Protein AF-0000000075467913 (afdb_homodimer)

Radius of gyration: 27.24 Å; Cα contacts (8 Å, |Δi|>4): 1313; chains: 2; bounding box: 60×84×61 Å

Structure (mmCIF, N/CA/C/O backbone):
data_AF-0000000075467913-model_v1
#
loop_
_entity.id
_entity.type
_entity.pdbx_description
1 polymer 'AB hydrolase-1 domain-containing protein'
#
loop_
_atom_site.group_PDB
_atom_site.id
_atom_site.type_symbol
_atom_site.label_atom_id
_atom_site.label_alt_id
_atom_site.label_comp_id
_atom_site.label_asym_id
_atom_site.label_entity_id
_atom_site.label_seq_id
_atom_site.pdbx_PDB_ins_code
_atom_site.Cartn_x
_atom_site.Cartn_y
_atom_site.Cartn_z
_atom_site.occupancy
_atom_site.B_iso_or_equiv
_atom_site.auth_seq_id
_atom_site.auth_comp_id
_atom_site.auth_asym_id
_atom_site.auth_atom_id
_atom_site.pdbx_PDB_model_num
ATOM 1 N N . MET A 1 1 ? -29.953 -14.445 -2.568 1 68.81 1 MET A N 1
ATOM 2 C CA . MET A 1 1 ? -29.938 -15.766 -3.191 1 68.81 1 MET A CA 1
ATOM 3 C C . MET A 1 1 ? -28.516 -16.172 -3.562 1 68.81 1 MET A C 1
ATOM 5 O O . MET A 1 1 ? -27.672 -15.312 -3.848 1 68.81 1 MET A O 1
ATOM 9 N N . ALA A 1 2 ? -28.359 -17.453 -3.529 1 87.12 2 ALA A N 1
ATOM 10 C CA . ALA A 1 2 ? -27.031 -17.938 -3.926 1 87.12 2 ALA A CA 1
ATOM 11 C C . ALA A 1 2 ? -26.797 -17.719 -5.418 1 87.12 2 ALA A C 1
ATOM 13 O O . ALA A 1 2 ? -27.688 -17.953 -6.238 1 87.12 2 ALA A O 1
ATOM 14 N N . PRO A 1 3 ? -25.578 -17.219 -5.766 1 93.25 3 PRO A N 1
ATOM 15 C CA . PRO A 1 3 ? -25.297 -17.016 -7.188 1 93.25 3 PRO A CA 1
ATOM 16 C C . PRO A 1 3 ? -25.312 -18.312 -7.98 1 93.25 3 PRO A C 1
ATOM 18 O O . PRO A 1 3 ? -25.016 -19.391 -7.434 1 93.25 3 PRO A O 1
ATOM 21 N N . PRO A 1 4 ? -25.703 -18.266 -9.234 1 95.75 4 PRO A N 1
ATOM 22 C CA . PRO A 1 4 ? -25.625 -19.484 -10.055 1 95.75 4 PRO A CA 1
ATOM 23 C C . PRO A 1 4 ? -24.188 -20 -10.227 1 95.75 4 PRO A C 1
ATOM 25 O O . PRO A 1 4 ? -23.25 -19.203 -10.25 1 95.75 4 PRO A O 1
ATOM 28 N N . VAL A 1 5 ? -24.078 -21.266 -10.344 1 97.69 5 VAL A N 1
ATOM 29 C CA . VAL A 1 5 ? -22.797 -21.922 -10.555 1 97.69 5 VAL A CA 1
ATOM 30 C C . VAL A 1 5 ? -22.859 -22.797 -11.805 1 97.69 5 VAL A C 1
ATOM 32 O O . VAL A 1 5 ? -23.797 -23.594 -11.969 1 97.69 5 VAL A O 1
ATOM 35 N N . THR A 1 6 ? -21.906 -22.594 -12.664 1 97.81 6 THR A N 1
ATOM 36 C CA . THR A 1 6 ? -21.766 -23.406 -13.875 1 97.81 6 THR A CA 1
ATOM 37 C C . THR A 1 6 ? -20.406 -24.094 -13.914 1 97.81 6 THR A C 1
ATOM 39 O O . THR A 1 6 ? -19.375 -23.469 -13.656 1 97.81 6 THR A O 1
ATOM 42 N N . GLU A 1 7 ? -20.438 -25.359 -14.172 1 98.38 7 GLU A N 1
ATOM 43 C CA . GLU A 1 7 ? -19.203 -26.125 -14.398 1 98.38 7 GLU A CA 1
ATOM 44 C C . GLU A 1 7 ? -19.172 -26.703 -15.812 1 98.38 7 GLU A C 1
ATOM 46 O O . GLU A 1 7 ? -20.219 -27 -16.391 1 98.38 7 GLU A O 1
ATOM 51 N N . GLY A 1 8 ? -17.938 -26.75 -16.344 1 98.62 8 GLY A N 1
ATOM 52 C CA . GLY A 1 8 ? -17.812 -27.281 -17.688 1 98.62 8 GLY A CA 1
ATOM 53 C C . GLY A 1 8 ? -16.375 -27.594 -18.062 1 98.62 8 GLY A C 1
ATOM 54 O O . GLY A 1 8 ? -15.484 -27.578 -17.219 1 98.62 8 GLY A O 1
ATOM 55 N N . GLU A 1 9 ? -16.281 -28.031 -19.25 1 98.81 9 GLU A N 1
ATOM 56 C CA . GLU A 1 9 ? -14.984 -28.375 -19.844 1 98.81 9 GLU A CA 1
ATOM 57 C C . GLU A 1 9 ? -14.773 -27.672 -21.172 1 98.81 9 GLU A C 1
ATOM 59 O O . GLU A 1 9 ? -15.695 -27.594 -22 1 98.81 9 GLU A O 1
ATOM 64 N N . ALA A 1 10 ? -13.68 -27.094 -21.344 1 98.81 10 ALA A N 1
ATOM 65 C CA . ALA A 1 10 ? -13.273 -26.484 -22.609 1 98.81 10 ALA A CA 1
ATOM 66 C C . ALA A 1 10 ? -12.25 -27.359 -23.328 1 98.81 10 ALA A C 1
ATOM 68 O O . ALA A 1 10 ? -11.141 -27.578 -22.828 1 98.81 10 ALA A O 1
ATOM 69 N N . PRO A 1 11 ? -12.586 -27.844 -24.531 1 98.69 11 PRO A N 1
ATOM 70 C CA . PRO A 1 11 ? -11.562 -28.578 -25.297 1 98.69 11 PRO A CA 1
ATOM 71 C C . PRO A 1 11 ? -10.328 -27.719 -25.578 1 98.69 11 PRO A C 1
ATOM 73 O O . PRO A 1 11 ? -10.453 -26.531 -25.906 1 98.69 11 PRO A O 1
ATOM 76 N N . PHE A 1 12 ? -9.211 -28.297 -25.375 1 98.38 12 PHE A N 1
ATOM 77 C CA . PHE A 1 12 ? -7.941 -27.609 -25.578 1 98.38 12 PHE A CA 1
ATOM 78 C C . PHE A 1 12 ? -6.973 -28.484 -26.375 1 98.38 12 PHE A C 1
ATOM 80 O O . PHE A 1 12 ? -6.621 -29.578 -25.938 1 98.38 12 PHE A O 1
ATOM 87 N N . ARG A 1 13 ? -6.621 -28.016 -27.547 1 96.5 13 ARG A N 1
ATOM 88 C CA . ARG A 1 13 ? -5.621 -28.719 -28.344 1 96.5 13 ARG A CA 1
ATOM 89 C C . ARG A 1 13 ? -4.215 -28.453 -27.812 1 96.5 13 ARG A C 1
ATOM 91 O O . ARG A 1 13 ? -3.66 -27.375 -28.031 1 96.5 13 ARG A O 1
ATOM 98 N N . VAL A 1 14 ? -3.662 -29.453 -27.203 1 94.88 14 VAL A N 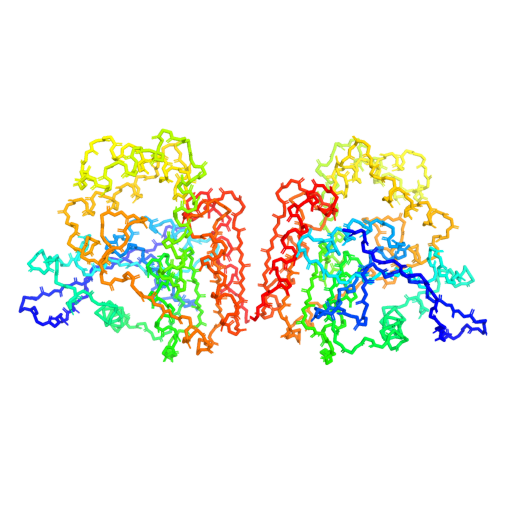1
ATOM 99 C CA . VAL A 1 14 ? -2.334 -29.344 -26.609 1 94.88 14 VAL A CA 1
ATOM 100 C C . VAL A 1 14 ? -1.278 -29.812 -27.594 1 94.88 14 VAL A C 1
ATOM 102 O O . VAL A 1 14 ? -1.352 -30.938 -28.109 1 94.88 14 VAL A O 1
ATOM 105 N N . PRO A 1 15 ? -0.345 -28.953 -27.844 1 91 15 PRO A N 1
ATOM 106 C CA . PRO A 1 15 ? 0.695 -29.359 -28.781 1 91 15 PRO A CA 1
ATOM 107 C C . PRO A 1 15 ? 1.395 -30.656 -28.359 1 91 15 PRO A C 1
ATOM 109 O O . PRO A 1 15 ? 1.667 -30.844 -27.172 1 91 15 PRO A O 1
ATOM 112 N N . SER A 1 16 ? 1.69 -31.531 -29.297 1 91.56 16 SER A N 1
ATOM 113 C CA . SER A 1 16 ? 2.469 -32.75 -29.125 1 91.56 16 SER A CA 1
ATOM 114 C C . SER A 1 16 ? 1.729 -33.781 -28.266 1 91.56 16 SER A C 1
ATOM 116 O O . SER A 1 16 ? 2.346 -34.656 -27.688 1 91.56 16 SER A O 1
ATOM 118 N N . VAL A 1 17 ? 0.516 -33.531 -27.953 1 94.81 17 VAL A N 1
ATOM 119 C CA . VAL A 1 17 ? -0.333 -34.5 -27.281 1 94.81 17 VAL A CA 1
ATOM 120 C C . VAL A 1 17 ? -1.448 -34.969 -28.203 1 94.81 17 VAL A C 1
ATOM 122 O O . VAL A 1 17 ? -2.225 -34.156 -28.703 1 94.81 17 VAL A O 1
ATOM 125 N N . ASP A 1 18 ? -1.619 -36.188 -28.469 1 92.81 18 ASP A N 1
ATOM 126 C CA . ASP A 1 18 ? -2.537 -36.719 -29.469 1 92.81 18 ASP A CA 1
ATOM 127 C C . ASP A 1 18 ? -3.922 -36.969 -28.875 1 92.81 18 ASP A C 1
ATOM 129 O O . ASP A 1 18 ? -4.93 -36.906 -29.578 1 92.81 18 ASP A O 1
ATOM 133 N N . LYS A 1 19 ? -4.012 -37.094 -27.625 1 95.31 19 LYS A N 1
ATOM 134 C CA . LYS A 1 19 ? -5.305 -37.375 -27.016 1 95.31 19 LYS A CA 1
ATOM 135 C C . LYS A 1 19 ? -6.078 -36.094 -26.75 1 95.31 19 LYS A C 1
ATOM 137 O O . LYS A 1 19 ? -5.477 -35.031 -26.609 1 95.31 19 LYS A O 1
ATOM 142 N N . PRO A 1 20 ? -7.324 -36.219 -26.828 1 96.81 20 PRO A N 1
ATOM 143 C CA . PRO A 1 20 ? -8.117 -35.031 -26.469 1 96.81 20 PRO A CA 1
ATOM 144 C C . PRO A 1 20 ? -7.84 -34.531 -25.047 1 96.81 20 PRO A C 1
ATOM 146 O O . PRO A 1 20 ? -7.68 -35.344 -24.125 1 96.81 20 PRO A O 1
ATOM 149 N N . CYS A 1 21 ? -7.691 -33.281 -24.906 1 98.44 21 CYS A N 1
ATOM 150 C CA . CYS A 1 21 ? -7.496 -32.656 -23.609 1 98.44 21 CYS A CA 1
ATOM 151 C C . CYS A 1 21 ? -8.586 -31.625 -23.328 1 98.44 21 CYS A C 1
ATOM 153 O O . CYS A 1 21 ? -9.141 -31.031 -24.266 1 98.44 21 CYS A O 1
ATOM 155 N N . VAL A 1 22 ? -8.883 -31.422 -22.078 1 98.69 22 VAL A N 1
ATOM 156 C CA . VAL A 1 22 ? -9.883 -30.438 -21.703 1 98.69 22 VAL A CA 1
ATOM 157 C C . VAL A 1 22 ? -9.367 -29.594 -20.531 1 98.69 22 VAL A C 1
ATOM 159 O O . VAL A 1 22 ? -8.57 -30.078 -19.719 1 98.69 22 VAL A O 1
ATOM 162 N N . THR A 1 23 ? -9.797 -28.391 -20.453 1 98.75 23 THR A N 1
ATOM 163 C CA . THR A 1 23 ? -9.672 -27.516 -19.281 1 98.75 23 THR A CA 1
ATOM 164 C C . THR A 1 23 ? -11 -27.422 -18.531 1 98.75 23 THR A C 1
ATOM 166 O O . THR A 1 23 ? -11.992 -26.922 -19.078 1 98.75 23 THR A O 1
ATOM 169 N N . TRP A 1 24 ? -10.992 -27.938 -17.359 1 98.81 24 TRP A N 1
ATOM 170 C CA . TRP A 1 24 ? -12.18 -27.844 -16.516 1 98.81 24 TRP A CA 1
ATOM 171 C C . TRP A 1 24 ? -12.328 -26.438 -15.945 1 98.81 24 TRP A C 1
ATOM 173 O O . TRP A 1 24 ? -11.336 -25.797 -15.562 1 98.81 24 TRP A O 1
ATOM 183 N N . TYR A 1 25 ? -13.57 -25.906 -15.914 1 98.81 25 TYR A N 1
ATOM 184 C CA . TYR A 1 25 ? -13.773 -24.562 -15.375 1 98.81 25 TYR A CA 1
ATOM 185 C C . TYR A 1 25 ? -15.031 -24.5 -14.516 1 98.81 25 TYR A C 1
ATOM 187 O O . TYR A 1 25 ? -15.859 -25.406 -14.555 1 98.81 25 TYR A O 1
ATOM 195 N N . LYS A 1 26 ? -15.094 -23.531 -13.648 1 98.81 26 LYS A N 1
ATOM 196 C CA . LYS A 1 26 ? -16.219 -23.219 -12.781 1 98.81 26 LYS A CA 1
ATOM 197 C C . LYS A 1 26 ? -16.531 -21.719 -12.812 1 98.81 26 LYS A C 1
ATOM 199 O O . LYS A 1 26 ? -15.617 -20.891 -12.672 1 98.81 26 LYS A O 1
ATOM 204 N N . ILE A 1 27 ? -17.797 -21.406 -13.07 1 98.69 27 ILE A N 1
ATOM 205 C CA . ILE A 1 27 ? -18.25 -20.016 -13.07 1 98.69 27 ILE A CA 1
ATOM 206 C C . ILE A 1 27 ? -19.219 -19.797 -11.906 1 98.69 27 ILE A C 1
ATOM 208 O O . ILE A 1 27 ? -20.188 -20.547 -11.75 1 98.69 27 ILE A O 1
ATOM 212 N N . VAL A 1 28 ? -18.906 -18.938 -11.07 1 98.56 28 VAL A N 1
ATOM 213 C CA . VAL A 1 28 ? -19.844 -18.484 -10.039 1 98.56 28 VAL A CA 1
ATOM 214 C C . VAL A 1 28 ? -20.406 -17.109 -10.422 1 98.56 28 VAL A C 1
ATOM 216 O O . VAL A 1 28 ? -19.656 -16.141 -10.508 1 98.56 28 VAL A O 1
ATOM 219 N N . GLY A 1 29 ? -21.594 -16.984 -10.602 1 97.44 29 GLY A N 1
ATOM 220 C CA . GLY A 1 29 ? -22.25 -15.867 -11.25 1 97.44 29 GLY A CA 1
ATOM 221 C C . GLY A 1 29 ? -22.766 -16.203 -12.641 1 97.44 29 GLY A C 1
ATOM 222 O O . GLY A 1 29 ? -22.891 -17.375 -12.992 1 97.44 29 GLY A O 1
ATOM 223 N N . ASP A 1 30 ? -23.109 -15.148 -13.406 1 95 30 ASP A N 1
ATOM 224 C CA . ASP A 1 30 ? -23.688 -15.352 -14.727 1 95 30 ASP A CA 1
ATOM 225 C C . ASP A 1 30 ? -23.031 -14.453 -15.766 1 95 30 ASP A C 1
ATOM 227 O O . ASP A 1 30 ? -23.203 -13.234 -15.75 1 95 30 ASP A O 1
ATOM 231 N N . LEU A 1 31 ? -22.359 -15.109 -16.641 1 96.19 31 LEU A N 1
ATOM 232 C CA . LEU A 1 31 ? -21.625 -14.383 -17.672 1 96.19 31 LEU A CA 1
ATOM 233 C C . LEU A 1 31 ? -22.578 -13.656 -18.609 1 96.19 31 LEU A C 1
ATOM 235 O O . LEU A 1 31 ? -22.203 -12.672 -19.25 1 96.19 31 LEU A O 1
ATOM 239 N N . LYS A 1 32 ? -23.797 -14.062 -18.719 1 93.12 32 LYS A N 1
ATOM 240 C CA . LYS A 1 32 ? -24.734 -13.547 -19.703 1 93.12 32 LYS A CA 1
ATOM 241 C C . LYS A 1 32 ? -25.531 -12.367 -19.156 1 93.12 32 LYS A C 1
ATOM 243 O O . LYS A 1 32 ? -25.781 -11.398 -19.875 1 93.12 32 LYS A O 1
ATOM 248 N N . THR A 1 33 ? -25.812 -12.414 -17.969 1 91.38 33 THR A N 1
ATOM 249 C CA . THR A 1 33 ? -26.734 -11.43 -17.438 1 91.38 33 THR A CA 1
ATOM 250 C C . THR A 1 33 ? -26 -10.367 -16.609 1 91.38 33 THR A C 1
ATOM 252 O O . THR A 1 33 ? -26.547 -9.305 -16.328 1 91.38 33 THR A O 1
ATOM 255 N N . SER A 1 34 ? -24.812 -10.703 -16.266 1 91.31 34 SER A N 1
ATOM 256 C CA . SER A 1 34 ? -24.062 -9.75 -15.445 1 91.31 34 SER A CA 1
ATOM 257 C C . SER A 1 34 ? -23.75 -8.484 -16.234 1 91.31 34 SER A C 1
ATOM 259 O O . SER A 1 34 ? -23.422 -8.547 -17.422 1 91.31 34 SER A O 1
ATOM 261 N N . LYS A 1 35 ? -23.844 -7.305 -15.586 1 89.69 35 LYS A N 1
ATOM 262 C CA . LYS A 1 35 ? -23.469 -6.02 -16.172 1 89.69 35 LYS A CA 1
ATOM 263 C C . LYS A 1 35 ? -22 -5.711 -15.922 1 89.69 35 LYS A C 1
ATOM 265 O O . LYS A 1 35 ? -21.438 -4.824 -16.562 1 89.69 35 LYS A O 1
ATOM 270 N N . LYS A 1 36 ? -21.422 -6.434 -15.086 1 94.94 36 LYS A N 1
ATOM 271 C CA . LYS A 1 36 ? -20.016 -6.234 -14.742 1 94.94 36 LYS A CA 1
ATOM 272 C C . LYS A 1 36 ? -19.109 -7.211 -15.508 1 94.94 36 LYS A C 1
ATOM 274 O O . LYS A 1 36 ? -19.547 -8.305 -15.867 1 94.94 36 LYS A O 1
ATOM 279 N N . LEU A 1 37 ? -17.938 -6.789 -15.789 1 97.12 37 LEU A N 1
ATOM 280 C CA . LEU A 1 37 ? -16.969 -7.68 -16.438 1 97.12 37 LEU A CA 1
ATOM 281 C C . LEU A 1 37 ? -16.641 -8.859 -15.531 1 97.12 37 LEU A C 1
ATOM 283 O O . LEU A 1 37 ? -16.547 -8.711 -14.312 1 97.12 37 LEU A O 1
ATOM 287 N N . PRO A 1 38 ? -16.453 -10.039 -16.094 1 98.44 38 PRO A N 1
ATOM 288 C CA . PRO A 1 38 ? -16.016 -11.18 -15.281 1 98.44 38 PRO A CA 1
ATOM 289 C C . PRO A 1 38 ? -14.586 -11.039 -14.781 1 98.44 38 PRO A C 1
ATOM 291 O O . PRO A 1 38 ? -13.758 -10.406 -15.438 1 98.44 38 PRO A O 1
ATOM 294 N N . LEU A 1 39 ? -14.383 -11.547 -13.625 1 98.81 39 LEU A N 1
ATOM 295 C CA . LEU A 1 39 ? -13.039 -11.711 -13.07 1 98.81 39 LEU A CA 1
ATOM 296 C C . LEU A 1 39 ? -12.531 -13.133 -13.281 1 98.81 39 LEU A C 1
ATOM 298 O O . LEU A 1 39 ? -13.133 -14.094 -12.805 1 98.81 39 LEU A O 1
ATOM 302 N N . VAL A 1 40 ? -11.484 -13.273 -14.031 1 98.88 40 VAL A N 1
ATOM 303 C CA . VAL A 1 40 ? -10.867 -14.586 -14.188 1 98.88 40 VAL A CA 1
ATOM 304 C C . VAL A 1 40 ? -9.758 -14.766 -13.156 1 98.88 40 VAL A C 1
ATOM 306 O O . VAL A 1 40 ? -8.781 -14.008 -13.141 1 98.88 40 VAL A O 1
ATOM 309 N N . ALA A 1 41 ? -9.914 -15.766 -12.305 1 98.88 41 ALA A N 1
ATOM 310 C CA . ALA A 1 41 ? -8.961 -16.016 -11.227 1 98.88 41 ALA A CA 1
ATOM 311 C C . ALA A 1 41 ? -8.008 -17.156 -11.594 1 98.88 41 ALA A C 1
ATOM 313 O O . ALA A 1 41 ? -8.438 -18.281 -11.844 1 98.88 41 ALA A O 1
ATOM 314 N N . VAL A 1 42 ? -6.77 -16.828 -11.594 1 98.75 42 VAL A N 1
ATOM 315 C CA . VAL A 1 42 ? -5.754 -17.781 -12.016 1 98.75 42 VAL A CA 1
ATOM 316 C C . VAL A 1 42 ? -4.898 -18.203 -10.82 1 98.75 42 VAL A C 1
ATOM 318 O O . VAL A 1 42 ? -4.348 -17.344 -10.117 1 98.75 42 VAL A O 1
ATOM 321 N N . GLN A 1 43 ? -4.707 -19.422 -10.609 1 97.56 43 GLN A N 1
ATOM 322 C CA . GLN A 1 43 ? -4.117 -20 -9.414 1 97.56 43 GLN A CA 1
ATOM 323 C C . GLN A 1 43 ? -2.594 -20.031 -9.508 1 97.56 43 GLN A C 1
ATOM 325 O O . GLN A 1 43 ? -2.029 -19.812 -10.586 1 97.56 43 GLN A O 1
ATOM 330 N N . GLY A 1 44 ? -2.088 -20.312 -8.328 1 96.06 44 GLY A N 1
ATOM 331 C CA . GLY A 1 44 ? -0.642 -20.422 -8.211 1 96.06 44 GLY A CA 1
ATOM 332 C C . GLY A 1 44 ? -0.123 -21.812 -8.492 1 96.06 44 GLY A C 1
ATOM 333 O O . GLY A 1 44 ? -0.724 -22.562 -9.273 1 96.06 44 GLY A O 1
ATOM 334 N N . GLY A 1 45 ? 1.037 -22.047 -8.062 1 91.38 45 GLY A N 1
ATOM 335 C CA . GLY A 1 45 ? 1.795 -23.266 -8.312 1 91.38 45 GLY A CA 1
ATOM 336 C C . GLY A 1 45 ? 3.135 -23.016 -8.977 1 91.38 45 GLY A C 1
ATOM 337 O O . GLY A 1 45 ? 4.031 -22.422 -8.367 1 91.38 45 GLY A O 1
ATOM 338 N N . PRO A 1 46 ? 3.188 -23.203 -10.141 1 93.44 46 PRO A N 1
ATOM 339 C CA . PRO A 1 46 ? 2.213 -23.75 -11.086 1 93.44 46 PRO A CA 1
ATOM 340 C C . PRO A 1 46 ? 1.728 -25.141 -10.68 1 93.44 46 PRO A C 1
ATOM 342 O O . PRO A 1 46 ? 2.303 -25.766 -9.789 1 93.44 46 PRO A O 1
ATOM 345 N N . GLY A 1 47 ? 0.623 -25.516 -11.195 1 93.19 47 GLY A N 1
ATOM 346 C CA . GLY A 1 47 ? 0.135 -26.875 -11.016 1 93.19 47 GLY A CA 1
ATOM 347 C C . GLY A 1 47 ? -0.851 -27.016 -9.867 1 93.19 47 GLY A C 1
ATOM 348 O O . GLY A 1 47 ? -1.021 -28.094 -9.312 1 93.19 47 GLY A O 1
ATOM 349 N N . PHE A 1 48 ? -1.331 -25.891 -9.414 1 95.88 48 PHE A N 1
ATOM 350 C CA . PHE A 1 48 ? -2.373 -25.938 -8.398 1 95.88 48 PHE A CA 1
ATOM 351 C C . PHE A 1 48 ? -3.756 -25.891 -9.039 1 95.88 48 PHE A C 1
ATOM 353 O O . PHE A 1 48 ? -3.971 -25.172 -10.016 1 95.88 48 PHE A O 1
ATOM 360 N N . ALA A 1 49 ? -4.633 -26.641 -8.484 1 97.19 49 ALA A N 1
ATOM 361 C CA . ALA A 1 49 ? -6.051 -26.5 -8.812 1 97.19 49 ALA A CA 1
ATOM 362 C C . ALA A 1 49 ? -6.629 -25.219 -8.203 1 97.19 49 ALA A C 1
ATOM 364 O O . ALA A 1 49 ? -6.023 -24.625 -7.312 1 97.19 49 ALA A O 1
ATOM 365 N N . HIS A 1 50 ? -7.805 -24.859 -8.656 1 97.44 50 HIS A N 1
ATOM 366 C CA . HIS A 1 50 ? -8.367 -23.562 -8.281 1 97.44 50 HIS A CA 1
ATOM 367 C C . HIS A 1 50 ? -8.977 -23.609 -6.883 1 97.44 50 HIS A C 1
ATOM 369 O O . HIS A 1 50 ? -9.328 -22.578 -6.32 1 97.44 50 HIS A O 1
ATOM 375 N N . ASP A 1 51 ? -9.047 -24.719 -6.266 1 97.75 51 ASP A N 1
ATOM 376 C CA . ASP A 1 51 ? -9.852 -24.922 -5.062 1 97.75 51 ASP A CA 1
ATOM 377 C C . ASP A 1 51 ? -9.508 -23.891 -3.992 1 97.75 51 ASP A C 1
ATOM 379 O O . ASP A 1 51 ? -10.391 -23.406 -3.281 1 97.75 51 ASP A O 1
ATOM 383 N N . TYR A 1 52 ? -8.242 -23.562 -3.883 1 97.94 52 TYR A N 1
ATOM 384 C CA . TYR A 1 52 ? -7.836 -22.672 -2.811 1 97.94 52 TYR A CA 1
ATOM 385 C C . TYR A 1 52 ? -8.242 -21.234 -3.121 1 97.94 52 TYR A C 1
ATOM 387 O O . TYR A 1 52 ? -8.188 -20.359 -2.25 1 97.94 52 TYR A O 1
ATOM 395 N N . LEU A 1 53 ? -8.711 -20.953 -4.34 1 98.56 53 LEU A N 1
ATOM 396 C CA . LEU A 1 53 ? -9.172 -19.625 -4.719 1 98.56 53 LEU A CA 1
ATOM 397 C C . LEU A 1 53 ? -10.688 -19.531 -4.59 1 98.56 53 LEU A C 1
ATOM 399 O O . LEU A 1 53 ? -11.266 -18.469 -4.859 1 98.56 53 LEU A O 1
ATOM 403 N N . ILE A 1 54 ? -11.336 -20.547 -4.145 1 98.25 54 ILE A N 1
ATOM 404 C CA . ILE A 1 54 ? -12.789 -20.609 -4.184 1 98.25 54 ILE A CA 1
ATOM 405 C C . ILE A 1 54 ? -13.383 -19.547 -3.266 1 98.25 54 ILE A C 1
ATOM 407 O O . ILE A 1 54 ? -14.562 -19.219 -3.371 1 98.25 54 ILE A O 1
ATOM 411 N N . SER A 1 55 ? -12.594 -18.984 -2.299 1 98 55 SER A N 1
ATOM 412 C CA . SER A 1 55 ? -13.062 -17.891 -1.46 1 98 55 SER A CA 1
ATOM 413 C C . SER A 1 55 ? -13.516 -16.703 -2.305 1 98 55 SER A C 1
ATOM 415 O O . SER A 1 55 ? -14.359 -15.914 -1.875 1 98 55 SER A O 1
ATOM 417 N N . PHE A 1 56 ? -13.039 -16.562 -3.514 1 98.56 56 PHE A N 1
ATOM 418 C CA . PHE A 1 56 ? -13.391 -15.453 -4.402 1 98.56 56 PHE A CA 1
ATOM 419 C C . PHE A 1 56 ? -14.852 -15.555 -4.828 1 98.56 56 PHE A C 1
ATOM 421 O O . PHE A 1 56 ? -15.406 -14.594 -5.367 1 98.56 56 PHE A O 1
ATOM 428 N N . ALA A 1 57 ? -15.492 -16.672 -4.613 1 98 57 ALA A N 1
ATOM 429 C CA . ALA A 1 57 ? -16.938 -16.781 -4.848 1 98 57 ALA A CA 1
ATOM 430 C C . ALA A 1 57 ? -17.703 -15.758 -4.031 1 98 57 ALA A C 1
ATOM 432 O O . ALA A 1 57 ? -18.828 -15.391 -4.387 1 98 57 ALA A O 1
ATOM 433 N N . ASP A 1 58 ? -17.078 -15.312 -2.904 1 97.88 58 ASP A N 1
ATOM 434 C CA . ASP A 1 58 ? -17.672 -14.25 -2.107 1 97.88 58 ASP A CA 1
ATOM 435 C C . ASP A 1 58 ? -17.969 -13.023 -2.963 1 97.88 58 ASP A C 1
ATOM 437 O O . ASP A 1 58 ? -18.906 -12.273 -2.678 1 97.88 58 ASP A O 1
ATOM 441 N N . LEU A 1 59 ? -17.25 -12.797 -4.016 1 98 59 LEU A N 1
ATOM 442 C CA . LEU A 1 59 ? -17.391 -11.609 -4.859 1 98 59 LEU A CA 1
ATOM 443 C C . LEU A 1 59 ? -18.656 -11.695 -5.699 1 98 59 LEU A C 1
ATOM 445 O O . LEU A 1 59 ? -19.109 -10.688 -6.254 1 98 59 LEU A O 1
ATOM 449 N N . ALA A 1 60 ? -19.219 -12.883 -5.789 1 97.25 60 ALA A N 1
ATOM 450 C CA . ALA A 1 60 ? -20.406 -13.07 -6.617 1 97.25 60 ALA A CA 1
ATOM 451 C C . ALA A 1 60 ? -21.672 -12.773 -5.832 1 97.25 60 ALA A C 1
ATOM 453 O O . ALA A 1 60 ? -22.766 -12.719 -6.402 1 97.25 60 ALA A O 1
ATOM 454 N N . ILE A 1 61 ? -21.516 -12.594 -4.602 1 94.94 61 ILE A N 1
ATOM 455 C CA . ILE A 1 61 ? -22.656 -12.367 -3.721 1 94.94 61 ILE A CA 1
ATOM 456 C C . ILE A 1 61 ? -22.891 -10.867 -3.549 1 94.94 61 ILE A C 1
ATOM 458 O O . ILE A 1 61 ? -21.969 -10.07 -3.701 1 94.94 61 ILE A O 1
ATOM 462 N N . ASP A 1 62 ? -24.094 -10.492 -3.205 1 91.81 62 ASP A N 1
ATOM 463 C CA . ASP A 1 62 ? -24.422 -9.117 -2.854 1 91.81 62 ASP A CA 1
ATOM 464 C C . ASP A 1 62 ? -23.5 -8.602 -1.752 1 91.81 62 ASP A C 1
ATOM 466 O O . ASP A 1 62 ? -23.188 -9.328 -0.804 1 91.81 62 ASP A O 1
ATOM 470 N N . PRO A 1 63 ? -22.984 -7.551 -1.847 1 93.69 63 PRO A N 1
ATOM 471 C CA . PRO A 1 63 ? -23.312 -6.449 -2.752 1 93.69 63 PRO A CA 1
ATOM 472 C C . PRO A 1 63 ? -22.391 -6.387 -3.969 1 93.69 63 PRO A C 1
ATOM 474 O O . PRO A 1 63 ? -22.562 -5.516 -4.828 1 93.69 63 PRO A O 1
ATOM 477 N N . TYR A 1 64 ? -21.438 -7.289 -4.109 1 94.5 64 TYR A N 1
ATOM 478 C CA . TYR A 1 64 ? -20.438 -7.145 -5.156 1 94.5 64 TYR A CA 1
ATOM 479 C C . TYR A 1 64 ? -21 -7.566 -6.512 1 94.5 64 TYR A C 1
ATOM 481 O O . TYR A 1 64 ? -20.859 -6.848 -7.504 1 94.5 64 TYR A O 1
ATOM 489 N N . ASP A 1 65 ? -21.594 -8.758 -6.57 1 95.06 65 ASP A N 1
ATOM 490 C CA . ASP A 1 65 ? -22.328 -9.25 -7.734 1 95.06 65 ASP A CA 1
ATOM 491 C C . ASP A 1 65 ? -21.406 -9.383 -8.945 1 95.06 65 ASP A C 1
ATOM 493 O O . ASP A 1 65 ? -21.766 -8.984 -10.055 1 95.06 65 ASP A O 1
ATOM 497 N N . LEU A 1 66 ? -20.281 -9.844 -8.742 1 97.25 66 LEU A N 1
ATOM 498 C CA . LEU A 1 66 ? -19.344 -10.133 -9.82 1 97.25 66 LEU A CA 1
ATOM 499 C C . LEU A 1 66 ? -19.5 -11.562 -10.32 1 97.25 66 LEU A C 1
ATOM 501 O O . LEU A 1 66 ? -20.078 -12.406 -9.625 1 97.25 66 LEU A O 1
ATOM 505 N N . THR A 1 67 ? -19.141 -11.766 -11.508 1 98.38 67 THR A N 1
ATOM 506 C CA . THR A 1 67 ? -18.953 -13.117 -12.016 1 98.38 67 THR A CA 1
ATOM 507 C C . THR A 1 67 ? -17.484 -13.531 -11.945 1 98.38 67 THR A C 1
ATOM 509 O O . THR A 1 67 ? -16.609 -12.82 -12.445 1 98.38 67 THR A O 1
ATOM 512 N N . VAL A 1 68 ? -17.234 -14.648 -11.289 1 98.81 68 VAL A N 1
ATOM 513 C CA . VAL A 1 68 ? -15.867 -15.125 -11.141 1 98.81 68 VAL A CA 1
ATOM 514 C C . VAL A 1 68 ? -15.695 -16.422 -11.922 1 98.81 68 VAL A C 1
ATOM 516 O O . VAL A 1 68 ? -16.484 -17.359 -11.781 1 98.81 68 VAL A O 1
ATOM 519 N N . VAL A 1 69 ? -14.68 -16.438 -12.75 1 98.94 69 VAL A N 1
ATOM 520 C CA . VAL A 1 69 ? -14.336 -17.625 -13.523 1 98.94 69 VAL A CA 1
ATOM 521 C C . VAL A 1 69 ? -13.094 -18.297 -12.938 1 98.94 69 VAL A C 1
ATOM 523 O O . VAL A 1 69 ? -12.039 -17.656 -12.805 1 98.94 69 VAL A O 1
ATOM 526 N N . PHE A 1 70 ? -13.281 -19.531 -12.555 1 98.81 70 PHE A N 1
ATOM 527 C CA . PHE A 1 70 ? -12.188 -20.375 -12.109 1 98.81 70 PHE A CA 1
ATOM 528 C C . PHE A 1 70 ? -11.891 -21.469 -13.141 1 98.81 70 PHE A C 1
ATOM 530 O O . PHE A 1 70 ? -12.734 -21.781 -13.984 1 98.81 70 PHE A O 1
ATOM 537 N N . TYR A 1 71 ? -10.672 -22.031 -13.039 1 98.81 71 TYR A N 1
ATOM 538 C CA . TYR A 1 71 ? -10.383 -23.203 -13.844 1 98.81 71 TYR A CA 1
ATOM 539 C C . TYR A 1 71 ? -9.195 -23.969 -13.273 1 98.81 71 TYR A C 1
ATOM 541 O O . TYR A 1 71 ? -8.469 -23.469 -12.414 1 98.81 71 TYR A O 1
ATOM 549 N N . ASP A 1 72 ? -9.109 -25.219 -13.609 1 98.44 72 ASP A N 1
ATOM 550 C CA . ASP A 1 72 ? -7.922 -26.047 -13.359 1 98.44 72 ASP A CA 1
ATOM 551 C C . ASP A 1 72 ? -7.035 -26.125 -14.602 1 98.44 72 ASP A C 1
ATOM 553 O O . ASP A 1 72 ? -7.477 -26.562 -15.656 1 98.44 72 ASP A O 1
ATOM 557 N N . PRO A 1 73 ? -5.848 -25.688 -14.453 1 97.81 73 PRO A N 1
ATOM 558 C CA . PRO A 1 73 ? -4.98 -25.75 -15.633 1 97.81 73 PRO A CA 1
ATOM 559 C C . PRO A 1 73 ? -4.723 -27.188 -16.094 1 97.81 73 PRO A C 1
ATOM 561 O O . PRO A 1 73 ? -4.809 -28.125 -15.289 1 97.81 73 PRO A O 1
ATOM 564 N N . ILE A 1 74 ? -4.391 -27.312 -17.344 1 97.75 74 ILE A N 1
ATOM 565 C CA . ILE A 1 74 ? -4.008 -28.609 -17.891 1 97.75 74 ILE A CA 1
ATOM 566 C C . ILE A 1 74 ? -2.938 -29.25 -17 1 97.75 74 ILE A C 1
ATOM 568 O O . ILE A 1 74 ? -2.051 -28.562 -16.5 1 97.75 74 ILE A O 1
ATOM 572 N N . GLY A 1 75 ? -3.088 -30.578 -16.766 1 96.69 75 GLY A N 1
ATOM 573 C CA . GLY A 1 75 ? -2.152 -31.312 -15.922 1 96.69 75 GLY A CA 1
ATOM 574 C C . GLY A 1 75 ? -2.525 -31.281 -14.453 1 96.69 75 GLY A C 1
ATOM 575 O O . GLY A 1 75 ? -1.856 -31.906 -13.633 1 96.69 75 GLY A O 1
ATOM 576 N N . THR A 1 76 ? -3.668 -30.641 -14.125 1 96.31 76 THR A N 1
ATOM 577 C CA . THR A 1 76 ? -3.979 -30.406 -12.719 1 96.31 76 THR A CA 1
ATOM 578 C C . THR A 1 76 ? -5.473 -30.578 -12.461 1 96.31 76 THR A C 1
ATOM 580 O O . THR A 1 76 ? -6.301 -30.297 -13.32 1 96.31 76 THR A O 1
ATOM 583 N N . GLY A 1 77 ? -5.73 -31.031 -11.219 1 96.75 77 GLY A N 1
ATOM 584 C CA . GLY A 1 77 ? -7.102 -31.031 -10.734 1 96.75 77 GLY A CA 1
ATOM 585 C C . GLY A 1 77 ? -8.047 -31.812 -11.625 1 96.75 77 GLY A C 1
ATOM 586 O O . GLY A 1 77 ? -7.797 -32.969 -11.945 1 96.75 77 GLY A O 1
ATOM 587 N N . ARG A 1 78 ? -9.109 -31.109 -12.125 1 97.75 78 ARG A N 1
ATOM 588 C CA . ARG A 1 78 ? -10.188 -31.766 -12.867 1 97.75 78 ARG A CA 1
ATOM 589 C C . ARG A 1 78 ? -9.938 -31.703 -14.367 1 97.75 78 ARG A C 1
ATOM 591 O O . ARG A 1 78 ? -10.727 -32.25 -15.156 1 97.75 78 ARG A O 1
ATOM 598 N N . SER A 1 79 ? -8.898 -31.094 -14.734 1 98.31 79 SER A N 1
ATOM 599 C CA . SER A 1 79 ? -8.508 -31.016 -16.141 1 98.31 79 SER A CA 1
ATOM 600 C C . SER A 1 79 ? -7.68 -32.25 -16.547 1 98.31 79 SER A C 1
ATOM 602 O O . SER A 1 79 ? -7.332 -33.062 -15.695 1 98.31 79 SER A O 1
ATOM 604 N N . THR A 1 80 ? -7.387 -32.344 -17.859 1 98.31 80 THR A N 1
ATOM 605 C CA . THR A 1 80 ? -6.648 -33.5 -18.359 1 98.31 80 THR A CA 1
ATOM 606 C C . THR A 1 80 ? -5.246 -33.562 -17.75 1 98.31 80 THR A C 1
ATOM 608 O O . THR A 1 80 ? -4.531 -32.562 -17.75 1 98.31 80 THR A O 1
ATOM 611 N N . HIS A 1 81 ? -4.906 -34.719 -17.188 1 97.69 81 HIS A N 1
ATOM 612 C CA . HIS A 1 81 ? -3.559 -34.938 -16.688 1 97.69 81 HIS A CA 1
ATOM 613 C C . HIS A 1 81 ? -2.643 -35.5 -17.781 1 97.69 81 HIS A C 1
ATOM 615 O O . HIS A 1 81 ? -3.104 -36.156 -18.703 1 97.69 81 HIS A O 1
ATOM 621 N N . LEU A 1 82 ? -1.42 -35.156 -17.688 1 97.5 82 LEU A N 1
ATOM 622 C CA . LEU A 1 82 ? -0.422 -35.562 -18.672 1 97.5 82 LEU A CA 1
ATOM 623 C C . LEU A 1 82 ? 0.838 -36.094 -17.984 1 97.5 82 LEU A C 1
ATOM 625 O O . LEU A 1 82 ? 1.936 -35.594 -18.219 1 97.5 82 LEU A O 1
ATOM 629 N N . PRO A 1 83 ? 0.687 -37.125 -17.172 1 96.25 83 PRO A N 1
ATOM 630 C CA . PRO A 1 83 ? 1.859 -37.656 -16.453 1 96.25 83 PRO A CA 1
ATOM 631 C C . PRO A 1 83 ? 2.975 -38.094 -17.406 1 96.25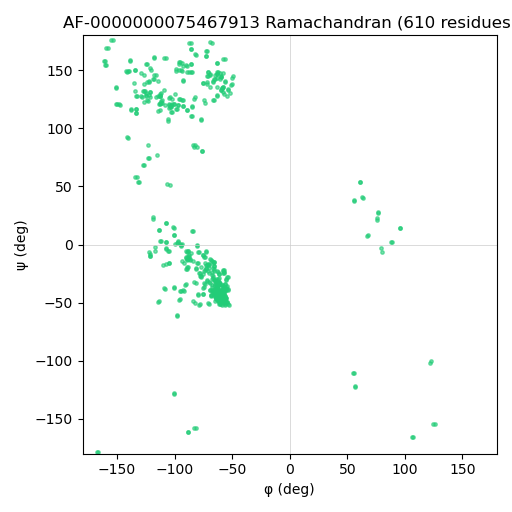 83 PRO A C 1
ATOM 633 O O . PRO A 1 83 ? 4.148 -38.094 -17.016 1 96.25 83 PRO A O 1
ATOM 636 N N . GLU A 1 84 ? 2.623 -38.375 -18.641 1 96 84 GLU A N 1
ATOM 637 C CA . GLU A 1 84 ? 3.602 -38.781 -19.641 1 96 84 GLU A CA 1
ATOM 638 C C . GLU A 1 84 ? 4.543 -37.625 -19.984 1 96 84 GLU A C 1
ATOM 640 O O . GLU A 1 84 ? 5.586 -37.844 -20.609 1 96 84 GLU A O 1
ATOM 645 N N . LYS A 1 85 ? 4.199 -36.469 -19.609 1 96.75 85 LYS A N 1
ATOM 646 C CA . LYS A 1 85 ? 5.035 -35.281 -19.875 1 96.75 85 LYS A CA 1
ATOM 647 C C . LYS A 1 85 ? 5.836 -34.875 -18.641 1 96.75 85 LYS A C 1
ATOM 649 O O . LYS A 1 85 ? 6.395 -33.781 -18.594 1 96.75 85 LYS A O 1
ATOM 654 N N . ASN A 1 86 ? 5.918 -35.75 -17.641 1 95.44 86 ASN A N 1
ATOM 655 C CA . ASN A 1 86 ? 6.711 -35.5 -16.453 1 95.44 86 ASN A CA 1
ATOM 656 C C . ASN A 1 86 ? 8.172 -35.219 -16.797 1 95.44 86 ASN A C 1
ATOM 658 O O . ASN A 1 86 ? 8.781 -35.969 -17.562 1 95.44 86 ASN A O 1
ATOM 662 N N . GLY A 1 87 ? 8.68 -34.094 -16.219 1 95.12 87 GLY A N 1
ATOM 663 C CA . GLY A 1 87 ? 10.078 -33.75 -16.406 1 95.12 87 GLY A CA 1
ATOM 664 C C . GLY A 1 87 ? 10.344 -33.094 -17.75 1 95.12 87 GLY A C 1
ATOM 665 O O . GLY A 1 87 ? 11.469 -32.656 -18.016 1 95.12 87 GLY A O 1
ATOM 666 N N . ASP A 1 88 ? 9.375 -32.938 -18.656 1 96.44 88 ASP A N 1
ATOM 667 C CA . ASP A 1 88 ? 9.523 -32.344 -19.969 1 96.44 88 ASP A CA 1
ATOM 668 C C . ASP A 1 88 ? 9.438 -30.812 -19.891 1 96.44 88 ASP A C 1
ATOM 670 O O . ASP A 1 88 ? 8.398 -30.234 -20.172 1 96.44 88 ASP A O 1
ATOM 674 N N . GLU A 1 89 ? 10.461 -30.172 -19.594 1 95.5 89 GLU A N 1
ATOM 675 C CA . GLU A 1 89 ? 10.508 -28.734 -19.375 1 95.5 89 GLU A CA 1
ATOM 676 C C . GLU A 1 89 ? 10.18 -27.969 -20.656 1 95.5 89 GLU A C 1
ATOM 678 O O . GLU A 1 89 ? 9.648 -26.844 -20.594 1 95.5 89 GLU A O 1
ATOM 683 N N . ALA A 1 90 ? 10.516 -28.547 -21.781 1 95.12 90 ALA A N 1
ATOM 684 C CA . ALA A 1 90 ? 10.242 -27.891 -23.047 1 95.12 90 ALA A CA 1
ATOM 685 C C . ALA A 1 90 ? 8.742 -27.875 -23.344 1 95.12 90 ALA A C 1
ATOM 687 O O . ALA A 1 90 ? 8.266 -27.031 -24.109 1 95.12 90 ALA A O 1
ATOM 688 N N . PHE A 1 91 ? 8.031 -28.797 -22.766 1 95.81 91 PHE A N 1
ATOM 689 C CA . PHE A 1 91 ? 6.586 -28.922 -22.938 1 95.81 91 PHE A CA 1
ATOM 690 C C . PHE A 1 91 ? 5.848 -27.969 -22 1 95.81 91 PHE A C 1
ATOM 692 O O . PHE A 1 91 ? 4.945 -27.25 -22.422 1 95.81 91 PHE A O 1
ATOM 699 N N . TRP A 1 92 ? 6.246 -28.047 -20.75 1 96.56 92 TRP A N 1
ATOM 700 C CA . TRP A 1 92 ? 5.59 -27.25 -19.719 1 96.56 92 TRP A CA 1
ATOM 701 C C . TRP A 1 92 ? 6.156 -25.828 -19.688 1 96.56 92 TRP A C 1
ATOM 703 O O . TRP A 1 92 ? 7 -25.516 -18.844 1 96.56 92 TRP A O 1
ATOM 713 N N . THR A 1 93 ? 5.594 -24.969 -20.547 1 94.12 93 THR A N 1
ATOM 714 C CA . THR A 1 93 ? 6.074 -23.609 -20.688 1 94.12 93 THR A CA 1
ATOM 715 C C . THR A 1 93 ? 4.988 -22.609 -20.297 1 94.12 93 THR A C 1
ATOM 717 O O . THR A 1 93 ? 3.812 -22.953 -20.219 1 94.12 93 THR A O 1
ATOM 720 N N . GLU A 1 94 ? 5.445 -21.422 -20.031 1 95.31 94 GLU A N 1
ATOM 721 C CA . GLU A 1 94 ? 4.512 -20.328 -19.812 1 95.31 94 GLU A CA 1
ATOM 722 C C . GLU A 1 94 ? 3.551 -20.156 -20.984 1 95.31 94 GLU A C 1
ATOM 724 O O . GLU A 1 94 ? 2.367 -19.875 -20.781 1 95.31 94 GLU A O 1
ATOM 729 N N . GLN A 1 95 ? 4.047 -20.344 -22.219 1 96.06 95 GLN A N 1
ATOM 730 C CA . GLN A 1 95 ? 3.248 -20.172 -23.422 1 96.06 95 GLN A CA 1
ATOM 731 C C . GLN A 1 95 ? 2.094 -21.172 -23.469 1 96.06 95 GLN A C 1
ATOM 733 O O . GLN A 1 95 ? 0.994 -20.844 -23.906 1 96.06 95 GLN A O 1
ATOM 738 N N . LEU A 1 96 ? 2.373 -22.391 -23.047 1 97.44 96 LEU A N 1
ATOM 739 C CA . LEU A 1 96 ? 1.321 -23.391 -23 1 97.44 96 LEU A CA 1
ATOM 740 C C . LEU A 1 96 ? 0.141 -22.922 -22.156 1 97.44 96 LEU A C 1
ATOM 742 O O . LEU A 1 96 ? -1.012 -23.016 -22.594 1 97.44 96 LEU A O 1
ATOM 746 N N . PHE A 1 97 ? 0.411 -22.375 -21.062 1 98.12 97 PHE A N 1
ATOM 747 C CA . PHE A 1 97 ? -0.639 -21.953 -20.141 1 98.12 97 PHE A CA 1
ATOM 748 C C . PHE A 1 97 ? -1.314 -20.688 -20.641 1 98.12 97 PHE A C 1
ATOM 750 O O . PHE A 1 97 ? -2.512 -20.484 -20.422 1 98.12 97 PHE A O 1
ATOM 757 N N . GLU A 1 98 ? -0.537 -19.781 -21.234 1 97.94 98 GLU A N 1
ATOM 758 C CA . GLU A 1 98 ? -1.144 -18.609 -21.875 1 97.94 98 GLU A CA 1
ATOM 759 C C . GLU A 1 98 ? -2.133 -19.031 -22.953 1 97.94 98 GLU A C 1
ATOM 761 O O . GLU A 1 98 ? -3.227 -18.469 -23.062 1 97.94 98 GLU A O 1
ATOM 766 N N . ASP A 1 99 ? -1.715 -20 -23.797 1 98.25 99 ASP A N 1
ATOM 767 C CA . ASP A 1 99 ? -2.594 -20.516 -24.844 1 98.25 99 ASP A CA 1
ATOM 768 C C . ASP A 1 99 ? -3.863 -21.109 -24.25 1 98.25 99 ASP A C 1
ATOM 770 O O . ASP A 1 99 ? -4.957 -20.938 -24.797 1 98.25 99 ASP A O 1
ATOM 774 N N . GLU A 1 100 ? -3.695 -21.844 -23.188 1 98.62 100 GLU A N 1
ATOM 775 C CA . GLU A 1 100 ? -4.844 -22.438 -22.516 1 98.62 100 GLU A CA 1
ATOM 776 C C . GLU A 1 100 ? -5.801 -21.359 -22 1 98.62 100 GLU A C 1
ATOM 778 O O . GLU A 1 100 ? -7.02 -21.5 -22.141 1 98.62 100 GLU A O 1
ATOM 783 N N . PHE A 1 101 ? -5.242 -20.328 -21.359 1 98.62 101 PHE A N 1
ATOM 784 C CA . PHE A 1 101 ? -6.031 -19.219 -20.859 1 98.62 101 PHE A CA 1
ATOM 785 C C . PHE A 1 101 ? -6.844 -18.578 -21.969 1 98.62 101 PHE A C 1
ATOM 787 O O . PHE A 1 101 ? -8.055 -18.375 -21.828 1 98.62 101 PHE A O 1
ATOM 794 N N . ASN A 1 102 ? -6.172 -18.266 -23.062 1 98.38 102 ASN A N 1
ATOM 795 C CA . ASN A 1 102 ? -6.84 -17.656 -24.203 1 98.38 102 ASN A CA 1
ATOM 796 C C . ASN A 1 102 ? -7.918 -18.578 -24.781 1 98.38 102 ASN A C 1
ATOM 798 O O . ASN A 1 102 ? -8.992 -18.109 -25.172 1 98.38 102 ASN A O 1
ATOM 802 N N . ASN A 1 103 ? -7.582 -19.828 -24.844 1 98.69 103 ASN A N 1
ATOM 803 C CA . ASN A 1 103 ? -8.555 -20.797 -25.328 1 98.69 103 ASN A CA 1
ATOM 804 C C . ASN A 1 103 ? -9.805 -20.828 -24.453 1 98.69 103 ASN A C 1
ATOM 806 O O . ASN A 1 103 ? -10.922 -20.938 -24.969 1 98.69 103 ASN A O 1
ATOM 810 N N . LEU A 1 104 ? -9.586 -20.797 -23.156 1 98.81 104 LEU A N 1
ATOM 811 C CA . LEU A 1 104 ? -10.711 -20.797 -22.219 1 98.81 104 LEU A CA 1
ATOM 812 C C . LEU A 1 104 ? -11.602 -19.562 -22.438 1 98.81 104 LEU A C 1
ATOM 814 O O . LEU A 1 104 ? -12.828 -19.672 -22.469 1 98.81 104 LEU A O 1
ATOM 818 N N . LEU A 1 105 ? -10.984 -18.359 -22.531 1 98.75 105 LEU A N 1
ATOM 819 C CA . LEU A 1 105 ? -11.742 -17.141 -22.781 1 98.75 105 LEU A CA 1
ATOM 820 C C . LEU A 1 105 ? -12.57 -17.266 -24.047 1 98.75 105 LEU A C 1
ATOM 822 O O . LEU A 1 105 ? -13.758 -16.906 -24.062 1 98.75 105 LEU A O 1
ATOM 826 N N . LYS A 1 106 ? -11.93 -17.781 -25.109 1 98.38 106 LYS A N 1
ATOM 827 C CA . LYS A 1 106 ? -12.625 -17.969 -26.375 1 98.38 106 LYS A CA 1
ATOM 828 C C . LYS A 1 106 ? -13.797 -18.922 -26.219 1 98.38 106 LYS A C 1
ATOM 830 O O . LYS A 1 106 ? -14.898 -18.656 -26.719 1 98.38 106 LYS A O 1
ATOM 835 N N . HIS A 1 107 ? -13.578 -20 -25.578 1 98.69 107 HIS A N 1
ATOM 836 C CA . HIS A 1 107 ? -14.609 -21.016 -25.375 1 98.69 107 HIS A CA 1
ATOM 837 C C . HIS A 1 107 ? -15.812 -20.438 -24.641 1 98.69 107 HIS A C 1
ATOM 839 O O . HIS A 1 107 ? -16.953 -20.766 -24.938 1 98.69 107 HIS A O 1
ATOM 845 N N . LEU A 1 108 ? -15.508 -19.578 -23.672 1 98.62 108 LEU A N 1
ATOM 846 C CA . LEU A 1 108 ? -16.562 -19.031 -22.812 1 98.62 108 LEU A CA 1
ATOM 847 C C . LEU A 1 108 ? -17.172 -17.781 -23.422 1 98.62 108 LEU A C 1
ATOM 849 O O . LEU A 1 108 ? -18.109 -17.203 -22.875 1 98.62 108 LEU A O 1
ATOM 853 N N . GLY A 1 109 ? -16.547 -17.25 -24.484 1 98 109 GLY A N 1
ATOM 854 C CA . GLY A 1 109 ? -17.031 -16.047 -25.125 1 98 109 GLY A CA 1
ATOM 855 C C . GLY A 1 109 ? -16.719 -14.781 -24.359 1 98 109 GLY A C 1
ATOM 856 O O . GLY A 1 109 ? -17.5 -13.828 -24.375 1 98 109 GLY A O 1
ATOM 857 N N . ILE A 1 110 ? -15.719 -14.812 -23.625 1 98.25 110 ILE A N 1
ATOM 858 C CA . ILE A 1 110 ? -15.32 -13.641 -22.844 1 98.25 110 ILE A CA 1
ATOM 859 C C . ILE A 1 110 ? -14.383 -12.766 -23.672 1 98.25 110 ILE A C 1
ATOM 861 O O . ILE A 1 110 ? -13.258 -13.156 -23.984 1 98.25 110 ILE A O 1
ATOM 865 N N . GLU A 1 111 ? -14.812 -11.547 -23.984 1 97.31 111 GLU A N 1
ATOM 866 C CA . GLU A 1 111 ? -14.031 -10.625 -24.797 1 97.31 111 GLU A CA 1
ATOM 867 C C . GLU A 1 111 ? -13.32 -9.586 -23.922 1 97.31 111 GLU A C 1
ATOM 869 O O . GLU A 1 111 ? -12.258 -9.086 -24.297 1 97.31 111 GLU A O 1
ATOM 874 N N . ARG A 1 112 ? -14.008 -9.172 -22.891 1 97.94 112 ARG A N 1
ATOM 875 C CA . ARG A 1 112 ? -13.445 -8.242 -21.922 1 97.94 112 ARG A CA 1
ATOM 876 C C . ARG A 1 112 ? -13.477 -8.836 -20.516 1 97.94 112 ARG A C 1
ATOM 878 O O . ARG A 1 112 ? -14.438 -9.508 -20.141 1 97.94 112 ARG A O 1
ATOM 885 N N . TYR A 1 113 ? -12.43 -8.617 -19.766 1 98.69 113 TYR A N 1
ATOM 886 C CA . TYR A 1 113 ? -12.328 -9.281 -18.469 1 98.69 113 TYR A CA 1
ATOM 887 C C . TYR A 1 113 ? -11.352 -8.562 -17.547 1 98.69 113 TYR A C 1
ATOM 889 O O . TYR A 1 113 ? -10.531 -7.766 -18.016 1 98.69 113 TYR A O 1
ATOM 897 N N . ASP A 1 114 ? -11.539 -8.711 -16.281 1 98.75 114 ASP A N 1
ATOM 898 C CA . ASP A 1 114 ? -10.523 -8.438 -15.266 1 98.75 114 ASP A CA 1
ATOM 899 C C . ASP A 1 114 ? -9.75 -9.711 -14.914 1 98.75 114 ASP A C 1
ATOM 901 O O . ASP A 1 114 ? -10.273 -10.82 -15.039 1 98.75 114 ASP A O 1
ATOM 905 N N . PHE A 1 115 ? -8.547 -9.547 -14.555 1 98.88 115 PHE A N 1
ATOM 906 C CA . PHE A 1 115 ? -7.66 -10.68 -14.305 1 98.88 115 PHE A CA 1
ATOM 907 C C . PHE A 1 115 ? -7.117 -10.648 -12.883 1 98.88 115 PHE A C 1
ATOM 909 O O . PHE A 1 115 ? -6.625 -9.617 -12.422 1 98.88 115 PHE A O 1
ATOM 916 N N . PHE A 1 116 ? -7.27 -11.719 -12.18 1 98.88 116 PHE A N 1
ATOM 917 C CA . PHE A 1 116 ? -6.594 -11.953 -10.906 1 98.88 116 PHE A CA 1
ATOM 918 C C . PHE A 1 116 ? -5.621 -13.125 -11.016 1 98.88 116 PHE A C 1
ATOM 920 O O . PHE A 1 116 ? -6.008 -14.227 -11.414 1 98.88 116 PHE A O 1
ATOM 927 N N . GLY A 1 117 ? -4.41 -12.922 -10.633 1 98.88 117 GLY A N 1
ATOM 928 C CA . GLY A 1 117 ? -3.416 -13.984 -10.594 1 98.88 117 GLY A CA 1
ATOM 929 C C . GLY A 1 117 ? -2.697 -14.078 -9.258 1 98.88 117 GLY A C 1
ATOM 930 O O . GLY A 1 117 ? -2.113 -13.094 -8.797 1 98.88 117 GLY A O 1
ATOM 931 N N . HIS A 1 118 ? -2.672 -15.242 -8.672 1 98.75 118 HIS A N 1
ATOM 932 C CA . HIS A 1 118 ? -1.98 -15.484 -7.41 1 98.75 118 HIS A CA 1
ATOM 933 C C . HIS A 1 118 ? -0.678 -16.25 -7.633 1 98.75 118 HIS A C 1
ATOM 935 O O . HIS A 1 118 ? -0.676 -17.312 -8.258 1 98.75 118 HIS A O 1
ATOM 941 N N . SER A 1 119 ? 0.45 -15.703 -7.117 1 97.81 119 SER A N 1
ATOM 942 C CA . SER A 1 119 ? 1.738 -16.391 -7.191 1 97.81 119 SER A CA 1
ATOM 943 C C . SER A 1 119 ? 2.096 -16.734 -8.633 1 97.81 119 SER A C 1
ATOM 945 O O . SER A 1 119 ? 2.168 -15.859 -9.492 1 97.81 119 SER A O 1
ATOM 947 N N . TRP A 1 120 ? 2.104 -17.984 -9.078 1 97.44 120 TRP A N 1
ATOM 948 C CA . TRP A 1 120 ? 2.326 -18.375 -10.469 1 97.44 120 TRP A CA 1
ATOM 949 C C . TRP A 1 12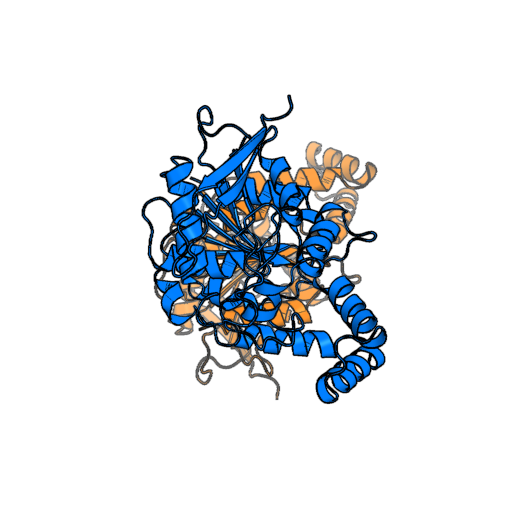0 ? 1.304 -17.719 -11.391 1 97.44 120 TRP A C 1
ATOM 951 O O . TRP A 1 120 ? 1.646 -17.281 -12.484 1 97.44 120 TRP A O 1
ATOM 961 N N . GLY A 1 121 ? 0.069 -17.703 -10.953 1 98.56 121 GLY A N 1
ATOM 962 C CA . GLY A 1 121 ? -0.956 -17.031 -11.734 1 98.56 121 GLY A CA 1
ATOM 963 C C . GLY A 1 121 ? -0.648 -15.57 -12 1 98.56 121 GLY A C 1
ATOM 964 O O . GLY A 1 121 ? -1.022 -15.031 -13.047 1 98.56 121 GLY A O 1
ATOM 965 N N . GLY A 1 122 ? -0.044 -14.938 -11.039 1 98.81 122 GLY A N 1
ATOM 966 C CA . GLY A 1 122 ? 0.411 -13.57 -11.25 1 98.81 122 GLY A CA 1
ATOM 967 C C . GLY A 1 122 ? 1.533 -13.461 -12.266 1 98.81 122 GLY A C 1
ATOM 968 O O . GLY A 1 122 ? 1.586 -12.508 -13.039 1 98.81 122 GLY A O 1
ATOM 969 N N . MET A 1 123 ? 2.508 -14.414 -12.242 1 98.62 123 MET A N 1
ATOM 970 C CA . MET A 1 123 ? 3.549 -14.469 -13.266 1 98.62 123 MET A CA 1
ATOM 971 C C . MET A 1 123 ? 2.939 -14.562 -14.656 1 98.62 123 MET A C 1
ATOM 973 O O . MET A 1 123 ? 3.285 -13.773 -15.547 1 98.62 123 MET A O 1
ATOM 977 N N . LEU A 1 124 ? 1.999 -15.438 -14.789 1 98.5 124 LEU A N 1
ATOM 978 C CA . LEU A 1 124 ? 1.304 -15.594 -16.062 1 98.5 124 LEU A CA 1
ATOM 979 C C . LEU A 1 124 ? 0.551 -14.328 -16.438 1 98.5 124 LEU A C 1
ATOM 981 O O . LEU A 1 124 ? 0.595 -13.891 -17.594 1 98.5 124 LEU A O 1
ATOM 985 N N . GLY A 1 125 ? -0.134 -13.758 -15.461 1 98.81 125 GLY A N 1
ATOM 986 C CA . GLY A 1 125 ? -0.862 -12.516 -15.68 1 98.81 125 GLY A CA 1
ATOM 987 C C . GLY A 1 125 ? 0.024 -11.383 -16.156 1 98.81 125 GLY A C 1
ATOM 988 O O . GLY A 1 125 ? -0.354 -10.625 -17.047 1 98.81 125 GLY A O 1
ATOM 989 N N . SER A 1 126 ? 1.188 -11.258 -15.539 1 98.81 126 SER A N 1
ATOM 990 C CA . SER A 1 126 ? 2.135 -10.227 -15.953 1 98.81 126 SER A CA 1
ATOM 991 C C . SER A 1 126 ? 2.576 -10.43 -17.406 1 98.81 126 SER A C 1
ATOM 993 O O . SER A 1 126 ? 2.674 -9.469 -18.172 1 98.81 126 SER A O 1
ATOM 995 N N . ARG A 1 127 ? 2.818 -11.664 -17.75 1 98.56 127 ARG A N 1
ATOM 996 C CA . ARG A 1 127 ? 3.211 -11.961 -19.125 1 98.56 127 ARG A CA 1
ATOM 997 C C . ARG A 1 127 ? 2.086 -11.633 -20.094 1 98.56 127 ARG A C 1
ATOM 999 O O . ARG A 1 127 ? 2.309 -10.953 -21.094 1 98.56 127 ARG A O 1
ATOM 1006 N N . ILE A 1 128 ? 0.927 -12.086 -19.781 1 98.62 128 ILE A N 1
ATOM 1007 C CA . ILE A 1 128 ? -0.226 -11.836 -20.641 1 98.62 128 ILE A CA 1
ATOM 1008 C C . ILE A 1 128 ? -0.442 -10.328 -20.797 1 98.62 128 ILE A C 1
ATOM 1010 O O . ILE A 1 128 ? -0.584 -9.828 -21.906 1 98.62 128 ILE A O 1
ATOM 1014 N N . ALA A 1 129 ? -0.407 -9.602 -19.703 1 98.81 129 ALA A N 1
ATOM 1015 C CA . ALA A 1 129 ? -0.668 -8.164 -19.703 1 98.81 129 ALA A CA 1
ATOM 1016 C C . ALA A 1 129 ? 0.405 -7.418 -20.5 1 98.81 129 ALA A C 1
ATOM 1018 O O . ALA A 1 129 ? 0.12 -6.402 -21.141 1 98.81 129 ALA A O 1
ATOM 1019 N N . SER A 1 130 ? 1.646 -7.902 -20.453 1 98.62 130 SER A N 1
ATOM 1020 C CA . SER A 1 130 ? 2.742 -7.23 -21.141 1 98.62 130 SER A CA 1
ATOM 1021 C C . SER A 1 130 ? 2.561 -7.293 -22.656 1 98.62 130 SER A C 1
ATOM 1023 O O . SER A 1 130 ? 3.166 -6.512 -23.391 1 98.62 130 SER A O 1
ATOM 1025 N N . LYS A 1 131 ? 1.748 -8.242 -23.078 1 98.25 131 LYS A N 1
ATOM 1026 C CA . LYS A 1 131 ? 1.456 -8.375 -24.5 1 98.25 131 LYS A CA 1
ATOM 1027 C C . LYS A 1 131 ? 0.26 -7.516 -24.891 1 98.25 131 LYS A C 1
ATOM 1029 O O . LYS A 1 131 ? -0.13 -7.496 -26.062 1 98.25 131 LYS A O 1
ATOM 1034 N N . ARG A 1 132 ? -0.409 -6.887 -24.016 1 97.31 132 ARG A N 1
ATOM 1035 C CA . ARG A 1 132 ? -1.469 -5.898 -24.172 1 97.31 132 ARG A CA 1
ATOM 1036 C C . ARG A 1 132 ? -2.67 -6.496 -24.906 1 97.31 132 ARG A C 1
ATOM 1038 O O . ARG A 1 132 ? -3.145 -5.941 -25.891 1 97.31 132 ARG A O 1
ATOM 1045 N N . PRO A 1 133 ? -3.113 -7.613 -24.344 1 97.5 133 PRO A N 1
ATOM 1046 C CA . PRO A 1 133 ? -4.332 -8.141 -24.969 1 97.5 133 PRO A CA 1
ATOM 1047 C C . PRO A 1 133 ? -5.5 -7.152 -24.906 1 97.5 133 PRO A C 1
ATOM 1049 O O . PRO A 1 133 ? -5.656 -6.438 -23.906 1 97.5 133 PRO A O 1
ATOM 1052 N N . MET A 1 134 ? -6.305 -7.074 -25.859 1 94.06 134 MET A N 1
ATOM 1053 C CA . MET A 1 134 ? -7.363 -6.078 -26 1 94.06 134 MET A CA 1
ATOM 1054 C C . MET A 1 134 ? -8.438 -6.273 -24.938 1 94.06 134 MET A C 1
ATOM 1056 O O . MET A 1 134 ? -9.047 -5.305 -24.469 1 94.06 134 MET A O 1
ATOM 1060 N N . GLY A 1 135 ? -8.664 -7.387 -24.484 1 97.19 135 GLY A N 1
ATOM 1061 C CA . GLY A 1 135 ? -9.797 -7.66 -23.625 1 97.19 135 GLY A CA 1
ATOM 1062 C C . GLY A 1 135 ? -9.5 -7.453 -22.141 1 97.19 135 GLY A C 1
ATOM 1063 O O . GLY A 1 135 ? -10.414 -7.391 -21.328 1 97.19 135 GLY A O 1
ATOM 1064 N N . LEU A 1 136 ? -8.25 -7.188 -21.781 1 98.5 136 LEU A N 1
ATOM 1065 C CA . LEU A 1 136 ? -7.879 -7.059 -20.375 1 98.5 136 LEU A CA 1
ATOM 1066 C C . LEU A 1 136 ? -8.148 -5.645 -19.875 1 98.5 136 LEU A C 1
ATOM 1068 O O . LEU A 1 136 ? -7.582 -4.676 -20.375 1 98.5 136 LEU A O 1
ATOM 1072 N N . ARG A 1 137 ? -9.016 -5.492 -18.875 1 98.19 137 ARG A N 1
ATOM 1073 C CA . ARG A 1 137 ? -9.367 -4.172 -18.375 1 98.19 137 ARG A CA 1
ATOM 1074 C C . ARG A 1 137 ? -8.523 -3.816 -17.141 1 98.19 137 ARG A C 1
ATOM 1076 O O . ARG A 1 137 ? -8.008 -2.701 -17.047 1 98.19 137 ARG A O 1
ATOM 1083 N N . ARG A 1 138 ? -8.422 -4.727 -16.172 1 98.25 138 ARG A N 1
ATOM 1084 C CA . ARG A 1 138 ? -7.652 -4.523 -14.953 1 98.25 138 ARG A CA 1
ATOM 1085 C C . ARG A 1 138 ? -6.891 -5.785 -14.562 1 98.25 138 ARG A C 1
ATOM 1087 O O . ARG A 1 138 ? -7.328 -6.898 -14.875 1 98.25 138 ARG A O 1
ATOM 1094 N N . LEU A 1 139 ? -5.781 -5.559 -13.953 1 98.75 139 LEU A N 1
ATOM 1095 C CA . LEU A 1 139 ? -4.863 -6.629 -13.586 1 98.75 139 LEU A CA 1
ATOM 1096 C C . LEU A 1 139 ? -4.582 -6.613 -12.086 1 98.75 139 LEU A C 1
ATOM 1098 O O . LEU A 1 139 ? -4.23 -5.574 -11.523 1 98.75 139 LEU A O 1
ATOM 1102 N N . ILE A 1 140 ? -4.832 -7.695 -11.422 1 98.88 140 ILE A N 1
ATOM 1103 C CA . ILE A 1 140 ? -4.453 -7.859 -10.016 1 98.88 140 ILE A CA 1
ATOM 1104 C C . ILE A 1 140 ? -3.367 -8.93 -9.906 1 98.88 140 ILE A C 1
ATOM 1106 O O . ILE A 1 140 ? -3.588 -10.086 -10.258 1 98.88 140 ILE A O 1
ATOM 1110 N N . LEU A 1 141 ? -2.24 -8.555 -9.484 1 98.88 141 LEU A N 1
ATOM 1111 C CA . LEU A 1 141 ? -1.102 -9.43 -9.242 1 98.88 141 LEU A CA 1
ATOM 1112 C C . LEU A 1 141 ? -0.886 -9.633 -7.742 1 98.88 141 LEU A C 1
ATOM 1114 O O . LEU A 1 141 ? -0.376 -8.75 -7.059 1 98.88 141 LEU A O 1
ATOM 1118 N N . ALA A 1 142 ? -1.23 -10.797 -7.305 1 98.81 142 ALA A N 1
ATOM 1119 C CA . ALA A 1 142 ? -1.237 -11.055 -5.867 1 98.81 142 ALA A CA 1
ATOM 1120 C C . ALA A 1 142 ? -0.121 -12.023 -5.477 1 98.81 142 ALA A C 1
ATOM 1122 O O . ALA A 1 142 ? -0.054 -13.141 -5.988 1 98.81 142 ALA A O 1
ATOM 1123 N N . ASP A 1 143 ? 0.786 -11.555 -4.539 1 98.69 143 ASP A N 1
ATOM 1124 C CA . ASP A 1 143 ? 1.81 -12.414 -3.949 1 98.69 143 ASP A CA 1
ATOM 1125 C C . ASP A 1 143 ? 2.672 -13.062 -5.027 1 98.69 143 ASP A C 1
ATOM 1127 O O . ASP A 1 143 ? 2.986 -14.258 -4.945 1 98.69 143 ASP A O 1
ATOM 1131 N N . SER A 1 144 ? 2.955 -12.305 -6.055 1 98.62 144 SER A N 1
ATOM 1132 C CA . SER A 1 144 ? 3.604 -12.844 -7.242 1 98.62 144 SER A CA 1
ATOM 1133 C C . SER A 1 144 ? 4.957 -12.18 -7.484 1 98.62 144 SER A C 1
ATOM 1135 O O . SER A 1 144 ? 5.109 -10.977 -7.285 1 98.62 144 SER A O 1
ATOM 1137 N N . PRO A 1 145 ? 5.957 -12.938 -7.941 1 97.88 145 PRO A N 1
ATOM 1138 C CA . PRO A 1 145 ? 7.273 -12.352 -8.211 1 97.88 145 PRO A CA 1
ATOM 1139 C C . PRO A 1 145 ? 7.367 -11.742 -9.609 1 97.88 145 PRO A C 1
ATOM 1141 O O . PRO A 1 145 ? 6.648 -12.156 -10.523 1 97.88 145 PRO A O 1
ATOM 1144 N N . ALA A 1 146 ? 8.273 -10.773 -9.758 1 98.12 146 ALA A N 1
ATOM 1145 C CA . ALA A 1 146 ? 8.711 -10.289 -11.062 1 98.12 146 ALA A CA 1
ATOM 1146 C C . ALA A 1 146 ? 9.898 -11.102 -11.578 1 98.12 146 ALA A C 1
ATOM 1148 O O . ALA A 1 146 ? 10.172 -11.117 -12.781 1 98.12 146 ALA A O 1
ATOM 1149 N N . SER A 1 147 ? 10.531 -11.758 -10.648 1 97.62 147 SER A N 1
ATOM 1150 C CA . SER A 1 147 ? 11.734 -12.531 -10.945 1 97.62 147 SER A CA 1
ATOM 1151 C C . SER A 1 147 ? 11.875 -13.711 -9.984 1 97.62 147 SER A C 1
ATOM 1153 O O . SER A 1 147 ? 11.797 -13.539 -8.766 1 97.62 147 SER A O 1
ATOM 1155 N N . MET A 1 148 ? 12.211 -14.852 -10.578 1 96 148 MET A N 1
ATOM 1156 C CA . MET A 1 148 ? 12.344 -16.047 -9.75 1 96 148 MET A CA 1
ATOM 1157 C C . MET A 1 148 ? 13.672 -16.047 -9.016 1 96 148 MET A C 1
ATOM 1159 O O . MET A 1 148 ? 13.805 -16.672 -7.961 1 96 148 MET A O 1
ATOM 1163 N N . LYS A 1 149 ? 14.641 -15.375 -9.516 1 94.5 149 LYS A N 1
ATOM 1164 C CA . LYS A 1 149 ? 15.883 -15.211 -8.773 1 94.5 149 LYS A CA 1
ATOM 1165 C C . LYS A 1 149 ? 15.641 -14.484 -7.453 1 94.5 149 LYS A C 1
ATOM 1167 O O . LYS A 1 149 ? 16.109 -14.93 -6.398 1 94.5 149 LYS A O 1
ATOM 1172 N N . THR A 1 150 ? 14.938 -13.359 -7.535 1 95.62 150 THR A N 1
ATOM 1173 C CA . THR A 1 150 ? 14.609 -12.602 -6.328 1 95.62 150 THR A CA 1
ATOM 1174 C C . THR A 1 150 ? 13.75 -13.438 -5.387 1 95.62 150 THR A C 1
ATOM 1176 O O . THR A 1 150 ? 13.914 -13.367 -4.164 1 95.62 150 THR A O 1
ATOM 1179 N N . TRP A 1 151 ? 12.828 -14.195 -5.938 1 96.06 151 TRP A N 1
ATOM 1180 C CA . TRP A 1 151 ? 11.984 -15.102 -5.152 1 96.06 151 TRP A CA 1
ATOM 1181 C C . TRP A 1 151 ? 12.844 -16.062 -4.34 1 96.06 151 TRP A C 1
ATOM 1183 O O . TRP A 1 151 ? 12.641 -16.219 -3.133 1 96.06 151 TRP A O 1
ATOM 1193 N N . ALA A 1 152 ? 13.742 -16.719 -4.988 1 92 152 ALA A N 1
ATOM 1194 C CA . ALA A 1 152 ? 14.594 -17.719 -4.34 1 92 152 ALA A CA 1
ATOM 1195 C C . ALA A 1 152 ? 15.438 -17.094 -3.24 1 92 152 ALA A C 1
ATOM 1197 O O . ALA A 1 152 ? 15.57 -17.641 -2.15 1 92 152 ALA A O 1
ATOM 1198 N N . GLU A 1 153 ? 16 -15.938 -3.545 1 94 153 GLU A N 1
ATOM 1199 C CA . GLU A 1 153 ? 16.812 -15.234 -2.564 1 94 153 GLU A CA 1
ATOM 1200 C C . GLU A 1 153 ? 15.992 -14.844 -1.338 1 94 153 GLU A C 1
ATOM 1202 O O . GLU A 1 153 ? 16.453 -15 -0.203 1 94 153 GLU A O 1
ATOM 1207 N N . SER A 1 154 ? 14.836 -14.328 -1.61 1 95.5 154 SER A N 1
ATOM 1208 C CA . SER A 1 154 ? 13.953 -13.906 -0.523 1 95.5 154 SER A CA 1
ATOM 1209 C C . SER A 1 154 ? 13.523 -15.094 0.326 1 95.5 154 SER A C 1
ATOM 1211 O O . SER A 1 154 ? 13.469 -15.008 1.555 1 95.5 154 SER A O 1
ATOM 1213 N N . ALA A 1 155 ? 13.164 -16.188 -0.318 1 93.12 155 ALA A N 1
ATOM 1214 C CA . ALA A 1 155 ? 12.766 -17.391 0.397 1 93.12 155 ALA A CA 1
ATOM 1215 C C . ALA A 1 155 ? 13.875 -17.875 1.324 1 93.12 155 ALA A C 1
ATOM 1217 O O . ALA A 1 155 ? 13.609 -18.312 2.449 1 93.12 155 ALA A O 1
ATOM 1218 N N . ARG A 1 156 ? 15.047 -17.828 0.849 1 92.31 156 ARG A N 1
ATOM 1219 C CA . ARG A 1 156 ? 16.188 -18.25 1.665 1 92.31 156 ARG A CA 1
ATOM 1220 C C . ARG A 1 156 ? 16.344 -17.328 2.871 1 92.31 156 ARG A C 1
ATOM 1222 O O . ARG A 1 156 ? 16.656 -17.797 3.973 1 92.31 156 ARG A O 1
ATOM 1229 N N . LYS A 1 157 ? 16.234 -16.047 2.656 1 95.06 157 LYS A N 1
ATOM 1230 C CA . LYS A 1 157 ? 16.297 -15.086 3.762 1 95.06 157 LYS A CA 1
ATOM 1231 C C . LYS A 1 157 ? 15.242 -15.398 4.816 1 95.06 157 LYS A C 1
ATOM 1233 O O . LYS A 1 157 ? 15.508 -15.32 6.016 1 95.06 157 LYS A O 1
ATOM 1238 N N . LEU A 1 158 ? 14.047 -15.688 4.383 1 96.12 158 LEU A N 1
ATOM 1239 C CA . LEU A 1 158 ? 12.961 -16.016 5.301 1 96.12 158 LEU A CA 1
ATOM 1240 C C . LEU A 1 158 ? 13.273 -17.297 6.07 1 96.12 158 LEU A C 1
ATOM 1242 O O . LEU A 1 158 ? 12.984 -17.391 7.266 1 96.12 158 LEU A O 1
ATOM 1246 N N . LEU A 1 159 ? 13.82 -18.281 5.344 1 93.94 159 LEU A N 1
ATOM 1247 C CA . LEU A 1 159 ? 14.219 -19.531 6 1 93.94 159 LEU A CA 1
ATOM 1248 C C . LEU A 1 159 ? 15.203 -19.25 7.133 1 93.94 159 LEU A C 1
ATOM 1250 O O . LEU A 1 159 ? 15.125 -19.875 8.195 1 93.94 159 LEU A O 1
ATOM 1254 N N . HIS A 1 160 ? 16.062 -18.328 6.965 1 95.06 160 HIS A N 1
ATOM 1255 C CA . HIS A 1 160 ? 17.094 -18 7.941 1 95.06 160 HIS A CA 1
ATOM 1256 C C . HIS A 1 160 ? 16.5 -17.266 9.141 1 95.06 160 HIS A C 1
ATOM 1258 O O . HIS A 1 160 ? 17.188 -17.078 10.156 1 95.06 160 HIS A O 1
ATOM 1264 N N . LYS A 1 161 ? 15.281 -16.844 9.078 1 95.88 161 LYS A N 1
ATOM 1265 C CA . LYS A 1 161 ? 14.609 -16.203 10.211 1 95.88 161 LYS A CA 1
ATOM 1266 C C . LYS A 1 161 ? 13.898 -17.234 11.078 1 95.88 161 LYS A C 1
ATOM 1268 O O . LYS A 1 161 ? 13.43 -16.906 12.172 1 95.88 161 LYS A O 1
ATOM 1273 N N . LEU A 1 162 ? 13.789 -18.469 10.578 1 96.38 162 LEU A N 1
ATOM 1274 C CA . LEU A 1 162 ? 13.141 -19.547 11.328 1 96.38 162 LEU A CA 1
ATOM 1275 C C . LEU A 1 162 ? 14.094 -20.156 12.352 1 96.38 162 LEU A C 1
ATOM 1277 O O . LEU A 1 162 ? 15.297 -19.859 12.328 1 96.38 162 LEU A O 1
ATOM 1281 N N . PRO A 1 163 ? 13.555 -20.891 13.336 1 96.31 163 PRO A N 1
ATOM 1282 C CA . PRO A 1 163 ? 14.43 -21.516 14.328 1 96.31 163 PRO A CA 1
ATOM 1283 C C . PRO A 1 163 ? 15.586 -22.281 13.688 1 96.31 163 PRO A C 1
ATOM 1285 O O . PRO A 1 163 ? 15.406 -22.922 12.641 1 96.31 163 PRO A O 1
ATOM 1288 N N . LYS A 1 164 ? 16.781 -22.266 14.344 1 95.88 164 LYS A N 1
ATOM 1289 C CA . LYS A 1 164 ? 18.016 -22.844 13.82 1 95.88 164 LYS A CA 1
ATOM 1290 C C . LYS A 1 164 ? 17.828 -24.312 13.461 1 95.88 164 LYS A C 1
ATOM 1292 O O . LYS A 1 164 ? 18.375 -24.797 12.477 1 95.88 164 LYS A O 1
ATOM 1297 N N . GLU A 1 165 ? 17.047 -24.984 14.25 1 96.31 165 GLU A N 1
ATOM 1298 C CA . GLU A 1 165 ? 16.797 -26.391 14 1 96.31 165 GLU A CA 1
ATOM 1299 C C . GLU A 1 165 ? 16.125 -26.609 12.648 1 96.31 165 GLU A C 1
ATOM 1301 O O . GLU A 1 165 ? 16.438 -27.562 11.938 1 96.31 165 GLU A O 1
ATOM 1306 N N . VAL A 1 166 ? 15.195 -25.766 12.336 1 95.56 166 VAL A N 1
ATOM 1307 C CA . VAL A 1 166 ? 14.492 -25.828 11.055 1 95.56 166 VAL A CA 1
ATOM 1308 C C . VAL A 1 166 ? 15.469 -25.562 9.914 1 95.56 166 VAL A C 1
ATOM 1310 O O . VAL A 1 166 ? 15.5 -26.297 8.922 1 95.56 166 VAL A O 1
ATOM 1313 N N . GLN A 1 167 ? 16.281 -24.547 10.039 1 95.31 167 GLN A N 1
ATOM 1314 C CA . GLN A 1 167 ? 17.266 -24.188 9.031 1 95.31 167 GLN A CA 1
ATOM 1315 C C . GLN A 1 167 ? 18.219 -25.359 8.758 1 95.31 167 GLN A C 1
ATOM 1317 O O . GLN A 1 167 ? 18.438 -25.719 7.602 1 95.31 167 GLN A O 1
ATOM 1322 N N . ASP A 1 168 ? 18.719 -25.891 9.836 1 95.94 168 ASP A N 1
ATOM 1323 C CA . ASP A 1 168 ? 19.688 -26.969 9.742 1 95.94 168 ASP A CA 1
ATOM 1324 C C . ASP A 1 168 ? 19.078 -28.203 9.055 1 95.94 168 ASP A C 1
ATOM 1326 O O . ASP A 1 168 ? 19.75 -28.859 8.258 1 95.94 168 ASP A O 1
ATOM 1330 N N . THR A 1 169 ? 17.906 -28.5 9.43 1 95.25 169 THR A N 1
ATOM 1331 C CA . THR A 1 169 ? 17.219 -29.641 8.836 1 95.25 169 THR A CA 1
ATOM 1332 C C . THR A 1 169 ? 17.062 -29.453 7.328 1 95.25 169 THR A C 1
ATOM 1334 O O . THR A 1 169 ? 17.344 -30.375 6.551 1 95.25 169 THR A O 1
ATOM 1337 N N . VAL A 1 170 ? 16.594 -28.281 6.883 1 92.56 170 VAL A N 1
ATOM 1338 C CA . VAL A 1 170 ? 16.391 -27.984 5.469 1 92.56 170 VAL A CA 1
ATOM 1339 C C . VAL A 1 170 ? 17.719 -28.078 4.723 1 92.56 170 VAL A C 1
ATOM 1341 O O . VAL A 1 170 ? 17.812 -28.734 3.68 1 92.56 170 VAL A O 1
ATOM 1344 N N . GLU A 1 171 ? 18.688 -27.469 5.258 1 91.44 171 GLU A N 1
ATOM 1345 C CA . GLU A 1 171 ? 20 -27.469 4.613 1 91.44 171 GLU A CA 1
ATOM 1346 C C . GLU A 1 171 ? 20.547 -28.891 4.477 1 91.44 171 GLU A C 1
ATOM 1348 O O . GLU A 1 171 ? 21.078 -29.25 3.422 1 91.44 171 GLU A O 1
ATOM 1353 N N . LYS A 1 172 ? 20.484 -29.609 5.539 1 94.19 172 LYS A N 1
ATOM 1354 C CA . LYS A 1 172 ? 20.984 -30.984 5.543 1 94.19 172 LYS A CA 1
ATOM 1355 C C . LYS A 1 172 ? 20.312 -31.828 4.465 1 94.19 172 LYS A C 1
ATOM 1357 O O . LYS A 1 172 ? 20.969 -32.469 3.668 1 94.19 172 LYS A O 1
ATOM 1362 N N . HIS A 1 173 ? 19.031 -31.781 4.402 1 91.38 173 HIS A N 1
ATOM 1363 C CA . HIS A 1 173 ? 18.281 -32.656 3.498 1 91.38 173 HIS A CA 1
ATOM 1364 C C . HIS A 1 173 ? 18.422 -32.188 2.053 1 91.38 173 HIS A C 1
ATOM 1366 O O . HIS A 1 173 ? 18.391 -33 1.129 1 91.38 173 HIS A O 1
ATOM 1372 N N . GLU A 1 174 ? 18.531 -30.906 1.82 1 86.81 174 GLU A N 1
ATOM 1373 C CA . GLU A 1 174 ? 18.781 -30.406 0.471 1 86.81 174 GLU A CA 1
ATOM 1374 C C . GLU A 1 174 ? 20.156 -30.828 -0.021 1 86.81 174 GLU A C 1
ATOM 1376 O O . GLU A 1 174 ? 20.312 -31.234 -1.176 1 86.81 174 GLU A O 1
ATOM 1381 N N . LYS A 1 175 ? 21.094 -30.75 0.859 1 90.19 175 LYS A N 1
ATOM 1382 C CA . LYS A 1 175 ? 22.453 -31.188 0.527 1 90.19 175 LYS A CA 1
ATOM 1383 C C . LYS A 1 175 ? 22.5 -32.688 0.235 1 90.19 175 LYS A C 1
ATOM 1385 O O . LYS A 1 175 ? 23.188 -33.125 -0.689 1 90.19 175 LYS A O 1
ATOM 1390 N N . ASP A 1 176 ? 21.781 -33.406 0.972 1 93.19 176 ASP A N 1
ATOM 1391 C CA . ASP A 1 176 ? 21.828 -34.844 0.887 1 93.19 176 ASP A CA 1
ATOM 1392 C C . ASP A 1 176 ? 20.859 -35.375 -0.192 1 93.19 176 ASP A C 1
ATOM 1394 O O . ASP A 1 176 ? 20.891 -36.531 -0.547 1 93.19 176 ASP A O 1
ATOM 1398 N N . GLY A 1 177 ? 20 -34.531 -0.642 1 86.44 177 GLY A N 1
ATOM 1399 C CA . GLY A 1 177 ? 19.031 -34.938 -1.636 1 86.44 177 GLY A CA 1
ATOM 1400 C C . GLY A 1 177 ? 17.891 -35.781 -1.051 1 86.44 177 GLY A C 1
ATOM 1401 O O . GLY A 1 177 ? 17.297 -36.594 -1.742 1 86.44 177 GLY A O 1
ATOM 1402 N N . THR A 1 178 ? 17.641 -35.656 0.257 1 90.44 178 THR A N 1
ATOM 1403 C CA . THR A 1 178 ? 16.609 -36.438 0.944 1 90.44 178 THR A CA 1
ATOM 1404 C C . THR A 1 178 ? 15.406 -35.531 1.268 1 90.44 178 THR A C 1
ATOM 1406 O O . THR A 1 178 ? 14.922 -35.531 2.402 1 90.44 178 THR A O 1
ATOM 1409 N N . THR A 1 179 ? 14.938 -34.875 0.266 1 86.38 179 THR A N 1
ATOM 1410 C CA . THR A 1 179 ? 13.883 -33.875 0.477 1 86.38 179 THR A CA 1
ATOM 1411 C C . THR A 1 179 ? 12.523 -34.562 0.587 1 86.38 179 THR A C 1
ATOM 1413 O O . THR A 1 179 ? 11.508 -33.906 0.81 1 86.38 179 THR A O 1
ATOM 1416 N N . ASP A 1 180 ? 12.445 -35.812 0.485 1 83.69 180 ASP A N 1
ATOM 1417 C CA . ASP A 1 180 ? 11.211 -36.562 0.658 1 83.69 180 ASP A CA 1
ATOM 1418 C C . ASP A 1 180 ? 11.07 -37.094 2.092 1 83.69 180 ASP A C 1
ATOM 1420 O O . ASP A 1 180 ? 10.055 -37.656 2.451 1 83.69 180 ASP A O 1
ATOM 1424 N N . SER A 1 181 ? 12.016 -36.812 2.949 1 90.81 181 SER A N 1
ATOM 1425 C CA . SER A 1 181 ? 12.008 -37.312 4.32 1 90.81 181 SER A CA 1
ATOM 1426 C C . SER A 1 181 ? 10.922 -36.625 5.145 1 90.81 181 SER A C 1
ATOM 1428 O O . SER A 1 181 ? 10.602 -35.469 4.914 1 90.81 181 SER A O 1
ATOM 1430 N N . PRO A 1 182 ? 10.406 -37.375 6.082 1 92.62 182 PRO A N 1
ATOM 1431 C CA . PRO A 1 182 ? 9.43 -36.75 6.984 1 92.62 182 PRO A CA 1
ATOM 1432 C C . PRO A 1 182 ? 9.992 -35.562 7.746 1 92.62 182 PRO A C 1
ATOM 1434 O O . PRO A 1 182 ? 9.273 -34.594 8.031 1 92.62 182 PRO A O 1
ATOM 1437 N N . GLU A 1 183 ? 11.258 -35.656 8.062 1 92.94 183 GLU A N 1
ATOM 1438 C CA . GLU A 1 183 ? 11.906 -34.562 8.773 1 92.94 183 GLU A CA 1
ATOM 1439 C C . GLU A 1 183 ? 11.938 -33.281 7.926 1 92.94 183 GLU A C 1
ATOM 1441 O O . GLU A 1 183 ? 11.703 -32.188 8.43 1 92.94 183 GLU A O 1
ATOM 1446 N N . TYR A 1 184 ? 12.297 -33.469 6.719 1 89.62 184 TYR A N 1
ATOM 1447 C CA . TYR A 1 184 ? 12.297 -32.344 5.793 1 89.62 184 TYR A CA 1
ATOM 1448 C C . TYR A 1 184 ? 10.898 -31.75 5.645 1 89.62 184 TYR A C 1
ATOM 1450 O O . TYR A 1 184 ? 10.719 -30.531 5.688 1 89.62 184 TYR A O 1
ATOM 1458 N N . GLN A 1 185 ? 9.953 -32.625 5.516 1 88.25 185 GLN A N 1
ATOM 1459 C CA . GLN A 1 185 ? 8.57 -32.188 5.348 1 88.25 185 GLN A CA 1
ATOM 1460 C C . GLN A 1 185 ? 8.086 -31.406 6.578 1 88.25 185 GLN A C 1
ATOM 1462 O O . GLN A 1 185 ? 7.34 -30.438 6.457 1 88.25 185 GLN A O 1
ATOM 1467 N N . ALA A 1 186 ? 8.492 -31.859 7.688 1 91.94 186 ALA A N 1
ATOM 1468 C CA . ALA A 1 186 ? 8.133 -31.172 8.93 1 91.94 186 ALA A CA 1
ATOM 1469 C C . ALA A 1 186 ? 8.742 -29.766 8.977 1 91.94 186 ALA A C 1
ATOM 1471 O O . ALA A 1 186 ? 8.109 -28.812 9.438 1 91.94 186 ALA A O 1
ATOM 1472 N N . ALA A 1 187 ? 9.969 -29.703 8.578 1 91.19 187 ALA A N 1
ATOM 1473 C CA . ALA A 1 187 ? 10.641 -28.406 8.539 1 91.19 187 ALA A CA 1
ATOM 1474 C C . ALA A 1 187 ? 9.953 -27.469 7.547 1 91.19 187 ALA A C 1
ATOM 1476 O O . ALA A 1 187 ? 9.742 -26.297 7.84 1 91.19 187 ALA A O 1
ATOM 1477 N N . ILE A 1 188 ? 9.594 -27.984 6.441 1 89.12 188 ILE A N 1
ATOM 1478 C CA . ILE A 1 188 ? 8.906 -27.219 5.41 1 89.12 188 ILE A CA 1
ATOM 1479 C C . ILE A 1 188 ? 7.551 -26.75 5.938 1 89.12 188 ILE A C 1
ATOM 1481 O O . ILE A 1 188 ? 7.109 -25.641 5.625 1 89.12 188 ILE A O 1
ATOM 1485 N N . SER A 1 189 ? 6.941 -27.578 6.734 1 92.31 189 SER A N 1
ATOM 1486 C CA . SER A 1 189 ? 5.645 -27.219 7.301 1 92.31 189 SER A CA 1
ATOM 1487 C C . SER A 1 189 ? 5.75 -25.969 8.18 1 92.31 189 SER A C 1
ATOM 1489 O O . SER A 1 189 ? 4.816 -25.172 8.234 1 92.31 189 SER A O 1
ATOM 1491 N N . VAL A 1 190 ? 6.883 -25.828 8.828 1 95.06 190 VAL A N 1
ATOM 1492 C CA . VAL A 1 190 ? 7.086 -24.641 9.641 1 95.06 190 VAL A CA 1
ATOM 1493 C C . VAL A 1 190 ? 7.121 -23.391 8.75 1 95.06 190 VAL A C 1
ATOM 1495 O O . VAL A 1 190 ? 6.496 -22.375 9.062 1 95.06 190 VAL A O 1
ATOM 1498 N N . PHE A 1 191 ? 7.809 -23.5 7.672 1 94.81 191 PHE A N 1
ATOM 1499 C CA . PHE A 1 191 ? 7.875 -22.406 6.699 1 94.81 191 PHE A CA 1
ATOM 1500 C C . PHE A 1 191 ? 6.488 -22.094 6.148 1 94.81 191 PHE A C 1
ATOM 1502 O O . PHE A 1 191 ? 6.082 -20.938 6.117 1 94.81 191 PHE A O 1
ATOM 1509 N N . MET A 1 192 ? 5.801 -23.125 5.777 1 94.25 192 MET A N 1
ATOM 1510 C CA . MET A 1 192 ? 4.484 -22.969 5.16 1 94.25 192 MET A CA 1
ATOM 1511 C C . MET A 1 192 ? 3.496 -22.344 6.133 1 94.25 192 MET A C 1
ATOM 1513 O O . MET A 1 192 ? 2.738 -21.438 5.758 1 94.25 192 MET A O 1
ATOM 1517 N N . ASN A 1 193 ? 3.549 -22.734 7.371 1 96.5 193 ASN A N 1
ATOM 1518 C CA . ASN A 1 193 ? 2.631 -22.219 8.383 1 96.5 193 ASN A CA 1
ATOM 1519 C C . ASN A 1 193 ? 2.953 -20.781 8.766 1 96.5 193 ASN A C 1
ATOM 1521 O O . ASN A 1 193 ? 2.096 -20.062 9.281 1 96.5 193 ASN A O 1
ATOM 1525 N N . THR A 1 194 ? 4.172 -20.391 8.484 1 96.81 194 THR A N 1
ATOM 1526 C CA . THR A 1 194 ? 4.609 -19.047 8.867 1 96.81 194 THR A CA 1
ATOM 1527 C C . THR A 1 194 ? 4.387 -18.062 7.723 1 96.81 194 THR A C 1
ATOM 1529 O O . THR A 1 194 ? 3.939 -16.938 7.945 1 96.81 194 THR A O 1
ATOM 1532 N N . TYR A 1 195 ? 4.629 -18.484 6.48 1 97.38 195 TYR A N 1
ATOM 1533 C CA . TYR A 1 195 ? 4.758 -17.5 5.402 1 97.38 195 TYR A CA 1
ATOM 1534 C C . TYR A 1 195 ? 3.744 -17.781 4.297 1 97.38 195 TYR A C 1
ATOM 1536 O O . TYR A 1 195 ? 3.584 -16.969 3.379 1 97.38 195 TYR A O 1
ATOM 1544 N N . VAL A 1 196 ? 2.992 -18.906 4.352 1 96.62 196 VAL A N 1
ATOM 1545 C CA . VAL A 1 196 ? 2.098 -19.281 3.262 1 96.62 196 VAL A CA 1
ATOM 1546 C C . VAL A 1 196 ? 0.649 -19.219 3.74 1 96.62 196 VAL A C 1
ATOM 1548 O O . VAL A 1 196 ? -0.212 -18.641 3.072 1 96.62 196 VAL A O 1
ATOM 1551 N N . MET A 1 197 ? 0.404 -19.844 4.883 1 97.38 197 MET A N 1
ATOM 1552 C CA . MET A 1 197 ? -0.93 -19.891 5.473 1 97.38 197 MET A CA 1
ATOM 1553 C C . MET A 1 197 ? -0.85 -19.906 6.996 1 97.38 197 MET A C 1
ATOM 1555 O O . MET A 1 197 ? -0.373 -20.875 7.586 1 97.38 197 MET A O 1
ATOM 1559 N N . ARG A 1 198 ? -1.452 -18.891 7.621 1 97.62 198 ARG A N 1
ATOM 1560 C CA . ARG A 1 198 ? -1.247 -18.734 9.055 1 97.62 198 ARG A CA 1
ATOM 1561 C C . ARG A 1 198 ? -2.477 -19.172 9.836 1 97.62 198 ARG A C 1
ATOM 1563 O O . ARG A 1 198 ? -2.447 -19.25 11.07 1 97.62 198 ARG A O 1
ATOM 1570 N N . LEU A 1 199 ? -3.525 -19.5 9.102 1 97.75 199 LEU A N 1
ATOM 1571 C CA . LEU A 1 199 ? -4.695 -20.047 9.781 1 97.75 199 LEU A CA 1
ATOM 1572 C C . LEU A 1 199 ? -4.422 -21.469 10.281 1 97.75 199 LEU A C 1
ATOM 1574 O O . LEU A 1 199 ? -3.719 -22.234 9.625 1 97.75 199 LEU A O 1
ATOM 1578 N N . ASP A 1 200 ? -5 -21.797 11.438 1 96.19 200 ASP A N 1
ATOM 1579 C CA . ASP A 1 200 ? -4.945 -23.141 12.023 1 96.19 200 ASP A CA 1
ATOM 1580 C C . ASP A 1 200 ? -6.305 -23.547 12.586 1 96.19 200 ASP A C 1
ATOM 1582 O O . ASP A 1 200 ? -6.762 -22.984 13.586 1 96.19 200 ASP A O 1
ATOM 1586 N N . PRO A 1 201 ? -6.898 -24.562 12.047 1 96.44 201 PRO A N 1
ATOM 1587 C CA . PRO A 1 201 ? -6.422 -25.391 10.93 1 96.44 201 PRO A CA 1
ATOM 1588 C C . PRO A 1 201 ? -6.5 -24.656 9.586 1 96.44 201 PRO A C 1
ATOM 1590 O O . PRO A 1 201 ? -7.219 -23.672 9.461 1 96.44 201 PRO A O 1
ATOM 1593 N N . TRP A 1 202 ? -5.734 -25.203 8.609 1 97.19 202 TRP A N 1
ATOM 1594 C CA . TRP A 1 202 ? -5.859 -24.719 7.234 1 97.19 202 TRP A CA 1
ATOM 1595 C C . TRP A 1 202 ? -7.258 -24.984 6.688 1 97.19 202 TRP A C 1
ATOM 1597 O O . TRP A 1 202 ? -7.871 -26.016 7.016 1 97.19 202 TRP A O 1
ATOM 1607 N N . PRO A 1 203 ? -7.754 -24.078 5.82 1 97.62 203 PRO A N 1
ATOM 1608 C CA . PRO A 1 203 ? -9.016 -24.391 5.145 1 97.62 203 PRO A CA 1
ATOM 1609 C C . PRO A 1 203 ? -8.945 -25.672 4.316 1 97.62 203 PRO A C 1
ATOM 1611 O O . PRO A 1 203 ? -7.918 -25.938 3.686 1 97.62 203 PRO A O 1
ATOM 1614 N N . THR A 1 204 ? -10 -26.375 4.277 1 97.56 204 THR A N 1
ATOM 1615 C CA . THR A 1 204 ? -10.062 -27.641 3.553 1 97.56 204 THR A CA 1
ATOM 1616 C C . THR A 1 204 ? -9.812 -27.422 2.062 1 97.56 204 THR A C 1
ATOM 1618 O O . THR A 1 204 ? -9.219 -28.281 1.396 1 97.56 204 THR A O 1
ATOM 1621 N N . GLU A 1 205 ? -10.281 -26.328 1.558 1 97.5 205 GLU A N 1
ATOM 1622 C CA . GLU A 1 205 ? -10.117 -26 0.145 1 97.5 205 GLU A CA 1
ATOM 1623 C C . GLU A 1 205 ? -8.641 -25.812 -0.213 1 97.5 205 GLU A C 1
ATOM 1625 O O . GLU A 1 205 ? -8.227 -26.141 -1.325 1 97.5 205 GLU A O 1
ATOM 1630 N N . VAL A 1 206 ? -7.91 -25.328 0.746 1 96.81 206 VAL A N 1
ATOM 1631 C CA . VAL A 1 206 ? -6.477 -25.156 0.541 1 96.81 206 VAL A CA 1
ATOM 1632 C C . VAL A 1 206 ? -5.781 -26.516 0.607 1 96.81 206 VAL A C 1
ATOM 1634 O O . VAL A 1 206 ? -4.926 -26.828 -0.227 1 96.81 206 VAL A O 1
ATOM 1637 N N . LEU A 1 207 ? -6.191 -27.328 1.564 1 95.5 207 LEU A N 1
ATOM 1638 C CA . LEU A 1 207 ? -5.613 -28.656 1.717 1 95.5 207 LEU A CA 1
ATOM 1639 C C . LEU A 1 207 ? -5.859 -29.5 0.472 1 95.5 207 LEU A C 1
ATOM 1641 O O . LEU A 1 207 ? -5.012 -30.312 0.087 1 95.5 207 LEU A O 1
ATOM 1645 N N . SER A 1 208 ? -6.965 -29.297 -0.17 1 95.12 208 SER A N 1
ATOM 1646 C CA . SER A 1 208 ? -7.34 -30.078 -1.346 1 95.12 208 SER A CA 1
ATOM 1647 C C . SER A 1 208 ? -6.355 -29.859 -2.49 1 95.12 208 SER A C 1
ATOM 1649 O O . SER A 1 208 ? -6.117 -30.766 -3.289 1 95.12 208 SER A O 1
ATOM 1651 N N . VAL A 1 209 ? -5.859 -28.719 -2.592 1 94.38 209 VAL A N 1
ATOM 1652 C CA . VAL A 1 209 ? -4.93 -28.391 -3.67 1 94.38 209 VAL A CA 1
ATOM 1653 C C . VAL A 1 209 ? -3.652 -29.203 -3.514 1 94.38 209 VAL A C 1
ATOM 1655 O O . VAL A 1 209 ? -3.09 -29.688 -4.5 1 94.38 209 VAL A O 1
ATOM 1658 N N . PHE A 1 210 ? -3.248 -29.359 -2.344 1 88.38 210 PHE A N 1
ATOM 1659 C CA . PHE A 1 210 ? -2.043 -30.141 -2.086 1 88.38 210 PHE A CA 1
ATOM 1660 C C . PHE A 1 210 ? -2.301 -31.625 -2.307 1 88.38 210 PHE A C 1
ATOM 1662 O O . PHE A 1 210 ? -1.408 -32.344 -2.734 1 88.38 210 PHE A O 1
ATOM 1669 N N . GLU A 1 211 ? -3.531 -31.984 -2.055 1 91.56 211 GLU A N 1
ATOM 1670 C CA . GLU A 1 211 ? -3.908 -33.375 -2.365 1 91.56 211 GLU A CA 1
ATOM 1671 C C . GLU A 1 211 ? -3.824 -33.625 -3.865 1 91.56 211 GLU A C 1
ATOM 1673 O O . GLU A 1 211 ? -3.326 -34.688 -4.285 1 91.56 211 GLU A O 1
ATOM 1678 N N . TRP A 1 212 ? -4.297 -32.719 -4.645 1 92.25 212 TRP A N 1
ATOM 1679 C CA . TRP A 1 212 ? -4.211 -32.844 -6.098 1 92.25 212 TRP A CA 1
ATOM 1680 C C . TRP A 1 212 ? -2.758 -32.875 -6.555 1 92.25 212 TRP A C 1
ATOM 1682 O O . TRP A 1 212 ? -2.406 -33.656 -7.441 1 92.25 212 TRP A O 1
ATOM 1692 N N . MET A 1 213 ? -1.973 -32.031 -5.957 1 89.38 213 MET A N 1
ATOM 1693 C CA . MET A 1 213 ? -0.563 -31.953 -6.328 1 89.38 213 MET A CA 1
ATOM 1694 C C . MET A 1 213 ? 0.159 -33.25 -6 1 89.38 213 MET A C 1
ATOM 1696 O O . MET A 1 213 ? 1.021 -33.719 -6.762 1 89.38 213 MET A O 1
ATOM 1700 N N . MET A 1 214 ? -0.191 -33.875 -4.883 1 86.69 214 MET A N 1
ATOM 1701 C CA . MET A 1 214 ? 0.422 -35.125 -4.484 1 86.69 214 MET A CA 1
ATOM 1702 C C . MET A 1 214 ? -0.022 -36.25 -5.398 1 86.69 214 MET A C 1
ATOM 1704 O O . MET A 1 214 ? 0.753 -37.188 -5.68 1 86.69 214 MET A O 1
ATOM 1708 N N . LYS A 1 215 ? -1.199 -36.156 -5.871 1 92.38 215 LYS A N 1
ATOM 1709 C CA . LYS A 1 215 ? -1.723 -37.156 -6.781 1 92.38 215 LYS A CA 1
ATOM 1710 C C . LYS A 1 215 ? -1.014 -37.125 -8.133 1 92.38 215 LYS A C 1
ATOM 1712 O O . LYS A 1 215 ? -0.742 -38.156 -8.742 1 92.38 215 LYS A O 1
ATOM 1717 N N . ASP A 1 216 ? -0.79 -36 -8.656 1 95.38 216 ASP A N 1
ATOM 1718 C CA . ASP A 1 216 ? -0.06 -35.781 -9.898 1 95.38 216 ASP A CA 1
ATOM 1719 C C . ASP A 1 216 ? 0.842 -34.562 -9.812 1 95.38 216 ASP A C 1
ATOM 1721 O O . ASP A 1 216 ? 0.436 -33.438 -10.188 1 95.38 216 ASP A O 1
ATOM 1725 N N . PRO A 1 217 ? 2.074 -34.781 -9.406 1 92.88 217 PRO A N 1
ATOM 1726 C CA . PRO A 1 217 ? 2.996 -33.656 -9.211 1 92.88 217 PRO A CA 1
ATOM 1727 C C . PRO A 1 217 ? 3.693 -33.219 -10.508 1 92.88 217 PRO A C 1
ATOM 1729 O O . PRO A 1 217 ? 4.641 -32.438 -10.477 1 92.88 217 PRO A O 1
ATOM 1732 N N . THR A 1 218 ? 3.211 -33.719 -11.664 1 95.69 218 THR A N 1
ATOM 1733 C CA . THR A 1 218 ? 3.891 -33.594 -12.945 1 95.69 218 THR A CA 1
ATOM 1734 C C . THR A 1 218 ? 4.203 -32.125 -13.234 1 95.69 218 THR A C 1
ATOM 1736 O O . THR A 1 218 ? 5.359 -31.766 -13.477 1 95.69 218 THR A O 1
ATOM 1739 N N . VAL A 1 219 ? 3.209 -31.266 -13.133 1 96.25 219 VAL A N 1
ATOM 1740 C CA . VAL A 1 219 ? 3.369 -29.875 -13.516 1 96.25 219 VAL A CA 1
ATOM 1741 C C . VAL A 1 219 ? 4.258 -29.156 -12.5 1 96.25 219 VAL A C 1
ATOM 1743 O O . VAL A 1 219 ? 5.262 -28.531 -12.867 1 96.25 219 VAL A O 1
ATOM 1746 N N . TYR A 1 220 ? 3.957 -29.281 -11.234 1 93.69 220 TYR A N 1
ATOM 1747 C CA . TYR A 1 220 ? 4.672 -28.578 -10.18 1 93.69 220 TYR A CA 1
ATOM 1748 C C . TYR A 1 220 ? 6.145 -28.984 -10.148 1 93.69 220 TYR A C 1
ATOM 1750 O O . TYR A 1 220 ? 7.027 -28.125 -10.188 1 93.69 220 TYR A O 1
ATOM 1758 N N . TYR A 1 221 ? 6.391 -30.25 -10.117 1 90.62 221 TYR A N 1
ATOM 1759 C CA . TYR A 1 221 ? 7.766 -30.719 -9.984 1 90.62 221 TYR A CA 1
ATOM 1760 C C . TYR A 1 221 ? 8.578 -30.391 -11.234 1 90.62 221 TYR A C 1
ATOM 1762 O O . TYR A 1 221 ? 9.773 -30.094 -11.141 1 90.62 221 TYR A O 1
ATOM 1770 N N . THR A 1 222 ? 7.914 -30.453 -12.422 1 94.94 222 THR A N 1
ATOM 1771 C CA . THR A 1 222 ? 8.617 -30.156 -13.664 1 94.94 222 THR A CA 1
ATOM 1772 C C . THR A 1 222 ? 8.961 -28.672 -13.75 1 94.94 222 THR A C 1
ATOM 1774 O O . THR A 1 222 ? 10.062 -28.312 -14.164 1 94.94 222 THR A O 1
ATOM 1777 N N . MET A 1 223 ? 8.078 -27.812 -13.32 1 95.12 223 MET A N 1
ATOM 1778 C CA . MET A 1 223 ? 8.258 -26.391 -13.555 1 95.12 223 MET A CA 1
ATOM 1779 C C . MET A 1 223 ? 8.922 -25.719 -12.359 1 95.12 223 MET A C 1
ATOM 1781 O O . MET A 1 223 ? 9.742 -24.812 -12.531 1 95.12 223 MET A O 1
ATOM 1785 N N . ALA A 1 224 ? 8.586 -26.062 -11.18 1 90.31 224 ALA A N 1
ATOM 1786 C CA . ALA A 1 224 ? 9.125 -25.453 -9.969 1 90.31 224 ALA A CA 1
ATOM 1787 C C . ALA A 1 224 ? 10.258 -26.297 -9.391 1 90.31 224 ALA A C 1
ATOM 1789 O O . ALA A 1 224 ? 11.414 -25.891 -9.398 1 90.31 224 ALA A O 1
ATOM 1790 N N . GLY A 1 225 ? 9.961 -27.516 -9.008 1 85.12 225 GLY A N 1
ATOM 1791 C CA . GLY A 1 225 ? 10.906 -28.375 -8.32 1 85.12 225 GLY A CA 1
ATOM 1792 C C . GLY A 1 225 ? 10.375 -28.922 -7.008 1 85.12 225 GLY A C 1
ATOM 1793 O O . GLY A 1 225 ? 9.164 -29.062 -6.836 1 85.12 225 GLY A O 1
ATOM 1794 N N . PRO A 1 226 ? 11.305 -29.234 -6.117 1 77 226 PRO A N 1
ATOM 1795 C CA . PRO A 1 226 ? 10.906 -30 -4.934 1 77 226 PRO A CA 1
ATOM 1796 C C . PRO A 1 226 ? 10.203 -29.141 -3.885 1 77 226 PRO A C 1
ATOM 1798 O O . PRO A 1 226 ? 9.516 -29.672 -3.008 1 77 226 PRO A O 1
ATOM 1801 N N . SER A 1 227 ? 10.57 -27.859 -3.904 1 76.62 227 SER A N 1
ATOM 1802 C CA . SER A 1 227 ? 9.945 -27.016 -2.9 1 76.62 227 SER A CA 1
ATOM 1803 C C . SER A 1 227 ? 9.898 -25.562 -3.367 1 76.62 227 SER A C 1
ATOM 1805 O O . SER A 1 227 ? 10.445 -25.219 -4.418 1 76.62 227 SER A O 1
ATOM 1807 N N . GLU A 1 228 ? 9.25 -24.734 -2.523 1 74.25 228 GLU A N 1
ATOM 1808 C CA . GLU A 1 228 ? 9.055 -23.328 -2.826 1 74.25 228 GLU A CA 1
ATOM 1809 C C . GLU A 1 228 ? 10.383 -22.578 -2.828 1 74.25 228 GLU A C 1
ATOM 1811 O O . GLU A 1 228 ? 10.508 -21.531 -3.48 1 74.25 228 GLU A O 1
ATOM 1816 N N . PHE A 1 229 ? 11.336 -23.047 -2.113 1 75.12 229 PHE A N 1
ATOM 1817 C CA . PHE A 1 229 ? 12.57 -22.281 -2.004 1 75.12 229 PHE A CA 1
ATOM 1818 C C . PHE A 1 229 ? 13.727 -22.984 -2.691 1 75.12 229 PHE A C 1
ATOM 1820 O O . PHE A 1 229 ? 14.859 -22.5 -2.674 1 75.12 229 PHE A O 1
ATOM 1827 N N . ASN A 1 230 ? 13.43 -24.078 -3.301 1 79.88 230 ASN A N 1
ATOM 1828 C CA . ASN A 1 230 ? 14.367 -24.781 -4.16 1 79.88 230 ASN A CA 1
ATOM 1829 C C . ASN A 1 230 ? 13.805 -24.969 -5.566 1 79.88 230 ASN A C 1
ATOM 1831 O O . ASN A 1 230 ? 13.398 -26.078 -5.93 1 79.88 230 ASN A O 1
ATOM 1835 N N . ILE A 1 231 ? 13.797 -23.875 -6.297 1 82.69 231 ILE A N 1
ATOM 1836 C CA . ILE A 1 231 ? 13.227 -23.859 -7.637 1 82.69 231 ILE A CA 1
ATOM 1837 C C . ILE A 1 231 ? 14.266 -24.328 -8.656 1 82.69 231 ILE A C 1
ATOM 1839 O O . ILE A 1 231 ? 15.227 -23.609 -8.938 1 82.69 231 ILE A O 1
ATOM 1843 N N . THR A 1 232 ? 14.039 -25.484 -9.195 1 80.69 232 THR A N 1
ATOM 1844 C CA . THR A 1 232 ? 15.031 -26.094 -10.086 1 80.69 232 THR A CA 1
ATOM 1845 C C . THR A 1 232 ? 14.43 -26.359 -11.461 1 80.69 232 THR A C 1
ATOM 1847 O O . THR A 1 232 ? 15.141 -26.719 -12.398 1 80.69 232 THR A O 1
ATOM 1850 N N . GLY A 1 233 ? 13.125 -26.203 -11.602 1 88.12 233 GLY A N 1
ATOM 1851 C CA . GLY A 1 233 ? 12.453 -26.547 -12.844 1 88.12 233 GLY A CA 1
ATOM 1852 C C . GLY A 1 233 ? 12.523 -25.438 -13.883 1 88.12 233 GLY A C 1
ATOM 1853 O O . GLY A 1 233 ? 13.445 -24.625 -13.859 1 88.12 233 GLY A O 1
ATOM 1854 N N . SER A 1 234 ? 11.633 -25.422 -14.812 1 91.31 234 SER A N 1
ATOM 1855 C CA . 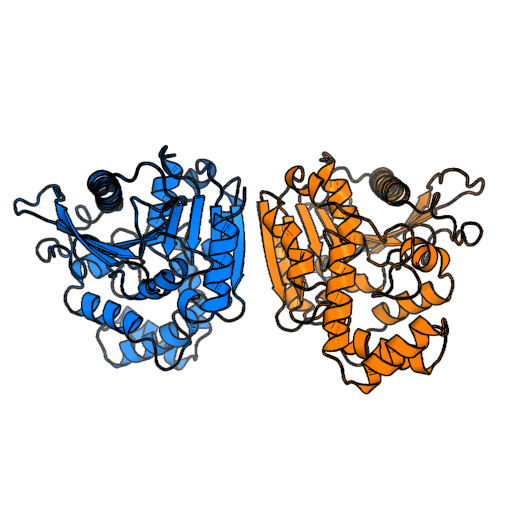SER A 1 234 ? 11.711 -24.609 -16.016 1 91.31 234 SER A CA 1
ATOM 1856 C C . SER A 1 234 ? 11.516 -23.125 -15.695 1 91.31 234 SER A C 1
ATOM 1858 O O . SER A 1 234 ? 11.898 -22.266 -16.484 1 91.31 234 SER A O 1
ATOM 1860 N N . ILE A 1 235 ? 10.977 -22.797 -14.531 1 94.19 235 ILE A N 1
ATOM 1861 C CA . ILE A 1 235 ? 10.68 -21.391 -14.273 1 94.19 235 ILE A CA 1
ATOM 1862 C C . ILE A 1 235 ? 11.781 -20.797 -13.398 1 94.19 235 ILE A C 1
ATOM 1864 O O . ILE A 1 235 ? 11.672 -19.641 -12.969 1 94.19 235 ILE A O 1
ATOM 1868 N N . LYS A 1 236 ? 12.883 -21.516 -13.141 1 91.69 236 LYS A N 1
ATOM 1869 C CA . LYS A 1 236 ? 13.906 -21.109 -12.18 1 91.69 236 LYS A CA 1
ATOM 1870 C C . LYS A 1 236 ? 14.539 -19.781 -12.586 1 91.69 236 LYS A C 1
ATOM 1872 O O . LYS A 1 236 ? 14.969 -19 -11.727 1 91.69 236 LYS A O 1
ATOM 1877 N N . ASP A 1 237 ? 14.516 -19.453 -13.93 1 93.94 237 ASP A N 1
ATOM 1878 C CA . ASP A 1 237 ? 15.172 -18.234 -14.391 1 93.94 237 ASP A CA 1
ATOM 1879 C C . ASP A 1 237 ? 14.148 -17.234 -14.914 1 93.94 237 ASP A C 1
ATOM 1881 O O . ASP A 1 237 ? 14.508 -16.297 -15.633 1 93.94 237 ASP A O 1
ATOM 1885 N N . TRP A 1 238 ? 12.953 -17.484 -14.656 1 96.62 238 TRP A N 1
ATOM 1886 C CA . TRP A 1 238 ? 11.883 -16.625 -15.164 1 96.62 238 TRP A CA 1
ATOM 1887 C C . TRP A 1 238 ? 12.055 -15.195 -14.664 1 96.62 238 TRP A C 1
ATOM 1889 O O . TRP A 1 238 ? 12.344 -14.969 -13.484 1 96.62 238 TRP A O 1
ATOM 1899 N N . ASP A 1 239 ? 11.93 -14.227 -15.555 1 98.19 239 ASP A N 1
ATOM 1900 C CA . ASP A 1 239 ? 12.055 -12.805 -15.242 1 98.19 239 ASP A CA 1
ATOM 1901 C C . ASP A 1 239 ? 11.211 -11.953 -16.188 1 98.19 239 ASP A C 1
ATOM 1903 O O . ASP A 1 239 ? 11.398 -11.992 -17.406 1 98.19 239 ASP A O 1
ATOM 1907 N N . ILE A 1 240 ? 10.289 -11.203 -15.617 1 98.56 240 ILE A N 1
ATOM 1908 C CA . ILE A 1 240 ? 9.406 -10.398 -16.438 1 98.56 240 ILE A CA 1
ATOM 1909 C C . ILE A 1 240 ? 9.781 -8.922 -16.312 1 98.56 240 ILE A C 1
ATOM 1911 O O . ILE A 1 240 ? 9.188 -8.062 -16.969 1 98.56 240 ILE A O 1
ATOM 1915 N N . THR A 1 241 ? 10.82 -8.562 -15.555 1 98.06 241 THR A N 1
ATOM 1916 C CA . THR A 1 241 ? 11.18 -7.195 -15.188 1 98.06 241 THR A CA 1
ATOM 1917 C C . THR A 1 241 ? 11.406 -6.34 -16.422 1 98.06 241 THR A C 1
ATOM 1919 O O . THR A 1 241 ? 10.961 -5.195 -16.5 1 98.06 241 THR A O 1
ATOM 1922 N N . PRO A 1 242 ? 11.992 -6.891 -17.5 1 97.88 242 PRO A N 1
ATOM 1923 C CA . PRO A 1 242 ? 12.25 -6.035 -18.656 1 97.88 242 PRO A CA 1
ATOM 1924 C C . PRO A 1 242 ? 10.977 -5.648 -19.406 1 97.88 242 PRO A C 1
ATOM 1926 O O . PRO A 1 242 ? 10.984 -4.707 -20.203 1 97.88 242 PRO A O 1
ATOM 1929 N N . GLU A 1 243 ? 9.875 -6.379 -19.172 1 98.44 243 GLU A N 1
ATOM 1930 C CA . GLU A 1 243 ? 8.672 -6.188 -19.984 1 98.44 243 GLU A CA 1
ATOM 1931 C C . GLU A 1 243 ? 7.578 -5.48 -19.188 1 98.44 243 GLU A C 1
ATOM 1933 O O . GLU A 1 243 ? 6.527 -5.148 -19.734 1 98.44 243 GLU A O 1
ATOM 1938 N N . LEU A 1 244 ? 7.816 -5.215 -17.969 1 98.38 244 LEU A N 1
ATOM 1939 C CA . LEU A 1 244 ? 6.77 -4.711 -17.078 1 98.38 244 LEU A CA 1
ATOM 1940 C C . LEU A 1 244 ? 6.281 -3.344 -17.547 1 98.38 244 LEU A C 1
ATOM 1942 O O . LEU A 1 244 ? 5.102 -3.018 -17.391 1 98.38 244 LEU A O 1
ATOM 1946 N N . HIS A 1 245 ? 7.133 -2.553 -18.156 1 97.12 245 HIS A N 1
ATOM 1947 C CA . HIS A 1 245 ? 6.789 -1.207 -18.594 1 97.12 245 HIS A CA 1
ATOM 1948 C C . HIS A 1 245 ? 5.734 -1.243 -19.703 1 97.12 245 HIS A C 1
ATOM 1950 O O . HIS A 1 245 ? 5.105 -0.225 -20 1 97.12 245 HIS A O 1
ATOM 1956 N N . LYS A 1 246 ? 5.523 -2.416 -20.312 1 98.31 246 LYS A N 1
ATOM 1957 C CA . LYS A 1 246 ? 4.578 -2.566 -21.406 1 98.31 246 LYS A CA 1
ATOM 1958 C C . LYS A 1 246 ? 3.15 -2.719 -20.891 1 98.31 246 LYS A C 1
ATOM 1960 O O . LYS A 1 246 ? 2.191 -2.586 -21.656 1 98.31 246 LYS A O 1
ATOM 1965 N N . ILE A 1 247 ? 3.043 -3.119 -19.641 1 98.25 247 ILE A N 1
ATOM 1966 C CA . ILE A 1 247 ? 1.707 -3.283 -19.078 1 98.25 247 ILE A CA 1
ATOM 1967 C C . ILE A 1 247 ? 1.012 -1.926 -19 1 98.25 247 ILE A C 1
ATOM 1969 O O . ILE A 1 247 ? 1.502 -1.01 -18.328 1 98.25 247 ILE A O 1
ATOM 1973 N N . SER A 1 248 ? -0.131 -1.809 -19.594 1 96.12 248 SER A N 1
ATOM 1974 C CA . SER A 1 248 ? -0.731 -0.49 -19.75 1 96.12 248 SER A CA 1
ATOM 1975 C C . SER A 1 248 ? -2.051 -0.382 -19 1 96.12 248 SER A C 1
ATOM 1977 O O . SER A 1 248 ? -2.656 0.69 -18.938 1 96.12 248 SER A O 1
ATOM 1979 N N . VAL A 1 249 ? -2.535 -1.449 -18.422 1 96.94 249 VAL A N 1
ATOM 1980 C CA . VAL A 1 249 ? -3.814 -1.418 -17.719 1 96.94 249 VAL A CA 1
ATOM 1981 C C . VAL A 1 249 ? -3.586 -1.124 -16.234 1 96.94 249 VAL A C 1
ATOM 1983 O O . VAL A 1 249 ? -2.521 -1.43 -15.695 1 96.94 249 VAL A O 1
ATOM 1986 N N . PRO A 1 250 ? -4.621 -0.533 -15.562 1 95.94 250 PRO A N 1
ATOM 1987 C CA . PRO A 1 250 ? -4.5 -0.386 -14.109 1 95.94 250 PRO A CA 1
ATOM 1988 C C . PRO A 1 250 ? -4.211 -1.709 -13.398 1 95.94 250 PRO A C 1
ATOM 1990 O O . PRO A 1 250 ? -4.875 -2.713 -13.664 1 95.94 250 PRO A O 1
ATOM 1993 N N . THR A 1 251 ? -3.184 -1.669 -12.594 1 98.25 251 THR A N 1
ATOM 1994 C CA . THR A 1 251 ? -2.707 -2.896 -11.969 1 98.25 251 THR A CA 1
ATOM 1995 C C . THR A 1 251 ? -2.66 -2.748 -10.453 1 98.25 251 THR A C 1
ATOM 1997 O O . THR A 1 251 ? -2.199 -1.728 -9.938 1 98.25 251 THR A O 1
ATOM 2000 N N . LEU A 1 252 ? -3.211 -3.672 -9.797 1 98.5 252 LEU A N 1
ATOM 2001 C CA . LEU A 1 252 ? -3.131 -3.771 -8.344 1 98.5 252 LEU A CA 1
ATOM 2002 C C . LEU A 1 252 ? -2.135 -4.848 -7.93 1 98.5 252 LEU A C 1
ATOM 2004 O O . LEU A 1 252 ? -2.248 -6 -8.352 1 98.5 252 LEU A O 1
ATOM 2008 N N . VAL A 1 253 ? -1.133 -4.461 -7.215 1 98.69 253 VAL A N 1
ATOM 2009 C CA . VAL A 1 253 ? -0.144 -5.363 -6.633 1 98.69 253 VAL A CA 1
ATOM 2010 C C . VAL A 1 253 ? -0.465 -5.605 -5.16 1 98.69 253 VAL A C 1
ATOM 2012 O O . VAL A 1 253 ? -0.67 -4.656 -4.402 1 98.69 253 VAL A O 1
ATOM 2015 N N . LEU A 1 254 ? -0.51 -6.902 -4.773 1 98.69 254 LEU A N 1
ATOM 2016 C CA . LEU A 1 254 ? -0.892 -7.25 -3.408 1 98.69 254 LEU A CA 1
ATOM 2017 C C . LEU A 1 254 ? 0.122 -8.203 -2.787 1 98.69 254 LEU A C 1
ATOM 2019 O O . LEU A 1 254 ? 0.714 -9.031 -3.486 1 98.69 254 LEU A O 1
ATOM 2023 N N . ASN A 1 255 ? 0.341 -8.125 -1.52 1 98.5 255 ASN A N 1
ATOM 2024 C CA . ASN A 1 255 ? 0.975 -9.164 -0.71 1 98.5 255 ASN A CA 1
ATOM 2025 C C . ASN A 1 255 ? 0.639 -9.008 0.77 1 98.5 255 ASN A C 1
ATOM 2027 O O . ASN A 1 255 ? -0.086 -8.086 1.149 1 98.5 255 ASN A O 1
ATOM 2031 N N . GLY A 1 256 ? 0.969 -10.023 1.571 1 97.5 256 GLY A N 1
ATOM 2032 C CA . GLY A 1 256 ? 0.79 -9.961 3.012 1 97.5 256 GLY A CA 1
ATOM 2033 C C . GLY A 1 256 ? 2.051 -9.555 3.752 1 97.5 256 GLY A C 1
ATOM 2034 O O . GLY A 1 256 ? 3.16 -9.758 3.254 1 97.5 256 GLY A O 1
ATOM 2035 N N . LYS A 1 257 ? 1.856 -9.039 4.914 1 94.62 257 LYS A N 1
ATOM 2036 C CA . LYS A 1 257 ? 2.98 -8.664 5.766 1 94.62 257 LYS A CA 1
ATOM 2037 C C . LYS A 1 257 ? 3.9 -9.859 6.016 1 94.62 257 LYS A C 1
ATOM 2039 O O . LYS A 1 257 ? 5.121 -9.711 6.059 1 94.62 257 LYS A O 1
ATOM 2044 N N . TYR A 1 258 ? 3.338 -11.039 6.102 1 96.5 258 TYR A N 1
ATOM 2045 C CA . TYR A 1 258 ? 4.086 -12.25 6.441 1 96.5 258 TYR A CA 1
ATOM 2046 C C . TYR A 1 258 ? 4.254 -13.148 5.223 1 96.5 258 TYR A C 1
ATOM 2048 O O . TYR A 1 258 ? 4.496 -14.352 5.359 1 96.5 258 TYR A O 1
ATOM 2056 N N . ASP A 1 259 ? 4.074 -12.578 4.066 1 98.12 259 ASP A N 1
ATOM 2057 C CA . ASP A 1 259 ? 4.047 -13.305 2.797 1 98.12 259 ASP A CA 1
ATOM 2058 C C . ASP A 1 259 ? 5.445 -13.781 2.406 1 98.12 259 ASP A C 1
ATOM 2060 O O . ASP A 1 259 ? 6.426 -13.047 2.572 1 98.12 259 ASP A O 1
ATOM 2064 N N . GLU A 1 260 ? 5.531 -14.984 1.913 1 97.12 260 GLU A N 1
ATOM 2065 C CA . GLU A 1 260 ? 6.785 -15.406 1.298 1 97.12 260 GLU A CA 1
ATOM 2066 C C . GLU A 1 260 ? 7.137 -14.531 0.098 1 97.12 260 GLU A C 1
ATOM 2068 O O . GLU A 1 260 ? 8.305 -14.414 -0.267 1 97.12 260 GLU A O 1
ATOM 2073 N N . ALA A 1 261 ? 6.129 -14.039 -0.606 1 97.81 261 ALA A N 1
ATOM 2074 C CA . ALA A 1 261 ? 6.367 -12.984 -1.584 1 97.81 261 ALA A CA 1
ATOM 2075 C C . ALA A 1 261 ? 6.562 -11.633 -0.896 1 97.81 261 ALA A C 1
ATOM 2077 O O . ALA A 1 261 ? 5.68 -10.773 -0.938 1 97.81 261 ALA A O 1
ATOM 2078 N N . THR A 1 262 ? 7.742 -11.422 -0.418 1 97 262 THR A N 1
ATOM 2079 C CA . THR A 1 262 ? 8.062 -10.234 0.369 1 97 262 THR A CA 1
ATOM 2080 C C . THR A 1 262 ? 8.031 -8.984 -0.504 1 97 262 THR A C 1
ATOM 2082 O O . THR A 1 262 ? 7.855 -9.07 -1.721 1 97 262 THR A O 1
ATOM 2085 N N . ASP A 1 263 ? 8.188 -7.84 0.107 1 94.81 263 ASP A N 1
ATOM 2086 C CA . ASP A 1 263 ? 8.203 -6.566 -0.611 1 94.81 263 ASP A CA 1
ATOM 2087 C C . ASP A 1 263 ? 9.281 -6.562 -1.69 1 94.81 263 ASP A C 1
ATOM 2089 O O . ASP A 1 263 ? 9.094 -5.984 -2.764 1 94.81 263 ASP A O 1
ATOM 2093 N N . GLU A 1 264 ? 10.445 -7.18 -1.346 1 94.81 264 GLU A N 1
ATOM 2094 C CA . GLU A 1 264 ? 11.516 -7.227 -2.336 1 94.81 264 GLU A CA 1
ATOM 2095 C C . GLU A 1 264 ? 11.094 -8.008 -3.574 1 94.81 264 GLU A C 1
ATOM 2097 O O . GLU A 1 264 ? 11.523 -7.699 -4.688 1 94.81 264 GLU A O 1
ATOM 2102 N N . VAL A 1 265 ? 10.227 -8.961 -3.396 1 97.12 265 VAL A N 1
ATOM 2103 C CA . VAL A 1 265 ? 9.789 -9.867 -4.457 1 97.12 265 VAL A CA 1
ATOM 2104 C C . VAL A 1 265 ? 8.742 -9.164 -5.324 1 97.12 265 VAL A C 1
ATOM 2106 O O . VAL A 1 265 ? 8.805 -9.227 -6.555 1 97.12 265 VAL A O 1
ATOM 2109 N N . VAL A 1 266 ? 7.77 -8.422 -4.703 1 97.88 266 VAL A N 1
ATOM 2110 C CA . VAL A 1 266 ? 6.66 -7.863 -5.469 1 97.88 266 VAL A CA 1
ATOM 2111 C C . VAL A 1 266 ? 6.992 -6.438 -5.895 1 97.88 266 VAL A C 1
ATOM 2113 O O . VAL A 1 266 ? 6.371 -5.895 -6.812 1 97.88 266 VAL A O 1
ATOM 2116 N N . GLY A 1 267 ? 8.031 -5.801 -5.309 1 96.31 267 GLY A N 1
ATOM 2117 C CA . GLY A 1 267 ? 8.383 -4.402 -5.496 1 96.31 267 GLY A CA 1
ATOM 2118 C C . GLY A 1 267 ? 8.562 -4.023 -6.957 1 96.31 267 GLY A C 1
ATOM 2119 O O . GLY A 1 267 ? 7.984 -3.043 -7.426 1 96.31 267 GLY A O 1
ATOM 2120 N N . PRO A 1 268 ? 9.336 -4.801 -7.684 1 97 268 PRO A N 1
ATOM 2121 C CA . PRO A 1 268 ? 9.57 -4.461 -9.086 1 97 268 PRO A CA 1
ATOM 2122 C C . PRO A 1 268 ? 8.281 -4.316 -9.883 1 97 268 PRO A C 1
ATOM 2124 O O . PRO A 1 268 ? 8.211 -3.52 -10.82 1 97 268 PRO A O 1
ATOM 2127 N N . LEU A 1 269 ? 7.195 -5.043 -9.508 1 98.31 269 LEU A N 1
ATOM 2128 C CA . LEU A 1 269 ? 5.918 -4.898 -10.188 1 98.31 269 LEU A CA 1
ATOM 2129 C C . LEU A 1 269 ? 5.375 -3.479 -10.039 1 98.31 269 LEU A C 1
ATOM 2131 O O . LEU A 1 269 ? 4.965 -2.857 -11.016 1 98.31 269 LEU A O 1
ATOM 2135 N N . PHE A 1 270 ? 5.465 -2.959 -8.867 1 96.75 270 PHE A N 1
ATOM 2136 C CA . PHE A 1 270 ? 4.984 -1.61 -8.586 1 96.75 270 PHE A CA 1
ATOM 2137 C C . PHE A 1 270 ? 5.855 -0.573 -9.289 1 96.75 270 PHE A C 1
ATOM 2139 O O . PHE A 1 270 ? 5.344 0.362 -9.906 1 96.75 270 PHE A O 1
ATOM 2146 N N . TRP A 1 271 ? 7.133 -0.751 -9.211 1 94.88 271 TRP A N 1
ATOM 2147 C CA . TRP A 1 271 ? 8.055 0.289 -9.656 1 94.88 271 TRP A CA 1
ATOM 2148 C C . TRP A 1 271 ? 8.133 0.34 -11.172 1 94.88 271 TRP A C 1
ATOM 2150 O O . TRP A 1 271 ? 8.398 1.396 -11.758 1 94.88 271 TRP A O 1
ATOM 2160 N N . LYS A 1 272 ? 7.848 -0.783 -11.836 1 96.25 272 LYS A N 1
ATOM 2161 C CA . LYS A 1 272 ? 8.125 -0.817 -13.266 1 96.25 272 LYS A CA 1
ATOM 2162 C C . LYS A 1 272 ? 6.832 -0.827 -14.078 1 96.25 272 LYS A C 1
ATOM 2164 O O . LYS A 1 272 ? 6.844 -0.575 -15.281 1 96.25 272 LYS A O 1
ATOM 2169 N N . ILE A 1 273 ? 5.688 -1.157 -13.484 1 96.81 273 ILE A N 1
ATOM 2170 C CA . ILE A 1 273 ? 4.402 -1.008 -14.156 1 96.81 273 ILE A CA 1
ATOM 2171 C C . ILE A 1 273 ? 3.916 0.434 -14.023 1 96.81 273 ILE A C 1
ATOM 2173 O O . ILE A 1 273 ? 3.76 0.945 -12.914 1 96.81 273 ILE A O 1
ATOM 2177 N N . PRO A 1 274 ? 3.627 1.09 -15.07 1 92.62 274 PRO A N 1
ATOM 2178 C CA . PRO A 1 274 ? 3.363 2.531 -15.062 1 92.62 274 PRO A CA 1
ATOM 2179 C C . PRO A 1 274 ? 2.16 2.906 -14.203 1 92.62 274 PRO A C 1
ATOM 2181 O O . PRO A 1 274 ? 2.184 3.932 -13.516 1 92.62 274 PRO A O 1
ATOM 2184 N N . HIS A 1 275 ? 1.071 2.141 -14.281 1 91.12 275 HIS A N 1
ATOM 2185 C CA . HIS A 1 275 ? -0.142 2.412 -13.516 1 91.12 275 HIS A CA 1
ATOM 2186 C C . HIS A 1 275 ? -0.426 1.298 -12.516 1 91.12 275 HIS A C 1
ATOM 2188 O O . HIS A 1 275 ? -1.339 0.494 -12.719 1 91.12 275 HIS A O 1
ATOM 2194 N N . ALA A 1 276 ? 0.369 1.357 -11.422 1 96.12 276 ALA A N 1
ATOM 2195 C CA . ALA A 1 276 ? 0.254 0.299 -10.422 1 96.12 276 ALA A CA 1
ATOM 2196 C C . ALA A 1 276 ? -0.053 0.878 -9.039 1 96.12 276 ALA A C 1
ATOM 2198 O O . ALA A 1 276 ? 0.454 1.943 -8.68 1 96.12 276 ALA A O 1
ATOM 2199 N N . ARG A 1 277 ? -0.856 0.256 -8.359 1 96.62 277 ARG A N 1
ATOM 2200 C CA . ARG A 1 277 ? -1.102 0.468 -6.938 1 96.62 277 ARG A CA 1
ATOM 2201 C C . ARG A 1 277 ? -0.681 -0.75 -6.121 1 96.62 277 ARG A C 1
ATOM 2203 O O . ARG A 1 277 ? -0.891 -1.889 -6.543 1 96.62 277 ARG A O 1
ATOM 2210 N N . TRP A 1 278 ? -0.103 -0.549 -4.98 1 97.5 278 TRP A N 1
ATOM 2211 C CA . TRP A 1 278 ? 0.422 -1.636 -4.16 1 97.5 278 TRP A CA 1
ATOM 2212 C C . TRP A 1 278 ? -0.14 -1.571 -2.746 1 97.5 278 TRP A C 1
ATOM 2214 O O . TRP A 1 278 ? -0.047 -0.537 -2.08 1 97.5 278 TRP A O 1
ATOM 2224 N N . TYR A 1 279 ? -0.775 -2.598 -2.307 1 97.06 279 TYR A N 1
ATOM 2225 C CA . TYR A 1 279 ? -1.314 -2.693 -0.955 1 97.06 279 TYR A CA 1
ATOM 2226 C C . TYR A 1 279 ? -0.827 -3.959 -0.262 1 97.06 279 TYR A C 1
ATOM 2228 O O . TYR A 1 279 ? -0.759 -5.023 -0.878 1 97.06 279 TYR A O 1
ATOM 2236 N N . THR A 1 280 ? -0.468 -3.848 1.021 1 96.19 280 THR A N 1
ATOM 2237 C CA . THR A 1 280 ? -0.04 -4.969 1.852 1 96.19 280 THR A CA 1
ATOM 2238 C C . THR A 1 280 ? -1.064 -5.25 2.945 1 96.19 280 THR A C 1
ATOM 2240 O O . THR A 1 280 ? -1.375 -4.375 3.756 1 96.19 280 THR A O 1
ATOM 2243 N N . PHE A 1 281 ? -1.579 -6.438 2.965 1 96.25 281 PHE A N 1
ATOM 2244 C CA . PHE A 1 281 ? -2.49 -6.832 4.035 1 96.25 281 PHE A CA 1
ATOM 2245 C C . PHE A 1 281 ? -1.726 -7.086 5.328 1 96.25 281 PHE A C 1
ATOM 2247 O O . PHE A 1 281 ? -0.85 -7.953 5.375 1 96.25 281 PHE A O 1
ATOM 2254 N N . PRO A 1 282 ? -2.078 -6.441 6.355 1 92.06 282 PRO A N 1
ATOM 2255 C CA . PRO A 1 282 ? -1.216 -6.387 7.535 1 92.06 282 PRO A CA 1
ATOM 2256 C C . PRO A 1 282 ? -1.211 -7.695 8.32 1 92.06 282 PRO A C 1
ATOM 2258 O O . PRO A 1 282 ? -0.277 -7.961 9.086 1 92.06 282 PRO A O 1
ATOM 2261 N N . ASN A 1 283 ? -2.232 -8.547 8.203 1 93.62 283 ASN A N 1
ATOM 2262 C CA . ASN A 1 283 ? -2.33 -9.719 9.062 1 93.62 283 ASN A CA 1
ATOM 2263 C C . ASN A 1 283 ? -2.299 -11.008 8.25 1 93.62 283 ASN A C 1
ATOM 2265 O O . ASN A 1 283 ? -2.793 -12.047 8.703 1 93.62 283 ASN A O 1
ATOM 2269 N N . SER A 1 284 ? -1.725 -10.898 7.062 1 97.38 284 SER A N 1
ATOM 2270 C CA . SER A 1 284 ? -1.801 -12.062 6.18 1 97.38 284 SER A CA 1
ATOM 2271 C C . SER A 1 284 ? -0.414 -12.492 5.719 1 97.38 284 SER A C 1
ATOM 2273 O O . SER A 1 284 ? 0.541 -11.719 5.785 1 97.38 284 SER A O 1
ATOM 2275 N N . SER A 1 285 ? -0.359 -13.711 5.391 1 98.06 285 SER A N 1
ATOM 2276 C CA . SER A 1 285 ? 0.791 -14.258 4.676 1 98.06 285 SER A CA 1
ATOM 2277 C C . SER A 1 285 ? 0.498 -14.398 3.186 1 98.06 285 SER A C 1
ATOM 2279 O O . SER A 1 285 ? 0.055 -13.445 2.541 1 98.06 285 SER A O 1
ATOM 2281 N N . HIS A 1 286 ? 0.708 -15.562 2.555 1 98.25 286 HIS A N 1
ATOM 2282 C CA . HIS A 1 286 ? 0.673 -15.727 1.106 1 98.25 286 HIS A CA 1
ATOM 2283 C C . HIS A 1 286 ? -0.759 -15.852 0.599 1 98.25 286 HIS A C 1
ATOM 2285 O O . HIS A 1 286 ? -1.01 -15.719 -0.602 1 98.25 286 HIS A O 1
ATOM 2291 N N . MET A 1 287 ? -1.729 -16.125 1.489 1 98.5 287 MET A N 1
ATOM 2292 C CA . MET A 1 287 ? -3.111 -16.312 1.064 1 98.5 287 MET A CA 1
ATOM 2293 C C . MET A 1 287 ? -4.055 -15.422 1.856 1 98.5 287 MET A C 1
ATOM 2295 O O . MET A 1 287 ? -4.98 -15.906 2.512 1 98.5 287 MET A O 1
ATOM 2299 N N . ALA A 1 288 ? -3.896 -14.172 1.59 1 98.31 288 ALA A N 1
ATOM 2300 C CA . ALA A 1 288 ? -4.672 -13.164 2.303 1 98.31 288 ALA A CA 1
ATOM 2301 C C . ALA A 1 288 ? -6.164 -13.328 2.037 1 98.31 288 ALA A C 1
ATOM 2303 O O . ALA A 1 288 ? -6.996 -12.906 2.846 1 98.31 288 ALA A O 1
ATOM 2304 N N . PHE A 1 289 ? -6.52 -13.945 0.943 1 98.69 289 PHE A N 1
ATOM 2305 C CA . PHE A 1 289 ? -7.922 -14.148 0.584 1 98.69 289 PHE A CA 1
ATOM 2306 C C . PHE A 1 289 ? -8.562 -15.203 1.479 1 98.69 289 PHE A C 1
ATOM 2308 O O . PHE A 1 289 ? -9.781 -15.398 1.438 1 98.69 289 PHE A O 1
ATOM 2315 N N . TRP A 1 290 ? -7.859 -15.859 2.309 1 98.69 290 TRP A N 1
ATOM 2316 C CA . TRP A 1 290 ? -8.383 -16.703 3.381 1 98.69 290 TRP A CA 1
ATOM 2317 C C . TRP A 1 290 ? -8.141 -16.047 4.742 1 98.69 290 TRP A C 1
ATOM 2319 O O . TRP A 1 290 ? -9.008 -16.094 5.621 1 98.69 290 TRP A O 1
ATOM 2329 N N . GLU A 1 291 ? -7.051 -15.414 4.973 1 98.5 291 GLU A N 1
ATOM 2330 C CA . GLU A 1 291 ? -6.582 -14.961 6.277 1 98.5 291 GLU A CA 1
ATOM 2331 C C . GLU A 1 291 ? -7.246 -13.648 6.676 1 98.5 291 GLU A C 1
ATOM 2333 O O . GLU A 1 291 ? -7.367 -13.344 7.863 1 98.5 291 GLU A O 1
ATOM 2338 N N . GLU A 1 292 ? -7.527 -12.828 5.711 1 97.81 292 GLU A N 1
ATOM 2339 C CA . GLU A 1 292 ? -8.297 -11.594 5.848 1 97.81 292 GLU A CA 1
ATOM 2340 C C . GLU A 1 292 ? -9.398 -11.508 4.797 1 97.81 292 GLU A C 1
ATOM 2342 O O . GLU A 1 292 ? -9.547 -10.484 4.125 1 97.81 292 GLU A O 1
ATOM 2347 N N . ARG A 1 293 ? -10.172 -12.539 4.77 1 98.06 293 ARG A N 1
ATOM 2348 C CA . ARG A 1 293 ? -11.039 -12.844 3.635 1 98.06 293 ARG A CA 1
ATOM 2349 C C . ARG A 1 293 ? -12.016 -11.695 3.369 1 98.06 293 ARG A C 1
ATOM 2351 O O . ARG A 1 293 ? -12.102 -11.195 2.244 1 98.06 293 ARG A O 1
ATOM 2358 N N . GLU A 1 294 ? -12.719 -11.25 4.328 1 97.31 294 GLU A N 1
ATOM 2359 C CA . GLU A 1 294 ? -13.711 -10.203 4.133 1 97.31 294 GLU A CA 1
ATOM 2360 C C . GLU A 1 294 ? -13.055 -8.914 3.641 1 97.31 294 GLU A C 1
ATOM 2362 O O . GLU A 1 294 ? -13.523 -8.305 2.672 1 97.31 294 GLU A O 1
ATOM 2367 N N . ALA A 1 295 ? -11.984 -8.477 4.312 1 95.62 295 ALA A N 1
ATOM 2368 C CA . ALA A 1 295 ? -11.266 -7.266 3.922 1 95.62 295 ALA A CA 1
ATOM 2369 C C . ALA A 1 295 ? -10.688 -7.402 2.52 1 95.62 295 ALA A C 1
ATOM 2371 O O . ALA A 1 295 ? -10.695 -6.449 1.738 1 95.62 295 ALA A O 1
ATOM 2372 N N . TYR A 1 296 ? -10.164 -8.547 2.234 1 98.25 296 TYR A N 1
ATOM 2373 C CA . TYR A 1 296 ? -9.562 -8.828 0.937 1 98.25 296 TYR A CA 1
ATOM 2374 C C . TYR A 1 296 ? -10.586 -8.703 -0.182 1 98.25 296 TYR A C 1
ATOM 2376 O O . TYR A 1 296 ? -10.336 -8.031 -1.188 1 98.25 296 TYR A O 1
ATOM 2384 N N . MET A 1 297 ? -11.797 -9.312 0.005 1 98.31 297 MET A N 1
ATOM 2385 C CA . MET A 1 297 ? -12.844 -9.281 -1.019 1 98.31 297 MET A CA 1
ATOM 2386 C C . MET A 1 297 ? -13.367 -7.859 -1.217 1 98.31 297 MET A C 1
ATOM 2388 O O . MET A 1 297 ? -13.578 -7.426 -2.35 1 98.31 297 MET A O 1
ATOM 2392 N N . ARG A 1 298 ? -13.523 -7.211 -0.159 1 96.25 298 ARG A N 1
ATOM 2393 C CA . ARG A 1 298 ? -13.969 -5.828 -0.247 1 96.25 298 ARG A CA 1
ATOM 2394 C C . ARG A 1 298 ? -12.969 -4.973 -1.013 1 96.25 298 ARG A C 1
ATOM 2396 O O . ARG A 1 298 ? -13.352 -4.164 -1.861 1 96.25 298 ARG A O 1
ATOM 2403 N N . PHE A 1 299 ? -11.719 -5.18 -0.697 1 95.94 299 PHE A N 1
ATOM 2404 C CA . PHE A 1 299 ? -10.641 -4.402 -1.304 1 95.94 299 PHE A CA 1
ATOM 2405 C C . PHE A 1 299 ? -10.562 -4.664 -2.803 1 95.94 299 PHE A C 1
ATOM 2407 O O . PHE A 1 299 ? -10.453 -3.729 -3.598 1 95.94 299 PHE A O 1
ATOM 2414 N N . ILE A 1 300 ? -10.656 -5.883 -3.166 1 97.25 300 ILE A N 1
ATOM 2415 C CA . ILE A 1 300 ? -10.625 -6.27 -4.57 1 97.25 300 ILE A CA 1
ATOM 2416 C C . ILE A 1 300 ? -11.844 -5.688 -5.289 1 97.25 300 ILE A C 1
ATOM 2418 O O . ILE A 1 300 ? -11.719 -5.141 -6.391 1 97.25 300 ILE A O 1
ATOM 2422 N N . ALA A 1 301 ? -12.984 -5.828 -4.676 1 97.06 301 ALA A N 1
ATOM 2423 C CA . ALA A 1 301 ? -14.211 -5.312 -5.273 1 97.06 301 ALA A CA 1
ATOM 2424 C C . ALA A 1 301 ? -14.125 -3.803 -5.484 1 97.06 301 ALA A C 1
ATOM 2426 O O . ALA A 1 301 ? -14.586 -3.283 -6.504 1 97.06 301 ALA A O 1
ATOM 2427 N N . GLU A 1 302 ? -13.539 -3.137 -4.527 1 94.31 302 GLU A N 1
ATOM 2428 C CA . GLU A 1 302 ? -13.383 -1.689 -4.637 1 94.31 302 GLU A CA 1
ATOM 2429 C C . GLU A 1 302 ? -12.469 -1.319 -5.801 1 94.31 302 GLU A C 1
ATOM 2431 O O . GLU A 1 302 ? -12.758 -0.378 -6.547 1 94.31 302 GLU A O 1
ATOM 2436 N N . PHE A 1 303 ? -11.398 -1.973 -5.988 1 96.31 303 PHE A N 1
ATOM 2437 C CA . PHE A 1 303 ? -10.492 -1.734 -7.105 1 96.31 303 PHE A CA 1
ATOM 2438 C C . PHE A 1 303 ? -11.219 -1.927 -8.438 1 96.31 303 PHE A C 1
ATOM 2440 O O . PHE A 1 303 ? -11.094 -1.096 -9.336 1 96.31 303 PHE A O 1
ATOM 2447 N N . LEU A 1 304 ? -11.953 -3.014 -8.523 1 96.88 304 LEU A N 1
ATOM 2448 C CA . LEU A 1 304 ? -12.609 -3.363 -9.781 1 96.88 304 LEU A CA 1
ATOM 2449 C C . LEU A 1 304 ? -13.75 -2.396 -10.086 1 96.88 304 LEU A C 1
ATOM 2451 O O . LEU A 1 304 ? -14.195 -2.289 -11.234 1 96.88 304 LEU A O 1
ATOM 2455 N N . ALA A 1 305 ? -14.219 -1.728 -9.055 1 93.12 305 ALA A N 1
ATOM 2456 C CA . ALA A 1 305 ? -15.344 -0.815 -9.219 1 93.12 305 ALA A CA 1
ATOM 2457 C C . ALA A 1 305 ? -14.867 0.588 -9.578 1 93.12 305 ALA A C 1
ATOM 2459 O O . ALA A 1 305 ? -15.672 1.458 -9.914 1 93.12 305 ALA A O 1
ATOM 2460 N N . GLN A 1 306 ? -13.547 0.797 -9.406 1 85.75 306 GLN A N 1
ATOM 2461 C CA . GLN A 1 306 ? -13.039 2.131 -9.703 1 85.75 306 GLN A CA 1
ATOM 2462 C C . GLN A 1 306 ? -13.344 2.529 -11.141 1 85.75 306 GLN A C 1
ATOM 2464 O O . GLN A 1 306 ? -13.422 1.672 -12.031 1 85.75 306 GLN A O 1
ATOM 2469 N N . GLU A 1 307 ? -13.586 3.816 -11.469 1 72.38 307 GLU A N 1
ATOM 2470 C CA . GLU A 1 307 ? -13.898 4.316 -12.805 1 72.38 307 GLU A CA 1
ATOM 2471 C C . GLU A 1 307 ? -12.625 4.668 -13.57 1 72.38 307 GLU A C 1
ATOM 2473 O O . GLU A 1 307 ? -11.609 5.035 -12.969 1 72.38 307 GLU A O 1
ATOM 2478 N N . MET B 1 1 ? 29.594 9.328 11.93 1 69.69 1 MET B N 1
ATOM 2479 C CA . MET B 1 1 ? 29.656 10.727 12.344 1 69.69 1 MET B CA 1
ATOM 2480 C C . MET B 1 1 ? 28.281 11.383 12.25 1 69.69 1 MET B C 1
ATOM 2482 O O . MET B 1 1 ? 27.453 10.977 11.438 1 69.69 1 MET B O 1
ATOM 2486 N N . ALA B 1 2 ? 28.047 12.258 13.172 1 88.75 2 ALA B N 1
ATOM 2487 C CA . ALA B 1 2 ? 26.766 12.977 13.148 1 88.75 2 ALA B CA 1
ATOM 2488 C C . ALA B 1 2 ? 26.641 13.828 11.891 1 88.75 2 ALA B C 1
ATOM 2490 O O . ALA B 1 2 ? 27.609 14.453 11.453 1 88.75 2 ALA B O 1
ATOM 2491 N N . PRO B 1 3 ? 25.562 13.797 11.297 1 92.62 3 PRO B N 1
ATOM 2492 C CA . PRO B 1 3 ? 25.391 14.617 10.102 1 92.62 3 PRO B CA 1
ATOM 2493 C C . PRO B 1 3 ? 25.453 16.109 10.391 1 92.62 3 PRO B C 1
ATOM 2495 O O . PRO B 1 3 ? 25.125 16.547 11.5 1 92.62 3 PRO B O 1
ATOM 2498 N N . PRO B 1 4 ? 25.984 16.906 9.461 1 95.62 4 PRO B N 1
ATOM 2499 C CA . PRO B 1 4 ? 25.969 18.359 9.672 1 95.62 4 PRO B CA 1
ATOM 2500 C C . PRO B 1 4 ? 24.547 18.922 9.812 1 95.62 4 PRO B C 1
ATOM 2502 O O . PRO B 1 4 ? 23.609 18.391 9.211 1 95.62 4 PRO B O 1
ATOM 2505 N N . VAL B 1 5 ? 24.438 19.938 10.586 1 97.69 5 VAL B N 1
ATOM 2506 C CA . VAL B 1 5 ? 23.172 20.625 10.797 1 97.69 5 VAL B CA 1
ATOM 2507 C C . VAL B 1 5 ? 23.328 22.109 10.469 1 97.69 5 VAL B C 1
ATOM 2509 O O . VAL B 1 5 ? 24.266 22.766 10.93 1 97.69 5 VAL B O 1
ATOM 2512 N N . THR B 1 6 ? 22.438 22.594 9.625 1 97.75 6 THR B N 1
ATOM 2513 C CA . THR B 1 6 ? 22.391 24.016 9.273 1 97.75 6 THR B CA 1
ATOM 2514 C C . THR B 1 6 ? 21.047 24.609 9.625 1 97.75 6 THR B C 1
ATOM 2516 O O . THR B 1 6 ? 20 24.016 9.328 1 97.75 6 THR B O 1
ATOM 2519 N N . GLU B 1 7 ? 21.078 25.719 10.297 1 98.38 7 GLU B N 1
ATOM 2520 C CA . GLU B 1 7 ? 19.875 26.5 10.562 1 98.38 7 GLU B CA 1
ATOM 2521 C C . GLU B 1 7 ? 19.953 27.875 9.898 1 98.38 7 GLU B C 1
ATOM 2523 O O . GLU B 1 7 ? 21.031 28.438 9.742 1 98.38 7 GLU B O 1
ATOM 2528 N N . GLY B 1 8 ? 18.766 28.312 9.477 1 98.62 8 GLY B N 1
ATOM 2529 C CA . GLY B 1 8 ? 18.734 29.625 8.82 1 98.62 8 GLY B CA 1
ATOM 2530 C C . GLY B 1 8 ? 17.328 30.172 8.656 1 98.62 8 GLY B C 1
ATOM 2531 O O . GLY B 1 8 ? 16.375 29.641 9.234 1 98.62 8 GLY B O 1
ATOM 2532 N N . GLU B 1 9 ? 17.328 31.297 8.062 1 98.75 9 GLU B N 1
ATOM 2533 C CA . GLU B 1 9 ? 16.078 32.031 7.785 1 98.75 9 GLU B CA 1
ATOM 2534 C C . GLU B 1 9 ? 15.977 32.375 6.309 1 98.75 9 GLU B C 1
ATOM 2536 O O . GLU B 1 9 ? 16.953 32.812 5.699 1 98.75 9 GLU B O 1
ATOM 2541 N N . ALA B 1 10 ? 14.891 32.125 5.742 1 98.81 10 ALA B N 1
ATOM 2542 C CA . ALA B 1 10 ? 14.586 32.531 4.375 1 98.81 10 ALA B CA 1
ATOM 2543 C C . ALA B 1 10 ? 13.617 33.719 4.367 1 98.81 10 ALA B C 1
ATOM 2545 O O . ALA B 1 10 ? 12.477 33.594 4.824 1 98.81 10 ALA B O 1
ATOM 2546 N N . PRO B 1 11 ? 14.039 34.875 3.828 1 98.69 11 PRO B N 1
ATOM 2547 C CA . PRO B 1 11 ? 13.078 35.969 3.688 1 98.69 11 PRO B CA 1
ATOM 2548 C C . PRO B 1 11 ? 11.875 35.594 2.83 1 98.69 11 PRO B C 1
ATOM 2550 O O . PRO B 1 11 ? 12.023 34.938 1.798 1 98.69 11 PRO B O 1
ATOM 2553 N N . PHE B 1 12 ? 10.742 35.938 3.311 1 98.38 12 PHE B N 1
ATOM 2554 C CA . PHE B 1 12 ? 9.5 35.625 2.615 1 98.38 12 PHE B CA 1
ATOM 2555 C C . PHE B 1 12 ? 8.586 36.844 2.568 1 98.38 12 PHE B C 1
ATOM 2557 O O . PHE B 1 12 ? 8.203 37.375 3.609 1 98.38 12 PHE B O 1
ATOM 2564 N N . ARG B 1 13 ? 8.32 37.312 1.344 1 96.44 13 ARG B N 1
ATOM 2565 C CA . ARG B 1 13 ? 7.383 38.406 1.179 1 96.44 13 ARG B CA 1
ATOM 2566 C C . ARG B 1 13 ? 5.941 37.938 1.312 1 96.44 13 ARG B C 1
ATOM 2568 O O . ARG B 1 13 ? 5.41 37.281 0.403 1 96.44 13 ARG B O 1
ATOM 2575 N N . VAL B 1 14 ? 5.332 38.281 2.404 1 94.81 14 VAL B N 1
ATOM 2576 C CA . VAL B 1 14 ? 3.963 37.875 2.691 1 94.81 14 VAL B CA 1
ATOM 2577 C C . VAL B 1 14 ? 2.984 38.938 2.211 1 94.81 14 VAL B C 1
ATOM 2579 O O . VAL B 1 14 ? 3.088 40.094 2.598 1 94.81 14 VAL B O 1
ATOM 2582 N N . PRO B 1 15 ? 2.08 38.5 1.403 1 90.94 15 PRO B N 1
ATOM 2583 C CA . PRO B 1 15 ? 1.113 39.5 0.925 1 90.94 15 PRO B CA 1
ATOM 2584 C C . PRO B 1 15 ? 0.383 40.219 2.062 1 90.94 15 PRO B C 1
ATOM 2586 O O . PRO B 1 15 ? 0.018 39.562 3.057 1 90.94 15 PRO B O 1
ATOM 2589 N N . SER B 1 16 ? 0.149 41.5 1.939 1 91.62 16 SER B N 1
ATOM 2590 C CA . SER B 1 16 ? -0.641 42.344 2.836 1 91.62 16 SER B CA 1
ATOM 2591 C C . SER B 1 16 ? 0.033 42.5 4.195 1 91.62 16 SER B C 1
ATOM 2593 O O . SER B 1 16 ? -0.625 42.812 5.188 1 91.62 16 SER B O 1
ATOM 2595 N N . VAL B 1 17 ? 1.215 42.031 4.34 1 94.75 17 VAL B N 1
ATOM 2596 C CA . VAL B 1 17 ? 2.01 42.25 5.543 1 94.75 17 VAL B CA 1
ATOM 2597 C C . VAL B 1 17 ? 3.193 43.188 5.223 1 94.75 17 VAL B C 1
ATOM 2599 O O . VAL B 1 17 ? 4.004 42.844 4.348 1 94.75 17 VAL B O 1
ATOM 2602 N N . ASP B 1 18 ? 3.381 44.25 5.855 1 92.69 18 ASP B N 1
ATOM 2603 C CA . ASP B 1 18 ? 4.371 45.281 5.512 1 92.69 18 ASP B CA 1
ATOM 2604 C C . ASP B 1 18 ? 5.707 45 6.199 1 92.69 18 ASP B C 1
ATOM 2606 O O . ASP B 1 18 ? 6.762 45.375 5.695 1 92.69 18 ASP B O 1
ATOM 2610 N N . LYS B 1 19 ? 5.711 44.25 7.223 1 95.25 19 LYS B N 1
ATOM 2611 C CA . LYS B 1 19 ? 6.953 43.969 7.938 1 95.25 19 LYS B CA 1
ATOM 2612 C C . LYS B 1 19 ? 7.707 42.812 7.312 1 95.25 19 LYS B C 1
ATOM 2614 O O . LYS B 1 19 ? 7.102 41.938 6.672 1 95.25 19 LYS B O 1
ATOM 2619 N N . PRO B 1 20 ? 8.961 42.875 7.414 1 96.81 20 PRO B N 1
ATOM 2620 C CA . PRO B 1 20 ? 9.727 41.719 6.934 1 96.81 20 PRO B CA 1
ATOM 2621 C C . PRO B 1 20 ? 9.344 40.438 7.637 1 96.81 20 PRO B C 1
ATOM 2623 O O . PRO B 1 20 ? 9.109 40.406 8.844 1 96.81 20 PRO B O 1
ATOM 2626 N N . CYS B 1 21 ? 9.18 39.406 6.906 1 98.44 21 CYS B N 1
ATOM 2627 C CA . CYS B 1 21 ? 8.883 38.062 7.422 1 98.44 21 CYS B CA 1
ATOM 2628 C C . CYS B 1 21 ? 9.961 37.062 7.008 1 98.44 21 CYS B C 1
ATOM 2630 O O . CYS B 1 21 ? 10.586 37.219 5.953 1 98.44 21 CYS B O 1
ATOM 2632 N N . VAL B 1 22 ? 10.164 36.062 7.828 1 98.69 22 VAL B N 1
ATOM 2633 C CA . VAL B 1 22 ? 11.133 35.031 7.504 1 98.69 22 VAL B CA 1
ATOM 2634 C C . VAL B 1 22 ? 10.531 33.656 7.785 1 98.69 22 VAL B C 1
ATOM 2636 O O . VAL B 1 22 ? 9.672 33.5 8.656 1 98.69 22 VAL B O 1
ATOM 2639 N N . THR B 1 23 ? 10.945 32.688 7.055 1 98.75 23 THR B N 1
ATOM 2640 C CA . THR B 1 23 ? 10.734 31.266 7.328 1 98.75 23 THR B CA 1
ATOM 2641 C C . THR B 1 23 ? 12 30.625 7.898 1 98.75 23 THR B C 1
ATOM 2643 O O . THR B 1 23 ? 13.031 30.578 7.227 1 98.75 23 THR B O 1
ATOM 2646 N N . TRP B 1 24 ? 11.906 30.219 9.125 1 98.81 24 TRP B N 1
ATOM 2647 C CA . TRP B 1 24 ? 13.031 29.531 9.75 1 98.81 24 TRP B CA 1
ATOM 2648 C C . TRP B 1 24 ? 13.133 28.094 9.234 1 98.81 24 TRP B C 1
ATOM 2650 O O . TRP B 1 24 ? 12.117 27.422 9.031 1 98.81 24 TRP B O 1
ATOM 2660 N N . TYR B 1 25 ? 14.359 27.625 8.977 1 98.81 25 TYR B N 1
ATOM 2661 C CA . TYR B 1 25 ? 14.523 26.25 8.492 1 98.81 25 TYR B CA 1
ATOM 2662 C C . TYR B 1 25 ? 15.711 25.578 9.164 1 98.81 25 TYR B C 1
ATOM 2664 O O . TYR B 1 25 ? 16.531 26.234 9.789 1 98.81 25 TYR B O 1
ATOM 2672 N N . LYS B 1 26 ? 15.711 24.281 9.156 1 98.81 26 LYS B N 1
ATOM 2673 C CA . LYS B 1 26 ? 16.766 23.406 9.648 1 98.81 26 LYS B CA 1
ATOM 2674 C C . LYS B 1 26 ? 17.078 22.297 8.641 1 98.81 26 LYS B C 1
ATOM 2676 O O . LYS B 1 26 ? 16.172 21.641 8.141 1 98.81 26 LYS B O 1
ATOM 2681 N N . ILE B 1 27 ? 18.359 22.172 8.312 1 98.69 27 ILE B N 1
ATOM 2682 C CA . ILE B 1 27 ? 18.812 21.125 7.41 1 98.69 27 ILE B CA 1
ATOM 2683 C C . ILE B 1 27 ? 19.703 20.141 8.172 1 98.69 27 ILE B C 1
ATOM 2685 O O . ILE B 1 27 ? 20.656 20.531 8.844 1 98.69 27 ILE B O 1
ATOM 2689 N N . VAL B 1 28 ? 19.328 18.953 8.195 1 98.56 28 VAL B N 1
ATOM 2690 C CA . VAL B 1 28 ? 20.188 17.875 8.703 1 98.56 28 VAL B CA 1
ATOM 2691 C C . VAL B 1 28 ? 20.766 17.094 7.535 1 98.56 28 VAL B C 1
ATOM 2693 O O . VAL B 1 28 ? 20.031 16.469 6.773 1 98.56 28 VAL B O 1
ATOM 2696 N N . GLY B 1 29 ? 21.969 17.047 7.391 1 97.44 29 GLY B N 1
ATOM 2697 C CA . GLY B 1 29 ? 22.672 16.625 6.191 1 97.44 29 GLY B CA 1
ATOM 2698 C C . GLY B 1 29 ? 23.297 17.766 5.418 1 97.44 29 GLY B C 1
ATOM 2699 O O . GLY B 1 29 ? 23.469 18.875 5.957 1 97.44 29 GLY B O 1
ATOM 2700 N N . ASP B 1 30 ? 23.703 17.516 4.16 1 95.06 30 ASP B N 1
ATOM 2701 C CA . ASP B 1 30 ? 24.391 18.516 3.354 1 95.06 30 ASP B CA 1
ATOM 2702 C C . ASP B 1 30 ? 23.797 18.578 1.943 1 95.06 30 ASP B C 1
ATOM 2704 O O . ASP B 1 30 ? 24 17.656 1.147 1 95.06 30 ASP B O 1
ATOM 2708 N N . LEU B 1 31 ? 23.203 19.688 1.697 1 96.12 31 LEU B N 1
ATOM 2709 C CA . LEU B 1 31 ? 22.531 19.875 0.408 1 96.12 31 LEU B CA 1
ATOM 2710 C C . LEU B 1 31 ? 23.562 19.922 -0.722 1 96.12 31 LEU B C 1
ATOM 2712 O O . LEU B 1 31 ? 23.234 19.609 -1.872 1 96.12 31 LEU B O 1
ATOM 2716 N N . LYS B 1 32 ? 24.781 20.266 -0.469 1 93.25 32 LYS B N 1
ATOM 2717 C CA . LYS B 1 32 ? 25.781 20.5 -1.495 1 93.25 32 LYS B CA 1
ATOM 2718 C C . LYS B 1 32 ? 26.547 19.219 -1.837 1 93.25 32 LYS B C 1
ATOM 2720 O O . LYS B 1 32 ? 26.859 18.969 -3 1 93.25 32 LYS B O 1
ATOM 2725 N N . THR B 1 33 ? 26.734 18.438 -0.873 1 91.44 33 THR B N 1
ATOM 2726 C CA . THR B 1 33 ? 27.625 17.297 -1.095 1 91.44 33 THR B CA 1
ATOM 2727 C C . THR B 1 33 ? 26.828 16 -1.244 1 91.44 33 THR B C 1
ATOM 2729 O O . THR B 1 33 ? 27.359 15 -1.726 1 91.44 33 THR B O 1
ATOM 2732 N N . SER B 1 34 ? 25.609 16.062 -0.833 1 91.44 34 SER B N 1
ATOM 2733 C CA . SER B 1 34 ? 24.812 14.844 -0.91 1 91.44 34 SER B CA 1
ATOM 2734 C C . SER B 1 34 ? 24.562 14.445 -2.357 1 91.44 34 SER B C 1
ATOM 2736 O O . SER B 1 34 ? 24.328 15.305 -3.213 1 91.44 34 SER B O 1
ATOM 2738 N N . LYS B 1 35 ? 24.625 13.141 -2.668 1 89.81 35 LYS B N 1
ATOM 2739 C CA . LYS B 1 35 ? 24.297 12.594 -3.982 1 89.81 35 LYS B CA 1
ATOM 2740 C C . LYS B 1 35 ? 22.812 12.266 -4.09 1 89.81 35 LYS B C 1
ATOM 2742 O O . LYS B 1 35 ? 22.297 12.055 -5.188 1 89.81 35 LYS B O 1
ATOM 2747 N N . LYS B 1 36 ? 22.156 12.273 -3.016 1 95 36 LYS B N 1
ATOM 2748 C CA . LYS B 1 36 ? 20.734 11.961 -2.975 1 95 36 LYS B CA 1
ATOM 2749 C C . LYS B 1 36 ? 19.891 13.234 -2.936 1 95 36 LYS B C 1
ATOM 2751 O O . LYS B 1 36 ? 20.344 14.273 -2.455 1 95 36 LYS B O 1
ATOM 2756 N N . LEU B 1 37 ? 18.719 13.156 -3.467 1 97.12 37 LEU B N 1
ATOM 2757 C CA . LEU B 1 37 ? 17.812 14.289 -3.408 1 97.12 37 LEU B CA 1
ATOM 2758 C C . LEU B 1 37 ? 17.406 14.586 -1.969 1 97.12 37 LEU B C 1
ATOM 2760 O O . LEU B 1 37 ? 17.234 13.664 -1.166 1 97.12 37 LEU B O 1
ATOM 2764 N N . PRO B 1 38 ? 17.266 15.836 -1.616 1 98.5 38 PRO B N 1
ATOM 2765 C CA . PRO B 1 38 ? 16.766 16.156 -0.275 1 98.5 38 PRO B CA 1
ATOM 2766 C C . PRO B 1 38 ? 15.297 15.789 -0.082 1 98.5 38 PRO B C 1
ATOM 2768 O O . PRO B 1 38 ? 14.523 15.797 -1.044 1 98.5 38 PRO B O 1
ATOM 2771 N N . LEU B 1 39 ? 15.008 15.422 1.104 1 98.81 39 LEU B N 1
ATOM 2772 C CA . LEU B 1 39 ? 13.625 15.234 1.549 1 98.81 39 LEU B CA 1
ATOM 2773 C C . LEU B 1 39 ? 13.133 16.453 2.311 1 98.81 39 LEU B C 1
ATOM 2775 O O . LEU B 1 39 ? 13.695 16.828 3.346 1 98.81 39 LEU B O 1
ATOM 2779 N N . VAL B 1 40 ? 12.148 17.109 1.792 1 98.88 40 VAL B N 1
ATOM 2780 C CA . VAL B 1 40 ? 11.539 18.219 2.518 1 98.88 40 VAL B CA 1
ATOM 2781 C C . VAL B 1 40 ? 10.352 17.719 3.342 1 98.88 40 VAL B C 1
ATOM 2783 O O . VAL B 1 40 ? 9.383 17.188 2.789 1 98.88 40 VAL B O 1
ATOM 2786 N N . ALA B 1 41 ? 10.445 17.891 4.648 1 98.88 41 ALA B N 1
ATOM 2787 C CA . ALA B 1 41 ? 9.422 17.406 5.566 1 98.88 41 ALA B CA 1
ATOM 2788 C C . ALA B 1 41 ? 8.492 18.531 5.992 1 98.88 41 ALA B C 1
ATOM 2790 O O . ALA B 1 41 ? 8.938 19.531 6.582 1 98.88 41 ALA B O 1
ATOM 2791 N N . VAL B 1 42 ? 7.258 18.344 5.715 1 98.75 42 VAL B N 1
ATOM 2792 C CA . VAL B 1 42 ? 6.277 19.391 5.98 1 98.75 42 VAL B CA 1
ATOM 2793 C C . VAL B 1 42 ? 5.332 18.938 7.094 1 98.75 42 VAL B C 1
ATOM 2795 O O . VAL B 1 42 ? 4.73 17.875 7.008 1 98.75 42 VAL B O 1
ATOM 2798 N N . GLN B 1 43 ? 5.129 19.703 8.055 1 97.5 43 GLN B N 1
ATOM 2799 C CA . GLN B 1 43 ? 4.449 19.359 9.305 1 97.5 43 GLN B CA 1
ATOM 2800 C C . GLN B 1 43 ? 2.936 19.531 9.164 1 97.5 43 GLN B C 1
ATOM 2802 O O . GLN B 1 43 ? 2.455 20.125 8.203 1 97.5 43 GLN B O 1
ATOM 2807 N N . GLY B 1 44 ? 2.334 18.984 10.195 1 96.06 44 GLY B N 1
ATOM 2808 C CA . GLY B 1 44 ? 0.884 19.062 10.273 1 96.06 44 GLY B CA 1
ATOM 2809 C C . GLY B 1 44 ? 0.39 20.328 10.969 1 96.06 44 GLY B C 1
ATOM 2810 O O . GLY B 1 44 ? 1.048 21.359 10.922 1 96.06 44 GLY B O 1
ATOM 2811 N N . GLY B 1 45 ? -0.795 20.281 11.383 1 91.5 45 GLY B N 1
ATOM 2812 C CA . GLY B 1 45 ? -1.537 21.391 11.961 1 91.5 45 GLY B CA 1
ATOM 2813 C C . GLY B 1 45 ? -2.816 21.703 11.211 1 91.5 45 GLY B C 1
ATOM 2814 O O . GLY B 1 45 ? -3.75 20.891 11.195 1 91.5 45 GLY B O 1
ATOM 2815 N N . PRO B 1 46 ? -2.789 22.609 10.5 1 93.44 46 PRO B N 1
ATOM 2816 C CA . PRO B 1 46 ? -1.739 23.594 10.219 1 93.44 46 PRO B CA 1
ATOM 2817 C C . PRO B 1 46 ? -1.277 24.344 11.469 1 93.44 46 PRO B C 1
ATOM 2819 O O . PRO B 1 46 ? -1.918 24.25 12.516 1 93.44 46 PRO B O 1
ATOM 2822 N N . GLY B 1 47 ? -0.129 24.906 11.383 1 93.12 47 GLY B N 1
ATOM 2823 C CA . GLY B 1 47 ? 0.349 25.766 12.453 1 93.12 47 GLY B CA 1
ATOM 2824 C C . GLY B 1 47 ? 1.241 25.047 13.445 1 93.12 47 GLY B C 1
ATOM 2825 O O . GLY B 1 47 ? 1.363 25.469 14.594 1 93.12 47 GLY B O 1
ATOM 2826 N N . PHE B 1 48 ? 1.675 23.891 13.062 1 95.69 48 PHE B N 1
ATOM 2827 C CA . PHE B 1 48 ? 2.637 23.188 13.914 1 95.69 48 PHE B CA 1
ATOM 2828 C C . PHE B 1 48 ? 4.062 23.516 13.492 1 95.69 48 PHE B C 1
ATOM 2830 O O . PHE B 1 48 ? 4.355 23.625 12.297 1 95.69 48 PHE B O 1
ATOM 2837 N N . ALA B 1 49 ? 4.898 23.672 14.469 1 97.12 49 ALA B N 1
ATOM 2838 C CA . ALA B 1 49 ? 6.336 23.719 14.211 1 97.12 49 ALA B CA 1
ATOM 2839 C C . ALA B 1 49 ? 6.867 22.328 13.844 1 97.12 49 ALA B C 1
ATOM 2841 O O . ALA B 1 49 ? 6.199 21.312 14.07 1 97.12 49 ALA B O 1
ATOM 2842 N N . HIS B 1 50 ? 8.078 22.297 13.32 1 97.44 50 HIS B N 1
ATOM 2843 C CA . HIS B 1 50 ? 8.609 21.062 12.766 1 97.44 50 HIS B CA 1
ATOM 2844 C C . HIS B 1 50 ? 9.109 20.125 13.867 1 97.44 50 HIS B C 1
ATOM 2846 O O . HIS B 1 50 ? 9.43 18.969 13.617 1 97.44 50 HIS B O 1
ATOM 2852 N N . ASP B 1 51 ? 9.141 20.531 15.078 1 97.69 51 ASP B N 1
ATOM 2853 C CA . ASP B 1 51 ? 9.852 19.844 16.156 1 97.69 51 ASP B CA 1
ATOM 2854 C C . ASP B 1 51 ? 9.43 18.375 16.234 1 97.69 51 ASP B C 1
ATOM 2856 O O . ASP B 1 51 ? 10.258 17.5 16.484 1 97.69 51 ASP B O 1
ATOM 2860 N N . TYR B 1 52 ? 8.156 18.125 16.031 1 97.94 52 TYR B N 1
ATOM 2861 C CA . TYR B 1 52 ? 7.676 16.75 16.203 1 97.94 52 TYR B CA 1
ATOM 2862 C C . TYR B 1 52 ? 8.102 15.875 15.031 1 97.94 52 TYR B C 1
ATOM 2864 O O . TYR B 1 52 ? 7.988 14.648 15.094 1 97.94 52 TYR B O 1
ATOM 2872 N N . LEU B 1 53 ? 8.656 16.469 13.961 1 98.5 53 LEU B N 1
ATOM 2873 C CA . LEU B 1 53 ? 9.141 15.711 12.82 1 98.5 53 LEU B CA 1
ATOM 2874 C C . LEU B 1 53 ? 10.648 15.469 12.922 1 98.5 53 LEU B C 1
ATOM 2876 O O . LEU B 1 53 ? 11.242 14.836 12.055 1 98.5 53 LEU B O 1
ATOM 2880 N N . ILE B 1 54 ? 11.242 15.898 13.977 1 98.19 54 ILE B N 1
ATOM 2881 C CA . ILE B 1 54 ? 12.695 15.898 14.07 1 98.19 54 ILE B CA 1
ATOM 2882 C C . ILE B 1 54 ? 13.219 14.461 14.07 1 98.19 54 ILE B C 1
ATOM 2884 O O . ILE B 1 54 ? 14.406 14.227 13.828 1 98.19 54 ILE B O 1
ATOM 2888 N N . SER B 1 55 ? 12.352 13.445 14.367 1 97.94 55 SER B N 1
ATOM 2889 C CA . SER B 1 55 ? 12.758 12.047 14.281 1 97.94 55 SER B CA 1
ATOM 2890 C C . SER B 1 55 ? 13.266 11.703 12.883 1 97.94 55 SER B C 1
ATOM 2892 O O . SER B 1 55 ? 14.078 10.789 12.719 1 97.94 55 SER B O 1
ATOM 2894 N N . PHE B 1 56 ? 12.898 12.445 11.867 1 98.5 56 PHE B N 1
ATOM 2895 C CA . PHE B 1 56 ? 13.312 12.195 10.492 1 98.5 56 PHE B CA 1
ATOM 2896 C C . PHE B 1 56 ? 14.805 12.484 10.32 1 98.5 56 PHE B C 1
ATOM 2898 O O . PHE B 1 56 ? 15.398 12.102 9.312 1 98.5 56 PHE B O 1
ATOM 2905 N N . ALA B 1 57 ? 15.422 13.117 11.266 1 97.94 57 ALA B N 1
ATOM 2906 C CA . ALA B 1 57 ? 16.875 13.281 11.25 1 97.94 57 ALA B CA 1
ATOM 2907 C C . ALA B 1 57 ? 17.578 11.93 11.211 1 97.94 57 ALA B C 1
ATOM 2909 O O . ALA B 1 57 ? 18.719 11.836 10.758 1 97.94 57 ALA B O 1
ATOM 2910 N N . ASP B 1 58 ? 16.875 10.883 11.711 1 97.75 58 ASP B N 1
ATOM 2911 C CA . ASP B 1 58 ? 17.406 9.531 11.617 1 97.75 58 ASP B CA 1
ATOM 2912 C C . ASP B 1 58 ? 17.766 9.18 10.172 1 97.75 58 ASP B C 1
ATOM 2914 O O . ASP B 1 58 ? 18.672 8.375 9.93 1 97.75 58 ASP B O 1
ATOM 2918 N N . LEU B 1 59 ? 17.109 9.766 9.219 1 98 59 LEU B N 1
ATOM 2919 C CA . LEU B 1 59 ? 17.312 9.453 7.809 1 98 59 LEU B CA 1
ATOM 2920 C C . LEU B 1 59 ? 18.656 10.008 7.316 1 98 59 LEU B C 1
ATOM 2922 O O . LEU B 1 59 ? 19.141 9.609 6.254 1 98 59 LEU B O 1
ATOM 2926 N N . ALA B 1 60 ? 19.203 10.922 8.055 1 97.19 60 ALA B N 1
ATOM 2927 C CA . ALA B 1 60 ? 20.453 11.562 7.641 1 97.19 60 ALA B CA 1
ATOM 2928 C C . ALA B 1 60 ? 21.656 10.75 8.094 1 97.19 60 ALA B C 1
ATOM 2930 O O . ALA B 1 60 ? 22.797 11.047 7.703 1 97.19 60 ALA B O 1
ATOM 2931 N N . ILE B 1 61 ? 21.422 9.773 8.859 1 94.75 61 ILE B N 1
ATOM 2932 C CA . ILE B 1 61 ? 22.5 8.969 9.43 1 94.75 61 ILE B CA 1
ATOM 2933 C C . ILE B 1 61 ? 22.719 7.734 8.555 1 94.75 61 ILE B C 1
ATOM 2935 O O . ILE B 1 61 ? 21.812 7.281 7.859 1 94.75 61 ILE B O 1
ATOM 2939 N N . ASP B 1 62 ? 23.922 7.188 8.648 1 91.69 62 ASP B N 1
ATOM 2940 C CA . ASP B 1 62 ? 24.219 5.918 7.996 1 91.69 62 ASP B CA 1
ATOM 2941 C C . ASP B 1 62 ? 23.219 4.836 8.406 1 91.69 62 ASP B C 1
ATOM 2943 O O . ASP B 1 62 ? 22.844 4.754 9.578 1 91.69 62 ASP B O 1
ATOM 2947 N N . PRO B 1 63 ? 22.719 4.121 7.586 1 93.31 63 PRO B N 1
ATOM 2948 C CA . PRO B 1 63 ? 23.109 3.908 6.191 1 93.31 63 PRO B CA 1
ATOM 2949 C C . PRO B 1 63 ? 22.281 4.723 5.207 1 93.31 63 PRO B C 1
ATOM 2951 O O . PRO B 1 63 ? 22.516 4.664 3.998 1 93.31 63 PRO B O 1
ATOM 2954 N N . TYR B 1 64 ? 21.359 5.527 5.676 1 94.25 64 TYR B N 1
ATOM 2955 C CA . TYR B 1 64 ? 20.422 6.172 4.754 1 94.25 64 TYR B CA 1
ATOM 2956 C C . TYR B 1 64 ? 21.078 7.367 4.07 1 94.25 64 TYR B C 1
ATOM 2958 O O . TYR B 1 64 ? 21.016 7.504 2.846 1 94.25 64 TYR B O 1
ATOM 2966 N N . ASP B 1 65 ? 21.656 8.266 4.852 1 95.12 65 ASP B N 1
ATOM 2967 C CA . ASP B 1 65 ? 22.484 9.375 4.371 1 95.12 65 ASP B CA 1
ATOM 2968 C C . ASP B 1 65 ? 21.656 10.336 3.516 1 95.12 65 ASP B C 1
ATOM 2970 O O . ASP B 1 65 ? 22.109 10.773 2.457 1 95.12 65 ASP B O 1
ATOM 2974 N N . LEU B 1 66 ? 20.5 10.578 3.902 1 97.25 66 LEU B N 1
ATOM 2975 C CA . LEU B 1 66 ? 19.641 11.562 3.242 1 97.25 66 LEU B CA 1
ATOM 2976 C C . LEU B 1 66 ? 19.844 12.953 3.846 1 97.25 66 LEU B C 1
ATOM 2978 O O . LEU B 1 66 ? 20.359 13.078 4.961 1 97.25 66 LEU B O 1
ATOM 2982 N N . THR B 1 67 ? 19.594 13.922 3.07 1 98.38 67 THR B N 1
ATOM 2983 C CA . THR B 1 67 ? 19.453 15.273 3.596 1 98.38 67 THR B CA 1
ATOM 2984 C C . THR B 1 67 ? 17.984 15.602 3.84 1 98.38 67 THR B C 1
ATOM 2986 O O . THR B 1 67 ? 17.141 15.461 2.941 1 98.38 67 THR B O 1
ATOM 2989 N N . VAL B 1 68 ? 17.688 16 5.066 1 98.81 68 VAL B N 1
ATOM 2990 C CA . VAL B 1 68 ? 16.312 16.328 5.418 1 98.81 68 VAL B CA 1
ATOM 2991 C C . VAL B 1 68 ? 16.188 17.812 5.695 1 98.81 68 VAL B C 1
ATOM 2993 O O . VAL B 1 68 ? 16.969 18.375 6.465 1 98.81 68 VAL B O 1
ATOM 2996 N N . VAL B 1 69 ? 15.234 18.438 5.035 1 98.88 69 VAL B N 1
ATOM 2997 C CA . VAL B 1 69 ? 14.945 19.859 5.23 1 98.88 69 VAL B CA 1
ATOM 2998 C C . VAL B 1 69 ? 13.672 20.016 6.047 1 98.88 69 VAL B C 1
ATOM 3000 O O . VAL B 1 69 ? 12.609 19.516 5.66 1 98.88 69 VAL B O 1
ATOM 3003 N N . PHE B 1 70 ? 13.828 20.656 7.172 1 98.81 70 PHE B N 1
ATOM 3004 C CA . PHE B 1 70 ? 12.703 21.062 8.016 1 98.81 70 PHE B CA 1
ATOM 3005 C C . PHE B 1 70 ? 12.484 22.562 7.953 1 98.81 70 PHE B C 1
ATOM 3007 O O . PHE B 1 70 ? 13.391 23.312 7.578 1 98.81 70 PHE B O 1
ATOM 3014 N N . TYR B 1 71 ? 11.266 22.984 8.336 1 98.81 71 TYR B N 1
ATOM 3015 C CA . TYR B 1 71 ? 11.039 24.406 8.516 1 98.81 71 TYR B CA 1
ATOM 3016 C C . TYR B 1 71 ? 9.805 24.656 9.375 1 98.81 71 TYR B C 1
ATOM 3018 O O . TYR B 1 71 ? 9.023 23.734 9.641 1 98.81 71 TYR B O 1
ATOM 3026 N N . ASP B 1 72 ? 9.742 25.812 9.961 1 98.44 72 ASP B N 1
ATOM 3027 C CA . ASP B 1 72 ? 8.539 26.312 10.633 1 98.44 72 ASP B CA 1
ATOM 3028 C C . ASP B 1 72 ? 7.75 27.234 9.719 1 98.44 72 ASP B C 1
ATOM 3030 O O . ASP B 1 72 ? 8.266 28.266 9.266 1 98.44 72 ASP B O 1
ATOM 3034 N N . PRO B 1 73 ? 6.555 26.875 9.461 1 97.81 73 PRO B N 1
ATOM 3035 C CA . PRO B 1 73 ? 5.777 27.75 8.586 1 97.81 73 PRO B CA 1
ATOM 3036 C C . PRO B 1 73 ? 5.555 29.141 9.195 1 97.81 73 PRO B C 1
ATOM 3038 O O . PRO B 1 73 ? 5.57 29.297 10.422 1 97.81 73 PRO B O 1
ATOM 3041 N N . ILE B 1 74 ? 5.312 30.094 8.328 1 97.75 74 ILE B N 1
ATOM 3042 C CA . ILE B 1 74 ? 4.969 31.438 8.773 1 97.75 74 ILE B CA 1
ATOM 3043 C C . ILE B 1 74 ? 3.836 31.375 9.789 1 97.75 74 ILE B C 1
ATOM 3045 O O . ILE B 1 74 ? 2.914 30.562 9.656 1 97.75 74 ILE B O 1
ATOM 3049 N N . GLY B 1 75 ? 3.959 32.188 10.875 1 96.69 75 GLY B N 1
ATOM 3050 C CA . GLY B 1 75 ? 2.961 32.219 11.93 1 96.69 75 GLY B CA 1
ATOM 3051 C C . GLY B 1 75 ? 3.223 31.203 13.023 1 96.69 75 GLY B C 1
ATOM 3052 O O . GLY B 1 75 ? 2.494 31.156 14.016 1 96.69 75 GLY B O 1
ATOM 3053 N N . THR B 1 76 ? 4.352 30.438 12.898 1 96.25 76 THR B N 1
ATOM 3054 C CA . THR B 1 76 ? 4.559 29.312 13.797 1 96.25 76 THR B CA 1
ATOM 3055 C C . THR B 1 76 ? 6.027 29.203 14.195 1 96.25 76 THR B C 1
ATOM 3057 O O . THR B 1 76 ? 6.914 29.531 13.406 1 96.25 76 THR B O 1
ATOM 3060 N N . GLY B 1 77 ? 6.191 28.703 15.43 1 96.69 77 GLY B N 1
ATOM 3061 C CA . GLY B 1 77 ? 7.527 28.312 15.859 1 96.69 77 GLY B CA 1
ATOM 3062 C C . GLY B 1 77 ? 8.531 29.438 15.773 1 96.69 77 GLY B C 1
ATOM 3063 O O . GLY B 1 77 ? 8.305 30.516 16.312 1 96.69 77 GLY B O 1
ATOM 3064 N N . ARG B 1 78 ? 9.656 29.203 14.992 1 97.69 78 ARG B N 1
ATOM 3065 C CA . ARG B 1 78 ? 10.789 30.125 14.953 1 97.69 78 ARG B CA 1
ATOM 3066 C C . ARG B 1 78 ? 10.656 31.094 13.781 1 97.69 78 ARG B C 1
ATOM 3068 O O . ARG B 1 78 ? 11.492 31.984 13.602 1 97.69 78 ARG B O 1
ATOM 3075 N N . SER B 1 79 ? 9.617 30.938 13.047 1 98.31 79 SER B N 1
ATOM 3076 C CA . SER B 1 79 ? 9.336 31.844 11.938 1 98.31 79 SER B CA 1
ATOM 3077 C C . SER B 1 79 ? 8.539 33.062 12.406 1 98.31 79 SER B C 1
ATOM 3079 O O . SER B 1 79 ? 8.125 33.125 13.562 1 98.31 79 SER B O 1
ATOM 3081 N N . THR B 1 80 ? 8.352 34.031 11.484 1 98.31 80 THR B N 1
ATOM 3082 C CA . THR B 1 80 ? 7.648 35.281 11.844 1 98.31 80 THR B CA 1
ATOM 3083 C C . THR B 1 80 ? 6.207 34.969 12.242 1 98.31 80 THR B C 1
ATOM 3085 O O . THR B 1 80 ? 5.496 34.25 11.531 1 98.31 80 THR B O 1
ATOM 3088 N N . HIS B 1 81 ? 5.816 35.469 13.406 1 97.69 81 HIS B N 1
ATOM 3089 C CA . HIS B 1 81 ? 4.434 35.375 13.867 1 97.69 81 HIS B CA 1
ATOM 3090 C C . HIS B 1 81 ? 3.604 36.531 13.367 1 97.69 81 HIS B C 1
ATOM 3092 O O . HIS B 1 81 ? 4.133 37.625 13.156 1 97.69 81 HIS B O 1
ATOM 3098 N N . LEU B 1 82 ? 2.367 36.312 13.148 1 97.5 82 LEU B N 1
ATOM 3099 C CA . LEU B 1 82 ? 1.446 37.312 12.641 1 97.5 82 LEU B CA 1
ATOM 3100 C C . LEU B 1 82 ? 0.136 37.312 13.422 1 97.5 82 LEU B C 1
ATOM 3102 O O . LEU B 1 82 ? -0.938 37.125 12.836 1 97.5 82 LEU B O 1
ATOM 3106 N N . PRO B 1 83 ? 0.227 37.531 14.734 1 96.31 83 PRO B N 1
ATOM 3107 C CA . PRO B 1 83 ? -0.997 37.5 15.531 1 96.31 83 PRO B CA 1
ATOM 3108 C C . PRO B 1 83 ? -2.039 38.5 15.062 1 96.31 83 PRO B C 1
ATOM 3110 O O . PRO B 1 83 ? -3.236 38.312 15.289 1 96.31 83 PRO B O 1
ATOM 3113 N N . GLU B 1 84 ? -1.605 39.531 14.375 1 96 84 GLU B N 1
ATOM 3114 C CA . GLU B 1 84 ? -2.508 40.562 13.844 1 96 84 GLU B CA 1
ATOM 3115 C C . GLU B 1 84 ? -3.42 39.969 12.766 1 96 84 GLU B C 1
ATOM 3117 O O . GLU B 1 84 ? -4.414 40.594 12.391 1 96 84 GLU B O 1
ATOM 3122 N N . LYS B 1 85 ? -3.096 38.812 12.273 1 96.75 85 LYS B N 1
ATOM 3123 C CA . LYS B 1 85 ? -3.9 38.188 11.242 1 96.75 85 LYS B CA 1
ATOM 3124 C C . LYS B 1 85 ? -4.797 37.094 11.836 1 96.75 85 LYS B C 1
ATOM 3126 O O . LYS B 1 85 ? -5.359 36.281 11.102 1 96.75 85 LYS B O 1
ATOM 3131 N N . ASN B 1 86 ? -4.945 37.094 13.156 1 95.5 86 ASN B N 1
ATOM 3132 C CA . ASN B 1 86 ? -5.832 36.125 13.812 1 95.5 86 ASN B CA 1
ATOM 3133 C C . ASN B 1 86 ? -7.262 36.219 13.297 1 95.5 86 ASN B C 1
ATOM 3135 O O . ASN B 1 86 ? -7.812 37.344 13.195 1 95.5 86 ASN B O 1
ATOM 3139 N N . GLY B 1 87 ? -7.816 35.031 12.945 1 95.19 87 GLY B N 1
ATOM 3140 C CA . GLY B 1 87 ? -9.195 35 12.484 1 95.19 87 GLY B CA 1
ATOM 3141 C C . GLY B 1 87 ? -9.352 35.406 11.031 1 95.19 87 GLY B C 1
ATOM 3142 O O . GLY B 1 87 ? -10.445 35.312 10.477 1 95.19 87 GLY B O 1
ATOM 3143 N N . ASP B 1 88 ? -8.312 35.875 10.32 1 96.44 88 ASP B N 1
ATOM 3144 C CA . ASP B 1 88 ? -8.359 36.281 8.93 1 96.44 88 ASP B CA 1
ATOM 3145 C C . ASP B 1 88 ? -8.281 35.094 7.98 1 96.44 88 ASP B C 1
ATOM 3147 O O . ASP B 1 88 ? -7.219 34.812 7.43 1 96.44 88 ASP B O 1
ATOM 3151 N N . GLU B 1 89 ? -9.32 34.469 7.695 1 95.56 89 GLU B N 1
ATOM 3152 C CA . GLU B 1 89 ? -9.383 33.25 6.898 1 95.56 89 GLU B CA 1
ATOM 3153 C C . GLU B 1 89 ? -8.953 33.5 5.457 1 95.56 89 GLU B C 1
ATOM 3155 O O . GLU B 1 89 ? -8.438 32.625 4.789 1 95.56 89 GLU B O 1
ATOM 3160 N N . ALA B 1 90 ? -9.211 34.719 4.992 1 95.12 90 ALA B N 1
ATOM 3161 C CA . ALA B 1 90 ? -8.828 35.062 3.625 1 95.12 90 ALA B CA 1
ATOM 3162 C C . ALA B 1 90 ? -7.312 35.188 3.486 1 95.12 90 ALA B C 1
ATOM 3164 O O . ALA B 1 90 ? -6.77 35.031 2.391 1 95.12 90 ALA B O 1
ATOM 3165 N N . PHE B 1 91 ? -6.656 35.438 4.59 1 95.81 91 PHE B N 1
ATOM 3166 C CA . PHE B 1 91 ? -5.203 35.562 4.629 1 95.81 91 PHE B CA 1
ATOM 3167 C C . PHE B 1 91 ? -4.539 34.219 4.738 1 95.81 91 PHE B C 1
ATOM 3169 O O . PHE B 1 91 ? -3.604 33.906 3.996 1 95.81 91 PHE B O 1
ATOM 3176 N N . TRP B 1 92 ? -5.035 33.438 5.684 1 96.62 92 TRP B N 1
ATOM 3177 C CA . TRP B 1 92 ? -4.457 32.125 5.949 1 96.62 92 TRP B CA 1
ATOM 3178 C C . TRP B 1 92 ? -5.023 31.078 4.996 1 96.62 92 TRP B C 1
ATOM 3180 O O . TRP B 1 92 ? -5.918 30.312 5.367 1 96.62 92 TRP B O 1
ATOM 3190 N N . THR B 1 93 ? -4.391 30.984 3.82 1 94.12 93 THR B N 1
ATOM 3191 C CA . THR B 1 93 ? -4.855 30.094 2.766 1 94.12 93 THR B CA 1
ATOM 3192 C C . THR B 1 93 ? -3.805 29.031 2.449 1 94.12 93 THR B C 1
ATOM 3194 O O . THR B 1 93 ? -2.637 29.188 2.818 1 94.12 93 THR B O 1
ATOM 3197 N N . GLU B 1 94 ? -4.285 28 1.834 1 95.31 94 GLU B N 1
ATOM 3198 C CA . GLU B 1 94 ? -3.371 26.984 1.324 1 95.31 94 GLU B CA 1
ATOM 3199 C C . GLU B 1 94 ? -2.32 27.594 0.403 1 95.31 94 GLU B C 1
ATOM 3201 O O . GLU B 1 94 ? -1.153 27.203 0.432 1 95.31 94 GLU B O 1
ATOM 3206 N N . GLN B 1 95 ? -2.721 28.578 -0.43 1 96.12 95 GLN B N 1
ATOM 3207 C CA . GLN B 1 95 ? -1.832 29.219 -1.394 1 96.12 95 GLN B CA 1
ATOM 3208 C C . GLN B 1 95 ? -0.678 29.938 -0.689 1 96.12 95 GLN B C 1
ATOM 3210 O O . GLN B 1 95 ? 0.452 29.922 -1.181 1 96.12 95 GLN B O 1
ATOM 3215 N N . LEU B 1 96 ? -0.979 30.562 0.421 1 97.44 96 LEU B N 1
ATOM 3216 C CA . LEU B 1 96 ? 0.064 31.234 1.191 1 97.44 96 LEU B CA 1
ATOM 3217 C C . LEU B 1 96 ? 1.179 30.25 1.557 1 97.44 96 LEU B C 1
ATOM 3219 O O . LEU B 1 96 ? 2.359 30.562 1.379 1 97.44 96 LEU B O 1
ATOM 3223 N N . PHE B 1 97 ? 0.816 29.125 2.004 1 98.12 97 PHE B N 1
ATOM 3224 C CA . PHE B 1 97 ? 1.794 28.141 2.459 1 98.12 97 PHE B CA 1
ATOM 3225 C C . PHE B 1 97 ? 2.508 27.5 1.276 1 98.12 97 PHE B C 1
ATOM 3227 O O . PHE B 1 97 ? 3.688 27.156 1.371 1 98.12 97 PHE B O 1
ATOM 3234 N N . GLU B 1 98 ? 1.779 27.281 0.185 1 97.94 98 GLU B N 1
ATOM 3235 C CA . GLU B 1 98 ? 2.436 26.797 -1.031 1 97.94 98 GLU B CA 1
ATOM 3236 C C . GLU B 1 98 ? 3.504 27.781 -1.498 1 97.94 98 GLU B C 1
ATOM 3238 O O . GLU B 1 98 ? 4.602 27.375 -1.887 1 97.94 98 GLU B O 1
ATOM 3243 N N . ASP B 1 99 ? 3.148 29.094 -1.502 1 98.25 99 ASP B N 1
ATOM 3244 C CA . ASP B 1 99 ? 4.102 30.125 -1.88 1 98.25 99 ASP B CA 1
ATOM 3245 C C . ASP B 1 99 ? 5.324 30.109 -0.963 1 98.25 99 ASP B C 1
ATOM 3247 O O . ASP B 1 99 ? 6.453 30.297 -1.421 1 98.25 99 ASP B O 1
ATOM 3251 N N . GLU B 1 100 ? 5.078 29.938 0.289 1 98.62 100 GLU B N 1
ATOM 3252 C CA . GLU B 1 100 ? 6.168 29.875 1.253 1 98.62 100 GLU B CA 1
ATOM 3253 C C . GLU B 1 100 ? 7.09 28.688 0.962 1 98.62 100 GLU B C 1
ATOM 3255 O O . GLU B 1 100 ? 8.312 28.812 1.018 1 98.62 100 GLU B O 1
ATOM 3260 N N . PHE B 1 101 ? 6.48 27.531 0.732 1 98.62 101 PHE B N 1
ATOM 3261 C CA . PHE B 1 101 ? 7.23 26.328 0.402 1 98.62 101 PHE B CA 1
ATOM 3262 C C . PHE B 1 101 ? 8.125 26.547 -0.812 1 98.62 101 PHE B C 1
ATOM 3264 O O . PHE B 1 101 ? 9.32 26.25 -0.776 1 98.62 101 PHE B O 1
ATOM 3271 N N . ASN B 1 102 ? 7.535 27.094 -1.865 1 98.44 102 ASN B N 1
ATOM 3272 C CA . ASN B 1 102 ? 8.289 27.375 -3.084 1 98.44 102 ASN B CA 1
ATOM 3273 C C . ASN B 1 102 ? 9.406 28.375 -2.834 1 98.44 102 ASN B C 1
ATOM 3275 O O . ASN B 1 102 ? 10.5 28.234 -3.375 1 98.44 102 ASN B O 1
ATOM 3279 N N . ASN B 1 103 ? 9.078 29.375 -2.064 1 98.69 103 ASN B N 1
ATOM 3280 C CA . ASN B 1 103 ? 10.078 30.359 -1.709 1 98.69 103 ASN B CA 1
ATOM 3281 C C . ASN B 1 103 ? 11.258 29.734 -0.971 1 98.69 103 ASN B C 1
ATOM 3283 O O . ASN B 1 103 ? 12.406 30.109 -1.211 1 98.69 103 ASN B O 1
ATOM 3287 N N . LEU B 1 104 ? 10.945 28.844 -0.05 1 98.81 104 LEU B N 1
ATOM 3288 C CA . LEU B 1 104 ? 12 28.172 0.7 1 98.81 104 LEU B CA 1
ATOM 3289 C C . LEU B 1 104 ? 12.898 27.359 -0.231 1 98.81 104 LEU B C 1
ATOM 3291 O O . LEU B 1 104 ? 14.125 27.406 -0.105 1 98.81 104 LEU B O 1
ATOM 3295 N N . LEU B 1 105 ? 12.281 26.562 -1.142 1 98.75 105 LEU B N 1
ATOM 3296 C CA . LEU B 1 105 ? 13.062 25.781 -2.102 1 98.75 105 LEU B CA 1
ATOM 3297 C C . LEU B 1 105 ? 13.992 26.688 -2.906 1 98.75 105 LEU B C 1
ATOM 3299 O O . LEU B 1 105 ? 15.164 26.375 -3.086 1 98.75 105 LEU B O 1
ATOM 3303 N N . LYS B 1 106 ? 13.43 27.812 -3.381 1 98.38 106 LYS B N 1
ATOM 3304 C CA . LYS B 1 106 ? 14.219 28.766 -4.156 1 98.38 106 LYS B CA 1
ATOM 3305 C C . LYS B 1 106 ? 15.375 29.328 -3.328 1 98.38 106 LYS B C 1
ATOM 3307 O O . LYS B 1 106 ? 16.5 29.406 -3.812 1 98.38 106 LYS B O 1
ATOM 3312 N N . HIS B 1 107 ? 15.117 29.703 -2.146 1 98.69 107 HIS B N 1
ATOM 3313 C CA . HIS B 1 107 ? 16.125 30.266 -1.252 1 98.69 107 HIS B CA 1
ATOM 3314 C C . HIS B 1 107 ? 17.266 29.281 -1.023 1 98.69 107 HIS B C 1
ATOM 3316 O O . HIS B 1 107 ? 18.438 29.688 -0.958 1 98.69 107 HIS B O 1
ATOM 3322 N N . LEU B 1 108 ? 16.891 28.016 -0.908 1 98.62 108 LEU B N 1
ATOM 3323 C CA . LEU B 1 108 ? 17.875 27 -0.577 1 98.62 108 LEU B CA 1
ATOM 3324 C C . LEU B 1 108 ? 18.531 26.438 -1.838 1 98.62 108 LEU B C 1
ATOM 3326 O O . LEU B 1 108 ? 19.438 25.609 -1.758 1 98.62 108 LEU B O 1
ATOM 3330 N N . GLY B 1 109 ? 17.984 26.781 -2.996 1 98 109 GLY B N 1
ATOM 3331 C CA . GLY B 1 109 ? 18.516 26.297 -4.258 1 98 109 GLY B CA 1
ATOM 3332 C C . GLY B 1 109 ? 18.156 24.859 -4.551 1 98 109 GLY B C 1
ATOM 3333 O O . GLY B 1 109 ? 18.922 24.125 -5.164 1 98 109 GLY B O 1
ATOM 3334 N N . ILE B 1 110 ? 17.094 24.438 -4.055 1 98.25 110 ILE B N 1
ATOM 3335 C CA . ILE B 1 110 ? 16.641 23.062 -4.277 1 98.25 110 ILE B CA 1
ATOM 3336 C C . ILE B 1 110 ? 15.773 23.016 -5.535 1 98.25 110 ILE B C 1
ATOM 3338 O O . ILE B 1 110 ? 14.672 23.562 -5.566 1 98.25 110 ILE B O 1
ATOM 3342 N N . GLU B 1 111 ? 16.219 22.312 -6.551 1 97.44 111 GLU B N 1
ATOM 3343 C CA . GLU B 1 111 ? 15.5 22.203 -7.82 1 97.44 111 GLU B CA 1
ATOM 3344 C C . GLU B 1 111 ? 14.734 20.875 -7.91 1 97.44 111 GLU B C 1
ATOM 3346 O O . GLU B 1 111 ? 13.703 20.797 -8.578 1 97.44 111 GLU B O 1
ATOM 3351 N N . ARG B 1 112 ? 15.344 19.844 -7.379 1 98 112 ARG B N 1
ATOM 3352 C CA . ARG B 1 112 ? 14.719 18.531 -7.309 1 98 112 ARG B CA 1
ATOM 3353 C C . ARG B 1 112 ? 14.641 18.047 -5.867 1 98 112 ARG B C 1
ATOM 3355 O O . ARG B 1 112 ? 15.562 18.25 -5.082 1 98 112 ARG B O 1
ATOM 3362 N N . TYR B 1 113 ? 13.539 17.406 -5.512 1 98.69 113 TYR B N 1
ATOM 3363 C CA . TYR B 1 113 ? 13.336 17.047 -4.113 1 98.69 113 TYR B CA 1
ATOM 3364 C C . TYR B 1 113 ? 12.297 15.945 -3.977 1 98.69 113 TYR B C 1
ATOM 3366 O O . TYR B 1 113 ? 11.523 15.695 -4.902 1 98.69 113 TYR B O 1
ATOM 3374 N N . ASP B 1 114 ? 12.383 15.219 -2.93 1 98.75 114 ASP B N 1
ATOM 3375 C CA . ASP B 1 114 ? 11.297 14.391 -2.416 1 98.75 114 ASP B CA 1
ATOM 3376 C C . ASP B 1 114 ? 10.5 15.141 -1.348 1 98.75 114 ASP B C 1
ATOM 3378 O O . ASP B 1 114 ? 11.031 16.016 -0.666 1 98.75 114 ASP B O 1
ATOM 3382 N N . PHE B 1 115 ? 9.266 14.828 -1.245 1 98.88 115 PHE B N 1
ATOM 3383 C CA . PHE B 1 115 ? 8.367 15.547 -0.357 1 98.88 115 PHE B CA 1
ATOM 3384 C C . PHE B 1 115 ? 7.723 14.609 0.652 1 98.88 115 PHE B C 1
ATOM 3386 O O . PHE B 1 115 ? 7.195 13.555 0.28 1 98.88 115 PHE B O 1
ATOM 3393 N N . PHE B 1 116 ? 7.793 14.93 1.888 1 98.94 116 PHE B N 1
ATOM 3394 C CA . PHE B 1 116 ? 7.027 14.289 2.955 1 98.94 116 PHE B CA 1
ATOM 3395 C C . PHE B 1 116 ? 6.07 15.281 3.602 1 98.94 116 PHE B C 1
ATOM 3397 O O . PHE B 1 116 ? 6.492 16.344 4.062 1 98.94 116 PHE B O 1
ATOM 3404 N N . GLY B 1 117 ? 4.828 14.938 3.682 1 98.88 117 GLY B N 1
ATOM 3405 C CA . GLY B 1 117 ? 3.838 15.75 4.367 1 98.88 117 GLY B CA 1
ATOM 3406 C C . GLY B 1 117 ? 3.023 14.969 5.383 1 98.88 117 GLY B C 1
ATOM 3407 O O . GLY B 1 117 ? 2.404 13.961 5.043 1 98.88 117 GLY B O 1
ATOM 3408 N N . HIS B 1 118 ? 2.961 15.445 6.598 1 98.75 118 HIS B N 1
ATOM 3409 C CA . HIS B 1 118 ? 2.178 14.82 7.66 1 98.75 118 HIS B CA 1
ATOM 3410 C C . HIS B 1 118 ? 0.896 15.602 7.93 1 98.75 118 HIS B C 1
ATOM 3412 O O . HIS B 1 118 ? 0.938 16.812 8.172 1 98.75 118 HIS B O 1
ATOM 3418 N N . SER B 1 119 ? -0.273 14.898 7.891 1 97.88 119 SER B N 1
ATOM 3419 C CA . SER B 1 119 ? -1.554 15.523 8.211 1 97.88 119 SER B CA 1
ATOM 3420 C C . SER B 1 119 ? -1.8 16.75 7.352 1 97.88 119 SER B C 1
ATOM 3422 O O . SER B 1 119 ? -1.805 16.672 6.121 1 97.88 119 SER B O 1
ATOM 3424 N N . TRP B 1 120 ? -1.781 17.969 7.848 1 97.44 120 TRP B N 1
ATOM 3425 C CA . TRP B 1 120 ? -1.9 19.203 7.066 1 97.44 120 TRP B CA 1
ATOM 3426 C C . TRP B 1 120 ? -0.81 19.281 6.004 1 97.44 120 TRP B C 1
ATOM 3428 O O . TRP B 1 120 ? -1.065 19.688 4.867 1 97.44 120 TRP B O 1
ATOM 3438 N N . GLY B 1 121 ? 0.391 18.891 6.379 1 98.56 121 GLY B N 1
ATOM 3439 C CA . GLY B 1 121 ? 1.476 18.859 5.41 1 98.56 121 GLY B CA 1
ATOM 3440 C C . GLY B 1 121 ? 1.19 17.969 4.219 1 98.56 121 GLY B C 1
ATOM 3441 O O . GLY B 1 121 ? 1.649 18.25 3.107 1 98.56 121 GLY B O 1
ATOM 3442 N N . GLY B 1 122 ? 0.513 16.891 4.48 1 98.81 122 GLY B N 1
ATOM 3443 C CA . GLY B 1 122 ? 0.077 16.047 3.385 1 98.81 122 GLY B CA 1
ATOM 3444 C C . GLY B 1 122 ? -0.964 16.688 2.498 1 98.81 122 GLY B C 1
ATOM 3445 O O . GLY B 1 122 ? -0.958 16.5 1.279 1 98.81 122 GLY B O 1
ATOM 3446 N N . MET B 1 123 ? -1.935 17.438 3.092 1 98.62 123 MET B N 1
ATOM 3447 C CA . MET B 1 123 ? -2.893 18.203 2.309 1 98.62 123 MET B CA 1
ATOM 3448 C C . MET B 1 123 ? -2.176 19.172 1.368 1 98.62 123 MET B C 1
ATOM 3450 O O . MET B 1 123 ? -2.449 19.188 0.166 1 98.62 123 MET B O 1
ATOM 3454 N N . LEU B 1 124 ? -1.24 19.859 1.908 1 98.56 124 LEU B N 1
ATOM 3455 C CA . LEU B 1 124 ? -0.448 20.797 1.113 1 98.56 124 LEU B CA 1
ATOM 3456 C C . LEU B 1 124 ? 0.333 20.062 0.03 1 98.56 124 LEU B C 1
ATOM 3458 O O . LEU B 1 124 ? 0.385 20.5 -1.117 1 98.56 124 LEU B O 1
ATOM 3462 N N . GLY B 1 125 ? 0.958 18.953 0.424 1 98.81 125 GLY B N 1
ATOM 3463 C CA . GLY B 1 125 ? 1.705 18.141 -0.524 1 98.81 125 GLY B CA 1
ATOM 3464 C C . GLY B 1 125 ? 0.86 17.656 -1.685 1 98.81 125 GLY B C 1
ATOM 3465 O O . GLY B 1 125 ? 1.307 17.672 -2.834 1 98.81 125 GLY B O 1
ATOM 3466 N N . SER B 1 126 ? -0.349 17.219 -1.382 1 98.81 126 SER B N 1
ATOM 3467 C CA . SER B 1 126 ? -1.259 16.766 -2.434 1 98.81 126 SER B CA 1
ATOM 3468 C C . SER B 1 126 ? -1.588 17.906 -3.396 1 98.81 126 SER B C 1
ATOM 3470 O O . SER B 1 126 ? -1.628 17.703 -4.613 1 98.81 126 SER B O 1
ATOM 3472 N N . ARG B 1 127 ? -1.826 19.062 -2.84 1 98.62 127 ARG B N 1
ATOM 3473 C CA . ARG B 1 127 ? -2.109 20.219 -3.68 1 98.62 127 ARG B CA 1
ATOM 3474 C C . ARG B 1 127 ? -0.914 20.578 -4.559 1 98.62 127 ARG B C 1
ATOM 3476 O O . ARG B 1 127 ? -1.057 20.75 -5.77 1 98.62 127 ARG B O 1
ATOM 3483 N N . ILE B 1 128 ? 0.222 20.641 -3.977 1 98.62 128 ILE B N 1
ATOM 3484 C CA . ILE B 1 128 ? 1.438 20.969 -4.711 1 98.62 128 ILE B CA 1
ATOM 3485 C C . ILE B 1 128 ? 1.667 19.938 -5.816 1 98.62 128 ILE B C 1
ATOM 3487 O O . ILE B 1 128 ? 1.894 20.297 -6.973 1 98.62 128 ILE B O 1
ATOM 3491 N N . ALA B 1 129 ? 1.56 18.672 -5.496 1 98.81 129 ALA B N 1
ATOM 3492 C CA . ALA B 1 129 ? 1.824 17.594 -6.445 1 98.81 129 ALA B CA 1
ATOM 3493 C C . ALA B 1 129 ? 0.815 17.609 -7.59 1 98.81 129 ALA B C 1
ATOM 3495 O O . ALA B 1 129 ? 1.151 17.266 -8.727 1 98.81 129 ALA B O 1
ATOM 3496 N N . SER B 1 130 ? -0.434 18 -7.293 1 98.62 130 SER B N 1
ATOM 3497 C CA . SER B 1 130 ? -1.473 18.016 -8.32 1 98.62 130 SER B CA 1
ATOM 3498 C C . SER B 1 130 ? -1.174 19.047 -9.391 1 98.62 130 SER B C 1
ATOM 3500 O O . SER B 1 130 ? -1.718 18.984 -10.5 1 98.62 130 SER B O 1
ATOM 3502 N N . LYS B 1 131 ? -0.338 20 -9.031 1 98.25 131 LYS B N 1
ATOM 3503 C CA . LYS B 1 131 ? 0.061 21.031 -9.977 1 98.25 131 LYS B CA 1
ATOM 3504 C C . LYS B 1 131 ? 1.282 20.609 -10.781 1 98.25 131 LYS B C 1
ATOM 3506 O O . LYS B 1 131 ? 1.763 21.344 -11.641 1 98.25 131 LYS B O 1
ATOM 3511 N N . ARG B 1 132 ? 1.882 19.516 -10.516 1 97.31 132 ARG B N 1
ATOM 3512 C CA . ARG B 1 132 ? 2.953 18.844 -11.242 1 97.31 132 ARG B CA 1
ATOM 3513 C C . ARG B 1 132 ? 4.203 19.719 -11.312 1 97.31 132 ARG B C 1
ATOM 3515 O O . ARG B 1 132 ? 4.75 19.938 -12.391 1 97.31 132 ARG B O 1
ATOM 3522 N N . PRO B 1 133 ? 4.613 20.141 -10.117 1 97.44 133 PRO B N 1
ATOM 3523 C CA . PRO B 1 133 ? 5.871 20.875 -10.164 1 97.44 133 PRO B CA 1
ATOM 3524 C C . PRO B 1 133 ? 7.031 20.047 -10.711 1 97.44 133 PRO B C 1
ATOM 3526 O O . PRO B 1 133 ? 7.117 18.859 -10.445 1 97.44 133 PRO B O 1
ATOM 3529 N N . MET B 1 134 ? 7.895 20.578 -11.438 1 94.25 134 MET B N 1
ATOM 3530 C CA . MET B 1 134 ? 8.969 19.875 -12.148 1 94.25 134 MET B CA 1
ATOM 3531 C C . MET B 1 134 ? 9.961 19.266 -11.164 1 94.25 134 MET B C 1
ATOM 3533 O O . MET B 1 134 ? 10.539 18.219 -11.438 1 94.25 134 MET B O 1
ATOM 3537 N N . GLY B 1 135 ? 10.141 19.781 -10.07 1 97.12 135 GLY B N 1
ATOM 3538 C CA . GLY B 1 135 ? 11.211 19.359 -9.18 1 97.12 135 GLY B CA 1
ATOM 3539 C C . GLY B 1 135 ? 10.797 18.25 -8.242 1 97.12 135 GLY B C 1
ATOM 3540 O O . GLY B 1 135 ? 11.648 17.609 -7.613 1 97.12 135 GLY B O 1
ATOM 3541 N N . LEU B 1 136 ? 9.516 17.859 -8.227 1 98.5 136 LEU B N 1
ATOM 3542 C CA . LEU B 1 136 ? 9.039 16.844 -7.289 1 98.5 136 LEU B CA 1
ATOM 3543 C C . LEU B 1 136 ? 9.273 15.445 -7.836 1 98.5 136 LEU B C 1
ATOM 3545 O O . LEU B 1 136 ? 8.742 15.086 -8.891 1 98.5 136 LEU B O 1
ATOM 3549 N N . ARG B 1 137 ? 10.062 14.648 -7.16 1 98.12 137 ARG B N 1
ATOM 3550 C CA . ARG B 1 137 ? 10.383 13.305 -7.641 1 98.12 137 ARG B CA 1
ATOM 3551 C C . ARG B 1 137 ? 9.453 12.266 -7.016 1 98.12 137 ARG B C 1
ATOM 3553 O O . ARG B 1 137 ? 8.961 11.375 -7.703 1 98.12 137 ARG B O 1
ATOM 3560 N N . ARG B 1 138 ? 9.25 12.336 -5.68 1 98.31 138 ARG B N 1
ATOM 3561 C CA . ARG B 1 138 ? 8.398 11.406 -4.941 1 98.31 138 ARG B CA 1
ATOM 3562 C C . ARG B 1 138 ? 7.605 12.133 -3.863 1 98.31 138 ARG B C 1
ATOM 3564 O O . ARG B 1 138 ? 8.047 13.156 -3.34 1 98.31 138 ARG B O 1
ATOM 3571 N N . LEU B 1 139 ? 6.453 11.578 -3.627 1 98.81 139 LEU B N 1
ATOM 3572 C CA . LEU B 1 139 ? 5.508 12.18 -2.691 1 98.81 139 LEU B CA 1
ATOM 3573 C C . LEU B 1 139 ? 5.129 11.188 -1.595 1 98.81 139 LEU B C 1
ATOM 3575 O O . LEU B 1 139 ? 4.754 10.055 -1.882 1 98.81 139 LEU B O 1
ATOM 3579 N N . ILE B 1 140 ? 5.309 11.555 -0.367 1 98.88 140 ILE B N 1
ATOM 3580 C CA . ILE B 1 140 ? 4.84 10.766 0.769 1 98.88 140 ILE B CA 1
ATOM 3581 C C . ILE B 1 140 ? 3.756 11.531 1.519 1 98.88 140 ILE B C 1
ATOM 3583 O O . ILE B 1 140 ? 4.012 12.617 2.055 1 98.88 140 ILE B O 1
ATOM 3587 N N . LEU B 1 141 ? 2.611 11.008 1.507 1 98.94 141 LEU B N 1
ATOM 3588 C CA . LEU B 1 141 ? 1.46 11.562 2.211 1 98.94 141 LEU B CA 1
ATOM 3589 C C . LEU B 1 141 ? 1.135 10.734 3.453 1 98.94 141 LEU B C 1
ATOM 3591 O O . LEU B 1 141 ? 0.588 9.641 3.346 1 98.94 141 LEU B O 1
ATOM 3595 N N . ALA B 1 142 ? 1.418 11.305 4.57 1 98.81 142 ALA B N 1
ATOM 3596 C CA . ALA B 1 142 ? 1.315 10.539 5.812 1 98.81 142 ALA B CA 1
ATOM 3597 C C . ALA B 1 142 ? 0.172 11.055 6.68 1 98.81 142 ALA B C 1
ATOM 3599 O O . ALA B 1 142 ? 0.141 12.234 7.043 1 98.81 142 ALA B O 1
ATOM 3600 N N . ASP B 1 143 ? -0.801 10.117 7.004 1 98.69 143 ASP B N 1
ATOM 3601 C CA . ASP B 1 143 ? -1.869 10.414 7.957 1 98.69 143 ASP B CA 1
ATOM 3602 C C . ASP B 1 143 ? -2.654 11.656 7.535 1 98.69 143 ASP B C 1
ATOM 3604 O O . ASP B 1 143 ? -2.98 12.5 8.375 1 98.69 143 ASP B O 1
ATOM 3608 N N . SER B 1 144 ? -2.854 11.789 6.242 1 98.62 144 SER B N 1
ATOM 3609 C CA . SER B 1 144 ? -3.414 13.008 5.68 1 98.62 144 SER B CA 1
ATOM 3610 C C . SER B 1 144 ? -4.746 12.742 4.984 1 98.62 144 SER B C 1
ATOM 3612 O O . SER B 1 144 ? -4.91 11.711 4.328 1 98.62 144 SER B O 1
ATOM 3614 N N . PRO B 1 145 ? -5.695 13.664 5.094 1 97.88 145 PRO B N 1
ATOM 3615 C CA . PRO B 1 145 ? -6.984 13.469 4.422 1 97.88 145 PRO B CA 1
ATOM 3616 C C . PRO B 1 145 ? -6.969 13.945 2.971 1 97.88 145 PRO B C 1
ATOM 3618 O O . PRO B 1 145 ? -6.188 14.828 2.615 1 97.88 145 PRO B O 1
ATOM 3621 N N . ALA B 1 146 ? -7.863 13.367 2.18 1 98.25 146 ALA B N 1
ATOM 3622 C CA . ALA B 1 146 ? -8.203 13.898 0.862 1 98.25 146 ALA B CA 1
ATOM 3623 C C . ALA B 1 146 ? -9.352 14.898 0.956 1 98.25 146 ALA B C 1
ATOM 3625 O O . ALA B 1 146 ? -9.531 15.734 0.062 1 98.25 146 ALA B O 1
ATOM 3626 N N . SER B 1 147 ? -10.055 14.812 2.025 1 97.75 147 SER B N 1
ATOM 3627 C CA . SER B 1 147 ? -11.234 15.648 2.256 1 97.75 147 SER B CA 1
ATOM 3628 C C . SER B 1 147 ? -11.453 15.891 3.744 1 97.75 147 SER B C 1
ATOM 3630 O O . SER B 1 147 ? -11.469 14.953 4.539 1 97.75 147 SER B O 1
ATOM 3632 N N . MET B 1 148 ? -11.727 17.141 4.047 1 96 148 MET B N 1
ATOM 3633 C CA . MET B 1 148 ? -11.922 17.484 5.453 1 96 148 MET B CA 1
ATOM 3634 C C . MET B 1 148 ? -13.312 17.062 5.93 1 96 148 MET B C 1
ATOM 3636 O O . MET B 1 148 ? -13.516 16.844 7.121 1 96 148 MET B O 1
ATOM 3640 N N . LYS B 1 149 ? -14.234 16.953 5.051 1 94.56 149 LYS B N 1
ATOM 3641 C CA . LYS B 1 149 ? -15.531 16.391 5.422 1 94.56 149 LYS B CA 1
ATOM 3642 C C . LYS B 1 149 ? -15.383 14.961 5.93 1 94.56 149 LYS B C 1
ATOM 3644 O O . LYS B 1 149 ? -15.93 14.609 6.98 1 94.56 149 LYS B O 1
ATOM 3649 N N . THR B 1 150 ? -14.688 14.148 5.156 1 95.88 150 THR B N 1
ATOM 3650 C CA . THR B 1 150 ? -14.445 12.773 5.566 1 95.88 150 THR B CA 1
ATOM 3651 C C . THR B 1 150 ? -13.664 12.719 6.871 1 95.88 150 THR B C 1
ATOM 3653 O O . THR B 1 150 ? -13.914 11.867 7.723 1 95.88 150 THR B O 1
ATOM 3656 N N . TRP B 1 151 ? -12.688 13.609 7.027 1 96.12 151 TRP B N 1
ATOM 3657 C CA . TRP B 1 151 ? -11.906 13.711 8.258 1 96.12 151 TRP B CA 1
ATOM 3658 C C . TRP B 1 151 ? -12.82 13.938 9.461 1 96.12 151 TRP B C 1
ATOM 3660 O O . TRP B 1 151 ? -12.711 13.234 10.469 1 96.12 151 TRP B O 1
ATOM 3670 N N . ALA B 1 152 ? -13.68 14.906 9.375 1 91.94 152 ALA B N 1
ATOM 3671 C CA . ALA B 1 152 ? -14.578 15.258 10.477 1 91.94 152 ALA B CA 1
ATOM 3672 C C . ALA B 1 152 ? -15.5 14.094 10.82 1 91.94 152 ALA B C 1
ATOM 3674 O O . ALA B 1 152 ? -15.719 13.797 11.992 1 91.94 152 ALA B O 1
ATOM 3675 N N . GLU B 1 153 ? -16.047 13.469 9.789 1 94.12 153 GLU B N 1
ATOM 3676 C CA . GLU B 1 153 ? -16.938 12.336 9.992 1 94.12 153 GLU B CA 1
ATOM 3677 C C . GLU B 1 153 ? -16.203 11.188 10.688 1 94.12 153 GLU B C 1
ATOM 3679 O O . GLU B 1 153 ? -16.75 10.562 11.609 1 94.12 153 GLU B O 1
ATOM 3684 N N . SER B 1 154 ? -15.023 10.93 10.211 1 95.62 154 SER B N 1
ATOM 3685 C CA . SER B 1 154 ? -14.227 9.852 10.781 1 95.62 154 SER B CA 1
ATOM 3686 C C . SER B 1 154 ? -13.859 10.148 12.234 1 95.62 154 SER B C 1
ATOM 3688 O O . SER B 1 154 ? -13.906 9.258 13.086 1 95.62 154 SER B O 1
ATOM 3690 N N . ALA B 1 155 ? -13.445 11.359 12.508 1 93.06 155 ALA B N 1
ATOM 3691 C CA . ALA B 1 155 ? -13.094 11.766 13.867 1 93.06 155 ALA B CA 1
ATOM 3692 C C . ALA B 1 155 ? -14.273 11.57 14.812 1 93.06 155 ALA B C 1
ATOM 3694 O O . ALA B 1 155 ? -14.094 11.125 15.953 1 93.06 155 ALA B O 1
ATOM 3695 N N . ARG B 1 156 ? -15.414 11.93 14.375 1 92.19 156 ARG B N 1
ATOM 3696 C CA . ARG B 1 156 ? -16.609 11.758 15.188 1 92.19 156 ARG B CA 1
ATOM 3697 C C . ARG B 1 156 ? -16.875 10.281 15.461 1 92.19 156 ARG B C 1
ATOM 3699 O O . ARG B 1 156 ? -17.266 9.906 16.578 1 92.19 156 ARG B O 1
ATOM 3706 N N . LYS B 1 157 ? -16.75 9.445 14.438 1 95.31 157 LYS B N 1
ATOM 3707 C CA . LYS B 1 157 ? -16.906 8.008 14.625 1 95.31 157 LYS B CA 1
ATOM 3708 C C . LYS B 1 157 ? -15.93 7.48 15.672 1 95.31 157 LYS B C 1
ATOM 3710 O O . LYS B 1 157 ? -16.297 6.637 16.5 1 95.31 157 LYS B O 1
ATOM 3715 N N . LEU B 1 158 ? -14.703 7.93 15.617 1 96.12 158 LEU B N 1
ATOM 3716 C CA . LEU B 1 158 ? -13.695 7.508 16.578 1 96.12 158 LEU B CA 1
ATOM 3717 C C . LEU B 1 158 ? -14.055 7.965 17.984 1 96.12 158 LEU B C 1
ATOM 3719 O O . LEU B 1 158 ? -13.859 7.223 18.953 1 96.12 158 LEU B O 1
ATOM 3723 N N . LEU B 1 159 ? -14.539 9.211 18.078 1 93.88 159 LEU B N 1
ATOM 3724 C CA . LEU B 1 159 ? -14.984 9.719 19.375 1 93.88 159 LEU B CA 1
ATOM 3725 C C . LEU B 1 159 ? -16.047 8.812 19.969 1 93.88 159 LEU B C 1
ATOM 3727 O O . LEU B 1 159 ? -16.062 8.57 21.188 1 93.88 159 LEU B O 1
ATOM 3731 N N . HIS B 1 160 ? -16.891 8.281 19.188 1 95.06 160 HIS B N 1
ATOM 3732 C CA . HIS B 1 160 ? -18 7.449 19.641 1 95.06 160 HIS B CA 1
ATOM 3733 C C . HIS B 1 160 ? -17.516 6.074 20.078 1 95.06 160 HIS B C 1
ATOM 3735 O O . HIS B 1 160 ? -18.266 5.301 20.672 1 95.06 160 HIS B O 1
ATOM 3741 N N . LYS B 1 161 ? -16.297 5.746 19.797 1 96.12 161 LYS B N 1
ATOM 3742 C CA . LYS B 1 161 ? -15.719 4.48 20.25 1 96.12 161 LYS B CA 1
ATOM 3743 C C . LYS B 1 161 ? -15.062 4.625 21.609 1 96.12 161 LYS B C 1
ATOM 3745 O O . LYS B 1 161 ? -14.688 3.633 22.234 1 96.12 161 LYS B O 1
ATOM 3750 N N . LEU B 1 162 ? -14.914 5.875 22.078 1 96.31 162 LEU B N 1
ATOM 3751 C CA . LEU B 1 162 ? -14.32 6.137 23.375 1 96.31 162 LEU B CA 1
ATOM 3752 C C . LEU B 1 162 ? -15.352 5.965 24.484 1 96.31 162 LEU B C 1
ATOM 3754 O O . LEU B 1 162 ? -16.547 5.82 24.219 1 96.31 162 LEU B O 1
ATOM 3758 N N . PRO B 1 163 ? -14.898 5.836 25.766 1 96.12 163 PRO B N 1
ATOM 3759 C CA . PRO B 1 163 ? -15.844 5.691 26.859 1 96.12 163 PRO B CA 1
ATOM 3760 C C . PRO B 1 163 ? -16.938 6.754 26.844 1 96.12 163 PRO B C 1
ATOM 3762 O O . PRO B 1 163 ? -16.688 7.91 26.5 1 96.12 163 PRO B O 1
ATOM 3765 N N . LYS B 1 164 ? -18.203 6.371 27.234 1 95.62 164 LYS B N 1
ATOM 3766 C CA . LYS B 1 164 ? -19.391 7.215 27.172 1 95.62 164 LYS B CA 1
ATOM 3767 C C . LYS B 1 164 ? -19.172 8.539 27.906 1 95.62 164 LYS B C 1
ATOM 3769 O O . LYS B 1 164 ? -19.656 9.586 27.469 1 95.62 164 LYS B O 1
ATOM 3774 N N . GLU B 1 165 ? -18.453 8.453 28.953 1 96.19 165 GLU B N 1
ATOM 3775 C CA . GLU B 1 165 ? -18.188 9.656 29.734 1 96.19 165 GLU B CA 1
ATOM 3776 C C . GLU B 1 165 ? -17.406 10.68 28.906 1 96.19 165 GLU B C 1
ATOM 3778 O O . GLU B 1 165 ? -17.656 11.883 29 1 96.19 165 GLU B O 1
ATOM 3783 N N . VAL B 1 166 ? -16.438 10.203 28.188 1 95.44 166 VAL B N 1
ATOM 3784 C CA . VAL B 1 166 ? -15.641 11.07 27.328 1 95.44 166 VAL B CA 1
ATOM 3785 C C . VAL B 1 166 ? -16.516 11.68 26.234 1 95.44 166 VAL B C 1
ATOM 3787 O O . VAL B 1 166 ? -16.469 12.883 26 1 95.44 166 VAL B O 1
ATOM 3790 N N . GLN B 1 167 ? -17.359 10.898 25.594 1 95.25 167 GLN B N 1
ATOM 3791 C CA . GLN B 1 167 ? -18.266 11.359 24.562 1 95.25 167 GLN B CA 1
ATOM 3792 C C . GLN B 1 167 ? -19.188 12.453 25.078 1 95.25 167 GLN B C 1
ATOM 3794 O O . GLN B 1 167 ? -19.312 13.516 24.453 1 95.25 167 GLN B O 1
ATOM 3799 N N . ASP B 1 168 ? -19.766 12.156 26.219 1 95.81 168 ASP B N 1
ATOM 3800 C CA . ASP B 1 168 ? -20.719 13.078 26.812 1 95.81 168 ASP B CA 1
ATOM 3801 C C . ASP B 1 168 ? -20.062 14.414 27.156 1 95.81 168 ASP B C 1
ATOM 3803 O O . ASP B 1 168 ? -20.656 15.477 26.969 1 95.81 168 ASP B O 1
ATOM 3807 N N . THR B 1 169 ? -18.922 14.312 27.719 1 95.19 169 THR B N 1
ATOM 3808 C CA . THR B 1 169 ? -18.188 15.523 28.078 1 95.19 169 THR B CA 1
ATOM 3809 C C . THR B 1 169 ? -17.922 16.375 26.844 1 95.19 169 THR B C 1
ATOM 3811 O O . THR B 1 169 ? -18.141 17.594 26.859 1 95.19 169 THR B O 1
ATOM 3814 N N . VAL B 1 170 ? -17.422 15.789 25.734 1 92.5 170 VAL B N 1
ATOM 3815 C CA . VAL B 1 170 ? -17.109 16.5 24.5 1 92.5 170 VAL B CA 1
ATOM 3816 C C . VAL B 1 170 ? -18.375 17.141 23.938 1 92.5 170 VAL B C 1
ATOM 3818 O O . VAL B 1 170 ? -18.375 18.328 23.594 1 92.5 170 VAL B O 1
ATOM 3821 N N . GLU B 1 171 ? -19.391 16.391 23.875 1 91.38 171 GLU B N 1
ATOM 3822 C CA . GLU B 1 171 ? -20.641 16.891 23.312 1 91.38 171 GLU B CA 1
ATOM 3823 C C . GLU B 1 171 ? -21.172 18.062 24.125 1 91.38 171 GLU B C 1
ATOM 3825 O O . GLU B 1 171 ? -21.625 19.078 23.562 1 91.38 171 GLU B O 1
ATOM 3830 N N . LYS B 1 172 ? -21.188 17.875 25.422 1 94.12 172 LYS B N 1
ATOM 3831 C CA . LYS B 1 172 ? -21.688 18.922 26.312 1 94.12 172 LYS B CA 1
ATOM 3832 C C . LYS B 1 172 ? -20.906 20.234 26.109 1 94.12 172 LYS B C 1
ATOM 3834 O O . LYS B 1 172 ? -21.516 21.297 25.922 1 94.12 172 LYS B O 1
ATOM 3839 N N . HIS B 1 173 ? -19.641 20.172 26.109 1 91.38 173 HIS B N 1
ATOM 3840 C CA . HIS B 1 173 ? -18.828 21.375 26.062 1 91.38 173 HIS B CA 1
ATOM 3841 C C . HIS B 1 173 ? -18.859 22 24.672 1 91.38 173 HIS B C 1
ATOM 3843 O O . HIS B 1 173 ? -18.75 23.219 24.531 1 91.38 173 HIS B O 1
ATOM 3849 N N . GLU B 1 174 ? -18.938 21.219 23.609 1 86.75 174 GLU B N 1
ATOM 3850 C CA . GLU B 1 174 ? -19.094 21.766 22.266 1 86.75 174 GLU B CA 1
ATOM 3851 C C . GLU B 1 174 ? -20.422 22.484 22.109 1 86.75 174 GLU B C 1
ATOM 3853 O O . GLU B 1 174 ? -20.484 23.562 21.516 1 86.75 174 GLU B O 1
ATOM 3858 N N . LYS B 1 175 ? -21.438 21.891 22.656 1 90.12 175 LYS B N 1
ATOM 3859 C CA . LYS B 1 175 ? -22.75 22.516 22.625 1 90.12 175 LYS B CA 1
ATOM 3860 C C . LYS B 1 175 ? -22.766 23.828 23.406 1 90.12 175 LYS B C 1
ATOM 3862 O O . LYS B 1 175 ? -23.375 24.797 22.984 1 90.12 175 LYS B O 1
ATOM 3867 N N . ASP B 1 176 ? -22.125 23.812 24.484 1 93.19 176 ASP B N 1
ATOM 3868 C CA . ASP B 1 176 ? -22.141 24.953 25.391 1 93.19 176 ASP B CA 1
ATOM 3869 C C . ASP B 1 176 ? -21.109 26 24.984 1 93.19 176 ASP B C 1
ATOM 3871 O O . ASP B 1 176 ? -21.109 27.125 25.5 1 93.19 176 ASP B O 1
ATOM 3875 N N . GLY B 1 177 ? -20.219 25.641 24.125 1 86.38 177 GLY B N 1
ATOM 3876 C CA . GLY B 1 177 ? -19.156 26.562 23.719 1 86.38 177 GLY B CA 1
ATOM 3877 C C . GLY B 1 177 ? -18.078 26.719 24.766 1 86.38 177 GLY B C 1
ATOM 3878 O O . GLY B 1 177 ? -17.422 27.766 24.844 1 86.38 177 GLY B O 1
ATOM 3879 N N . THR B 1 178 ? -17.938 25.75 25.703 1 90.38 178 THR B N 1
ATOM 3880 C CA . THR B 1 178 ? -16.953 25.797 26.781 1 90.38 178 THR B CA 1
ATOM 3881 C C . THR B 1 178 ? -15.789 24.859 26.484 1 90.38 178 THR B C 1
ATOM 3883 O O . THR B 1 178 ? -15.391 24.062 27.344 1 90.38 178 THR B O 1
ATOM 3886 N N . THR B 1 179 ? -15.242 24.984 25.328 1 86.25 179 THR B N 1
ATOM 3887 C CA . THR B 1 179 ? -14.219 24.047 24.875 1 86.25 179 THR B CA 1
ATOM 3888 C C . THR B 1 179 ? -12.859 24.406 25.484 1 86.25 179 THR B C 1
ATOM 3890 O O . THR B 1 179 ? -11.875 23.703 25.266 1 86.25 179 THR B O 1
ATOM 3893 N N . ASP B 1 180 ? -12.781 25.422 26.234 1 83.5 180 ASP B N 1
ATOM 3894 C CA . ASP B 1 180 ? -11.555 25.797 26.938 1 83.5 180 ASP B CA 1
ATOM 3895 C C . ASP B 1 180 ? -11.531 25.219 28.344 1 83.5 180 ASP B C 1
ATOM 3897 O O . ASP B 1 180 ? -10.539 25.359 29.062 1 83.5 180 ASP B O 1
ATOM 3901 N N . SER B 1 181 ? -12.539 24.484 28.766 1 90.75 181 SER B N 1
ATOM 3902 C CA . SER B 1 181 ? -12.625 23.938 30.125 1 90.75 181 SER B CA 1
ATOM 3903 C C . SER B 1 181 ? -11.617 22.828 30.328 1 90.75 181 SER B C 1
ATOM 3905 O O . SER B 1 181 ? -11.281 22.094 29.406 1 90.75 181 SER B O 1
ATOM 3907 N N . PRO B 1 182 ? -11.156 22.719 31.547 1 92.5 182 PRO B N 1
ATOM 3908 C CA . PRO B 1 182 ? -10.258 21.609 31.859 1 92.5 182 PRO B CA 1
ATOM 3909 C C . PRO B 1 182 ? -10.891 20.25 31.594 1 92.5 182 PRO B C 1
ATOM 3911 O O . PRO B 1 182 ? -10.195 19.297 31.219 1 92.5 182 PRO B O 1
ATOM 3914 N N . GLU B 1 183 ? -12.164 20.172 31.828 1 92.75 183 GLU B N 1
ATOM 3915 C CA . GLU B 1 183 ? -12.875 18.922 31.594 1 92.75 183 GLU B CA 1
ATOM 3916 C C . GLU B 1 183 ? -12.852 18.547 30.109 1 92.75 183 GLU B C 1
ATOM 3918 O O . GLU B 1 183 ? -12.656 17.375 29.766 1 92.75 183 GLU B O 1
ATOM 3923 N N . TYR B 1 184 ? -13.102 19.5 29.312 1 89.62 184 TYR B N 1
ATOM 3924 C CA . TYR B 1 184 ? -13.039 19.281 27.875 1 89.62 184 TYR B CA 1
ATOM 3925 C C . TYR B 1 184 ? -11.633 18.875 27.453 1 89.62 184 TYR B C 1
ATOM 3927 O O . TYR B 1 184 ? -11.469 17.922 26.688 1 89.62 184 TYR B O 1
ATOM 3935 N N . GLN B 1 185 ? -10.672 19.547 27.984 1 88.25 185 GLN B N 1
ATOM 3936 C CA . GLN B 1 185 ? -9.289 19.25 27.641 1 88.25 185 GLN B CA 1
ATOM 3937 C C . GLN B 1 185 ? -8.906 17.828 28.078 1 88.25 185 GLN B C 1
ATOM 3939 O O . GLN B 1 185 ? -8.156 17.141 27.375 1 88.25 185 GLN B O 1
ATOM 3944 N N . ALA B 1 186 ? -9.398 17.438 29.188 1 91.75 186 ALA B N 1
ATOM 3945 C CA . ALA B 1 186 ? -9.141 16.078 29.656 1 91.75 186 ALA B CA 1
ATOM 3946 C C . ALA B 1 186 ? -9.758 15.047 28.719 1 91.75 186 ALA B C 1
ATOM 3948 O O . ALA B 1 186 ? -9.164 13.992 28.469 1 91.75 186 ALA B O 1
ATOM 3949 N N . ALA B 1 187 ? -10.945 15.336 28.344 1 91.06 187 ALA B N 1
ATOM 3950 C CA . ALA B 1 187 ? -11.617 14.445 27.406 1 91.06 187 ALA B CA 1
ATOM 3951 C C . ALA B 1 187 ? -10.859 14.367 26.078 1 91.06 187 ALA B C 1
ATOM 3953 O O . ALA B 1 187 ? -10.688 13.281 25.516 1 91.06 187 ALA B O 1
ATOM 3954 N N . ILE B 1 188 ? -10.406 15.477 25.609 1 89.12 188 ILE B N 1
ATOM 3955 C CA . ILE B 1 188 ? -9.641 15.547 24.375 1 89.12 188 ILE B CA 1
ATOM 3956 C C . ILE B 1 188 ? -8.336 14.773 24.531 1 89.12 188 ILE B C 1
ATOM 3958 O O . ILE B 1 188 ? -7.875 14.133 23.578 1 89.12 188 ILE B O 1
ATOM 3962 N N . SER B 1 189 ? -7.773 14.812 25.688 1 92.31 189 SER B N 1
ATOM 3963 C CA . SER B 1 189 ? -6.527 14.102 25.953 1 92.31 189 SER B CA 1
ATOM 3964 C C . SER B 1 189 ? -6.703 12.594 25.766 1 92.31 189 SER B C 1
ATOM 3966 O O . SER B 1 189 ? -5.777 11.906 25.328 1 92.31 189 SER B O 1
ATOM 3968 N N . VAL B 1 190 ? -7.883 12.109 26.094 1 94.88 190 VAL B N 1
ATOM 3969 C CA . VAL B 1 190 ? -8.156 10.688 25.891 1 94.88 190 VAL B CA 1
ATOM 3970 C C . VAL B 1 190 ? -8.117 10.359 24.406 1 94.88 190 VAL B C 1
ATOM 3972 O O . VAL B 1 190 ? -7.531 9.359 24 1 94.88 190 VAL B O 1
ATOM 3975 N N . PHE B 1 191 ? -8.734 11.203 23.641 1 94.69 191 PHE B N 1
ATO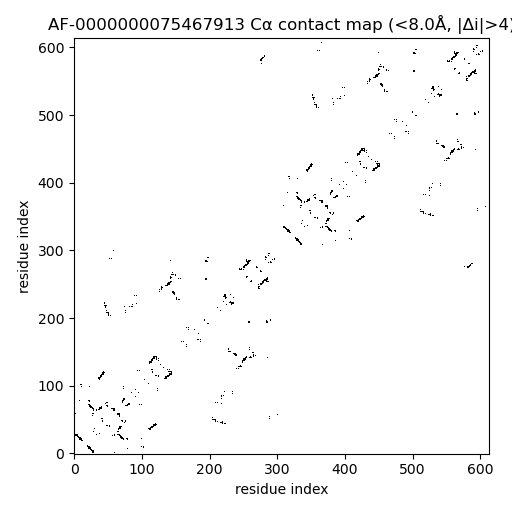M 3976 C CA . PHE B 1 191 ? -8.719 11.047 22.188 1 94.69 191 PHE B CA 1
ATOM 3977 C C . PHE B 1 191 ? -7.297 11.102 21.641 1 94.69 191 PHE B C 1
ATOM 3979 O O . PHE B 1 191 ? -6.891 10.242 20.875 1 94.69 191 PHE B O 1
ATOM 3986 N N . MET B 1 192 ? -6.574 12.086 22.078 1 94.12 192 MET B N 1
ATOM 3987 C CA . MET B 1 192 ? -5.215 12.32 21.594 1 94.12 192 MET B CA 1
ATOM 3988 C C . MET B 1 192 ? -4.305 11.148 21.953 1 94.12 192 MET B C 1
ATOM 3990 O O . MET B 1 192 ? -3.525 10.688 21.109 1 94.12 192 MET B O 1
ATOM 3994 N N . ASN B 1 193 ? -4.445 10.594 23.125 1 96.38 193 ASN B N 1
ATOM 3995 C CA . ASN B 1 193 ? -3.611 9.492 23.594 1 96.38 193 ASN B CA 1
ATOM 3996 C C . ASN B 1 193 ? -3.971 8.188 22.891 1 96.38 193 ASN B C 1
ATOM 3998 O O . ASN B 1 193 ? -3.158 7.258 22.844 1 96.38 193 ASN B O 1
ATOM 4002 N N . THR B 1 194 ? -5.164 8.141 22.375 1 96.69 194 THR B N 1
ATOM 4003 C CA . THR B 1 194 ? -5.637 6.918 21.734 1 96.69 194 THR B CA 1
ATOM 4004 C C . THR B 1 194 ? -5.324 6.934 20.234 1 96.69 194 THR B C 1
ATOM 4006 O O . THR B 1 194 ? -4.898 5.918 19.672 1 96.69 194 THR B O 1
ATOM 4009 N N . TYR B 1 195 ? -5.48 8.078 19.562 1 97.38 195 TYR B N 1
ATOM 4010 C CA . TYR B 1 195 ? -5.523 8.086 18.109 1 97.38 195 TYR B CA 1
ATOM 4011 C C . TYR B 1 195 ? -4.426 8.969 17.531 1 97.38 195 TYR B C 1
ATOM 4013 O O . TYR B 1 195 ? -4.195 8.969 16.328 1 97.38 195 TYR B O 1
ATOM 4021 N N . VAL B 1 196 ? -3.678 9.75 18.359 1 96.56 196 VAL B N 1
ATOM 4022 C CA . VAL B 1 196 ? -2.701 10.711 17.859 1 96.56 196 VAL B CA 1
ATOM 4023 C C . VAL B 1 196 ? -1.293 10.273 18.266 1 96.56 196 VAL B C 1
ATOM 4025 O O . VAL B 1 196 ? -0.381 10.25 17.438 1 96.56 196 VAL B O 1
ATOM 4028 N N . MET B 1 197 ? -1.135 9.953 19.531 1 97.38 197 MET B N 1
ATOM 4029 C CA . MET B 1 197 ? 0.15 9.523 20.062 1 97.38 197 MET B CA 1
ATOM 4030 C C . MET B 1 197 ? -0.047 8.523 21.203 1 97.38 197 MET B C 1
ATOM 4032 O O . MET B 1 197 ? -0.579 8.875 22.266 1 97.38 197 MET B O 1
ATOM 4036 N N . ARG B 1 198 ? 0.511 7.332 21.031 1 97.62 198 ARG B N 1
ATOM 4037 C CA . ARG B 1 198 ? 0.2 6.266 21.984 1 97.62 198 ARG B CA 1
ATOM 4038 C C . ARG B 1 198 ? 1.368 6.016 22.922 1 97.62 198 ARG B C 1
ATOM 4040 O O . ARG B 1 198 ? 1.246 5.246 23.891 1 97.62 198 ARG B O 1
ATOM 4047 N N . LEU B 1 199 ? 2.475 6.691 22.672 1 97.75 199 LEU B N 1
ATOM 4048 C CA . LEU B 1 199 ? 3.59 6.586 23.594 1 97.75 199 LEU B CA 1
ATOM 4049 C C . LEU B 1 199 ? 3.279 7.312 24.906 1 97.75 199 LEU B C 1
ATOM 4051 O O . LEU B 1 199 ? 2.631 8.359 24.891 1 97.75 199 LEU B O 1
ATOM 4055 N N . ASP B 1 200 ? 3.754 6.777 26 1 96.12 200 ASP B N 1
ATOM 4056 C CA . ASP B 1 200 ? 3.65 7.379 27.328 1 96.12 200 ASP B CA 1
ATOM 4057 C C . ASP B 1 200 ? 4.961 7.242 28.109 1 96.12 200 ASP B C 1
ATOM 4059 O O . ASP B 1 200 ? 5.34 6.137 28.5 1 96.12 200 ASP B O 1
ATOM 4063 N N . PRO B 1 201 ? 5.59 8.32 28.422 1 96.44 201 PRO B N 1
ATOM 4064 C CA . PRO B 1 201 ? 5.195 9.695 28.125 1 96.44 201 PRO B CA 1
ATOM 4065 C C . PRO B 1 201 ? 5.379 10.047 26.641 1 96.44 201 PRO B C 1
ATOM 4067 O O . PRO B 1 201 ? 6.105 9.359 25.922 1 96.44 201 PRO B O 1
ATOM 4070 N N . TRP B 1 202 ? 4.699 11.141 26.219 1 97.12 202 TRP B N 1
ATOM 4071 C CA . TRP B 1 202 ? 4.934 11.688 24.891 1 97.12 202 TRP B CA 1
ATOM 4072 C C . TRP B 1 202 ? 6.371 12.18 24.75 1 97.12 202 TRP B C 1
ATOM 4074 O O . TRP B 1 202 ? 6.957 12.695 25.703 1 97.12 202 TRP B O 1
ATOM 4084 N N . PRO B 1 203 ? 6.938 12.055 23.516 1 97.62 203 PRO B N 1
ATOM 4085 C CA . PRO B 1 203 ? 8.242 12.672 23.297 1 97.62 203 PRO B CA 1
ATOM 4086 C C . PRO B 1 203 ? 8.234 14.18 23.531 1 97.62 203 PRO B C 1
ATOM 4088 O O . PRO B 1 203 ? 7.262 14.852 23.188 1 97.62 203 PRO B O 1
ATOM 4091 N N . THR B 1 204 ? 9.297 14.672 24.047 1 97.56 204 THR B N 1
ATOM 4092 C CA . THR B 1 204 ? 9.406 16.094 24.359 1 97.56 204 THR B CA 1
ATOM 4093 C C . THR B 1 204 ? 9.273 16.938 23.094 1 97.56 204 THR B C 1
ATOM 4095 O O . THR B 1 204 ? 8.742 18.047 23.141 1 97.56 204 THR B O 1
ATOM 4098 N N . GLU B 1 205 ? 9.789 16.422 22 1 97.44 205 GLU B N 1
ATOM 4099 C CA . GLU B 1 205 ? 9.734 17.141 20.734 1 97.44 205 GLU B CA 1
ATOM 4100 C C . GLU B 1 205 ? 8.297 17.312 20.266 1 97.44 205 GLU B C 1
ATOM 4102 O O . GLU B 1 205 ? 7.965 18.328 19.625 1 97.44 205 GLU B O 1
ATOM 4107 N N . VAL B 1 206 ? 7.48 16.359 20.609 1 96.81 206 VAL B N 1
ATOM 4108 C CA . VAL B 1 206 ? 6.066 16.438 20.266 1 96.81 206 VAL B CA 1
ATOM 4109 C C . VAL B 1 206 ? 5.363 17.438 21.172 1 96.81 206 VAL B C 1
ATOM 4111 O O . VAL B 1 206 ? 4.578 18.266 20.719 1 96.81 206 VAL B O 1
ATOM 4114 N N . LEU B 1 207 ? 5.691 17.391 22.453 1 95.44 207 LEU B N 1
ATOM 4115 C CA . LEU B 1 207 ? 5.098 18.312 23.422 1 95.44 207 LEU B CA 1
ATOM 4116 C C . LEU B 1 207 ? 5.441 19.75 23.078 1 95.44 207 LEU B C 1
ATOM 4118 O O . LEU B 1 207 ? 4.625 20.656 23.297 1 95.44 207 LEU B O 1
ATOM 4122 N N . SER B 1 208 ? 6.59 19.969 22.531 1 95 208 SER B N 1
ATOM 4123 C CA . SER B 1 208 ? 7.055 21.312 22.203 1 95 208 SER B CA 1
ATOM 4124 C C . SER B 1 208 ? 6.16 21.969 21.156 1 95 208 SER B C 1
ATOM 4126 O O . SER B 1 208 ? 5.988 23.188 21.156 1 95 208 SER B O 1
ATOM 4128 N N . VAL B 1 209 ? 5.652 21.219 20.281 1 94.31 209 VAL B N 1
ATOM 4129 C CA . VAL B 1 209 ? 4.809 21.75 19.219 1 94.31 209 VAL B CA 1
ATOM 4130 C C . VAL B 1 209 ? 3.525 22.312 19.812 1 94.31 209 VAL B C 1
ATOM 4132 O O . VAL B 1 209 ? 3.039 23.359 19.359 1 94.31 209 VAL B O 1
ATOM 4135 N N . PHE B 1 210 ? 3.043 21.672 20.75 1 88.19 210 PHE B N 1
ATOM 4136 C CA . PHE B 1 210 ? 1.824 22.141 21.391 1 88.19 210 PHE B CA 1
ATOM 4137 C C . PHE B 1 210 ? 2.102 23.391 22.234 1 88.19 210 PHE B C 1
ATOM 4139 O O . PHE B 1 210 ? 1.245 24.266 22.359 1 88.19 210 PHE B O 1
ATOM 4146 N N . GLU B 1 211 ? 3.299 23.422 22.75 1 91.38 211 GLU B N 1
ATOM 4147 C CA . GLU B 1 211 ? 3.701 24.625 23.453 1 91.38 211 GLU B CA 1
ATOM 4148 C C . GLU B 1 211 ? 3.729 25.844 22.516 1 91.38 211 GLU B C 1
ATOM 4150 O O . GLU B 1 211 ? 3.271 26.922 22.891 1 91.38 211 GLU B O 1
ATOM 4155 N N . TRP B 1 212 ? 4.254 25.641 21.359 1 92.06 212 TRP B N 1
ATOM 4156 C CA . TRP B 1 212 ? 4.277 26.703 20.359 1 92.06 212 TRP B CA 1
ATOM 4157 C C . TRP B 1 212 ? 2.863 27.125 19.969 1 92.06 212 TRP B C 1
ATOM 4159 O O . TRP B 1 212 ? 2.58 28.312 19.812 1 92.06 212 TRP B O 1
ATOM 4169 N N . MET B 1 213 ? 2.035 26.141 19.797 1 89.12 213 MET B N 1
ATOM 4170 C CA . MET B 1 213 ? 0.657 26.406 19.391 1 89.12 213 MET B CA 1
ATOM 4171 C C . MET B 1 213 ? -0.085 27.188 20.469 1 89.12 213 MET B C 1
ATOM 4173 O O . MET B 1 213 ? -0.888 28.062 20.156 1 89.12 213 MET B O 1
ATOM 4177 N N . MET B 1 214 ? 0.184 26.875 21.719 1 86.38 214 MET B N 1
ATOM 4178 C CA . MET B 1 214 ? -0.452 27.578 22.828 1 86.38 214 MET B CA 1
ATOM 4179 C C . MET B 1 214 ? 0.063 29.016 22.922 1 86.38 214 MET B C 1
ATOM 4181 O O . MET B 1 214 ? -0.687 29.922 23.281 1 86.38 214 MET B O 1
ATOM 4185 N N . LYS B 1 215 ? 1.276 29.188 22.578 1 92.44 215 LYS B N 1
ATOM 4186 C CA . LYS B 1 215 ? 1.87 30.531 22.594 1 92.44 215 LYS B CA 1
ATOM 4187 C C . LYS B 1 215 ? 1.265 31.422 21.516 1 92.44 215 LYS B C 1
ATOM 4189 O O . LYS B 1 215 ? 1.037 32.594 21.75 1 92.44 215 LYS B O 1
ATOM 4194 N N . ASP B 1 216 ? 1.081 30.938 20.375 1 95.38 216 ASP B N 1
ATOM 4195 C CA . ASP B 1 216 ? 0.441 31.656 19.281 1 95.38 216 ASP B CA 1
ATOM 4196 C C . ASP B 1 216 ? -0.465 30.734 18.469 1 95.38 216 ASP B C 1
ATOM 4198 O O . ASP B 1 216 ? -0.028 30.125 17.484 1 95.38 216 ASP B O 1
ATOM 4202 N N . PRO B 1 217 ? -1.728 30.688 18.828 1 92.94 217 PRO B N 1
ATOM 4203 C CA . PRO B 1 217 ? -2.662 29.766 18.172 1 92.94 217 PRO B CA 1
ATOM 4204 C C . PRO B 1 217 ? -3.258 30.344 16.891 1 92.94 217 PRO B C 1
ATOM 4206 O O . PRO B 1 217 ? -4.203 29.781 16.344 1 92.94 217 PRO B O 1
ATOM 4209 N N . THR B 1 218 ? -2.686 31.469 16.406 1 95.75 218 T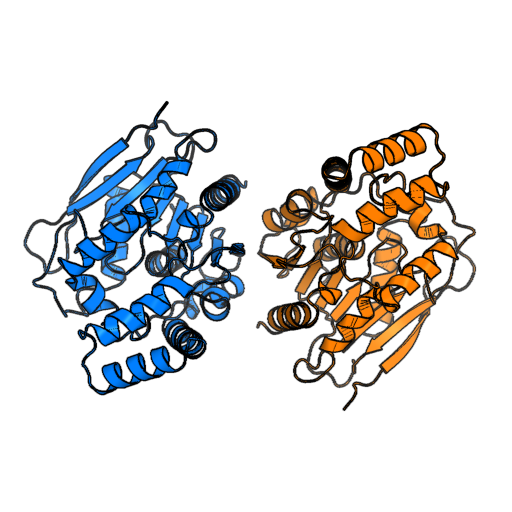HR B N 1
ATOM 4210 C CA . THR B 1 218 ? -3.271 32.25 15.32 1 95.75 218 THR B CA 1
ATOM 4211 C C . THR B 1 218 ? -3.562 31.359 14.109 1 95.75 218 THR B C 1
ATOM 4213 O O . THR B 1 218 ? -4.695 31.312 13.625 1 95.75 218 THR B O 1
ATOM 4216 N N . VAL B 1 219 ? -2.576 30.609 13.664 1 96.31 219 VAL B N 1
ATOM 4217 C CA . VAL B 1 219 ? -2.705 29.828 12.438 1 96.31 219 VAL B CA 1
ATOM 4218 C C . VAL B 1 219 ? -3.67 28.672 12.656 1 96.31 219 VAL B C 1
ATOM 4220 O O . VAL B 1 219 ? -4.641 28.5 11.914 1 96.31 219 VAL B O 1
ATOM 4223 N N . TYR B 1 220 ? -3.465 27.891 13.703 1 93.75 220 TYR B N 1
ATOM 4224 C CA . TYR B 1 220 ? -4.266 26.703 13.977 1 93.75 220 TYR B CA 1
ATOM 4225 C C . TYR B 1 220 ? -5.73 27.062 14.18 1 93.75 220 TYR B C 1
ATOM 4227 O O . TYR B 1 220 ? -6.613 26.5 13.531 1 93.75 220 TYR B O 1
ATOM 4235 N N . TYR B 1 221 ? -5.977 28 15.023 1 90.81 221 TYR B N 1
ATOM 4236 C CA . TYR B 1 221 ? -7.355 28.344 15.359 1 90.81 221 TYR B CA 1
ATOM 4237 C C . TYR B 1 221 ? -8.07 28.969 14.164 1 90.81 221 TYR B C 1
ATOM 4239 O O . TYR B 1 221 ? -9.266 28.75 13.969 1 90.81 221 TYR B O 1
ATOM 4247 N N . THR B 1 222 ? -7.32 29.781 13.367 1 95.06 222 THR B N 1
ATOM 4248 C CA . THR B 1 222 ? -7.934 30.422 12.211 1 95.06 222 THR B CA 1
ATOM 4249 C C . THR B 1 222 ? -8.266 29.391 11.133 1 95.06 222 THR B C 1
ATOM 4251 O O . THR B 1 222 ? -9.336 29.438 10.516 1 95.06 222 THR B O 1
ATOM 4254 N N . MET B 1 223 ? -7.41 28.406 10.922 1 95.19 223 MET B N 1
ATOM 4255 C CA . MET B 1 223 ? -7.57 27.5 9.781 1 95.19 223 MET B CA 1
ATOM 4256 C C . MET B 1 223 ? -8.328 26.25 10.18 1 95.19 223 MET B C 1
ATOM 4258 O O . MET B 1 223 ? -9.133 25.719 9.406 1 95.19 223 MET B O 1
ATOM 4262 N N . ALA B 1 224 ? -8.078 25.703 11.32 1 90.31 224 ALA B N 1
ATOM 4263 C CA . ALA B 1 224 ? -8.719 24.469 11.781 1 90.31 224 ALA B CA 1
ATOM 4264 C C . ALA B 1 224 ? -9.891 24.781 12.711 1 90.31 224 ALA B C 1
ATOM 4266 O O . ALA B 1 224 ? -11.047 24.531 12.367 1 90.31 224 ALA B O 1
ATOM 4267 N N . GLY B 1 225 ? -9.617 25.438 13.805 1 85.19 225 GLY B N 1
ATOM 4268 C CA . GLY B 1 225 ? -10.617 25.656 14.836 1 85.19 225 GLY B CA 1
ATOM 4269 C C . GLY B 1 225 ? -10.188 25.156 16.203 1 85.19 225 GLY B C 1
ATOM 4270 O O . GLY B 1 225 ? -8.992 25.094 16.5 1 85.19 225 GLY B O 1
ATOM 4271 N N . PRO B 1 226 ? -11.18 24.828 17.031 1 77.06 226 PRO B N 1
ATOM 4272 C CA . PRO B 1 226 ? -10.883 24.594 18.438 1 77.06 226 PRO B CA 1
ATOM 4273 C C . PRO B 1 226 ? -10.25 23.219 18.688 1 77.06 226 PRO B C 1
ATOM 4275 O O . PRO B 1 226 ? -9.641 23 19.734 1 77.06 226 PRO B O 1
ATOM 4278 N N . SER B 1 227 ? -10.594 22.312 17.781 1 76.69 227 SER B N 1
ATOM 4279 C CA . SER B 1 227 ? -10.039 20.969 17.984 1 76.69 227 SER B CA 1
ATOM 4280 C C . SER B 1 227 ? -9.953 20.203 16.672 1 76.69 227 SER B C 1
ATOM 4282 O O . SER B 1 227 ? -10.406 20.672 15.641 1 76.69 227 SER B O 1
ATOM 4284 N N . GLU B 1 228 ? -9.367 18.984 16.781 1 74.44 228 GLU B N 1
ATOM 4285 C CA . GLU B 1 228 ? -9.148 18.125 15.633 1 74.44 228 GLU B CA 1
ATOM 4286 C C . GLU B 1 228 ? -10.469 17.641 15.047 1 74.44 228 GLU B C 1
ATOM 4288 O O . GLU B 1 228 ? -10.547 17.312 13.867 1 74.44 228 GLU B O 1
ATOM 4293 N N . PHE B 1 229 ? -11.477 17.562 15.852 1 75.25 229 PHE B N 1
ATOM 4294 C CA . PHE B 1 229 ? -12.711 16.969 15.344 1 75.25 229 PHE B CA 1
ATOM 4295 C C . PHE B 1 229 ? -13.812 18.016 15.25 1 75.25 229 PHE B C 1
ATOM 4297 O O . PHE B 1 229 ? -14.945 17.703 14.883 1 75.25 229 PHE B O 1
ATOM 4304 N N . ASN B 1 230 ? -13.484 19.203 15.555 1 80 230 ASN B N 1
ATOM 4305 C CA . ASN B 1 230 ? -14.359 20.359 15.336 1 80 230 ASN B CA 1
ATOM 4306 C C . ASN B 1 230 ? -13.695 21.406 14.461 1 80 230 ASN B C 1
ATOM 4308 O O . ASN B 1 230 ? -13.258 22.453 14.953 1 80 230 ASN B O 1
ATOM 4312 N N . ILE B 1 231 ? -13.641 21.078 13.18 1 83.06 231 ILE B N 1
ATOM 4313 C CA . ILE B 1 231 ? -12.969 21.938 12.203 1 83.06 231 ILE B CA 1
ATOM 4314 C C . ILE B 1 231 ? -13.93 23 11.703 1 83.06 231 ILE B C 1
ATOM 4316 O O . ILE B 1 231 ? -14.867 22.703 10.961 1 83.06 231 ILE B O 1
ATOM 4320 N N . THR B 1 232 ? -13.672 24.219 12.094 1 81.5 232 THR B N 1
ATOM 4321 C CA . THR B 1 232 ? -14.586 25.312 11.781 1 81.5 232 THR B CA 1
ATOM 4322 C C . THR B 1 232 ? -13.883 26.391 10.977 1 81.5 232 THR B C 1
ATOM 4324 O O . THR B 1 232 ? -14.531 27.312 10.469 1 81.5 232 THR B O 1
ATOM 4327 N N . GLY B 1 233 ? -12.578 26.328 10.852 1 88.31 233 GLY B N 1
ATOM 4328 C CA . GLY B 1 233 ? -11.812 27.375 10.188 1 88.31 233 GLY B CA 1
ATOM 4329 C C . GLY B 1 233 ? -11.812 27.25 8.68 1 88.31 233 GLY B C 1
ATOM 4330 O O . GLY B 1 233 ? -12.742 26.672 8.102 1 88.31 233 GLY B O 1
ATOM 4331 N N . SER B 1 234 ? -10.852 27.812 8.016 1 91.38 234 SER B N 1
ATOM 4332 C CA . SER B 1 234 ? -10.844 28.016 6.566 1 91.38 234 SER B CA 1
ATOM 4333 C C . SER B 1 234 ? -10.672 26.688 5.828 1 91.38 234 SER B C 1
ATOM 4335 O O . SER B 1 234 ? -11 26.594 4.645 1 91.38 234 SER B O 1
ATOM 4337 N N . ILE B 1 235 ? -10.219 25.641 6.508 1 94.25 235 ILE B N 1
ATOM 4338 C CA . ILE B 1 235 ? -9.938 24.422 5.773 1 94.25 235 ILE B CA 1
ATOM 4339 C C . ILE B 1 235 ? -11.102 23.438 5.953 1 94.25 235 ILE B C 1
ATOM 4341 O O . ILE B 1 235 ? -11.023 22.297 5.5 1 94.25 235 ILE B O 1
ATOM 4345 N N . LYS B 1 236 ? -12.227 23.859 6.562 1 91.75 236 LYS B N 1
ATOM 4346 C CA . LYS B 1 236 ? -13.312 22.969 6.945 1 91.75 236 LYS B CA 1
ATOM 4347 C C . LYS B 1 236 ? -13.906 22.281 5.723 1 91.75 236 LYS B C 1
ATOM 4349 O O . LYS B 1 236 ? -14.406 21.156 5.82 1 91.75 236 LYS B O 1
ATOM 4354 N N . ASP B 1 237 ? -13.781 22.922 4.508 1 94.12 237 ASP B N 1
ATOM 4355 C CA . ASP B 1 237 ? -14.398 22.359 3.314 1 94.12 237 ASP B CA 1
ATOM 4356 C C . ASP B 1 237 ? -13.336 21.906 2.311 1 94.12 237 ASP B C 1
ATOM 4358 O O . ASP B 1 237 ? -13.633 21.688 1.134 1 94.12 237 ASP B O 1
ATOM 4362 N N . TRP B 1 238 ? -12.156 21.859 2.748 1 96.69 238 TRP B N 1
ATOM 4363 C CA . TRP B 1 238 ? -11.055 21.5 1.863 1 96.69 238 TRP B CA 1
ATOM 4364 C C . TRP B 1 238 ? -11.258 20.109 1.266 1 96.69 238 TRP B C 1
ATOM 4366 O O . TRP B 1 238 ? -11.641 19.172 1.972 1 96.69 238 TRP B O 1
ATOM 4376 N N . ASP B 1 239 ? -11.07 19.984 -0.042 1 98.25 239 ASP B N 1
ATOM 4377 C CA . ASP B 1 239 ? -11.219 18.734 -0.765 1 98.25 239 ASP B CA 1
ATOM 4378 C C . ASP B 1 239 ? -10.297 18.688 -1.98 1 98.25 239 ASP B C 1
ATOM 4380 O O . ASP B 1 239 ? -10.383 19.531 -2.867 1 98.25 239 ASP B O 1
ATOM 4384 N N . ILE B 1 240 ? -9.414 17.688 -2.002 1 98.56 240 ILE B N 1
ATOM 4385 C CA . ILE B 1 240 ? -8.461 17.594 -3.102 1 98.56 240 ILE B CA 1
ATOM 4386 C C . ILE B 1 240 ? -8.852 16.422 -4.016 1 98.56 240 ILE B C 1
ATOM 4388 O O . ILE B 1 240 ? -8.203 16.188 -5.039 1 98.56 240 ILE B O 1
ATOM 4392 N N . THR B 1 241 ? -9.945 15.711 -3.746 1 98 241 THR B N 1
ATOM 4393 C CA . THR B 1 241 ? -10.32 14.469 -4.406 1 98 241 THR B CA 1
ATOM 4394 C C . THR B 1 241 ? -10.453 14.672 -5.914 1 98 241 THR B C 1
ATOM 4396 O O . THR B 1 241 ? -10 13.844 -6.699 1 98 241 THR B O 1
ATOM 4399 N N . PRO B 1 242 ? -10.977 15.828 -6.371 1 97.62 242 PRO B N 1
ATOM 4400 C CA . PRO B 1 242 ? -11.141 15.977 -7.816 1 97.62 242 PRO B CA 1
ATOM 4401 C C . PRO B 1 242 ? -9.812 16.125 -8.555 1 97.62 242 PRO B C 1
ATOM 4403 O O . PRO B 1 242 ? -9.758 15.961 -9.773 1 97.62 242 PRO B O 1
ATOM 4406 N N . GLU B 1 243 ? -8.734 16.453 -7.82 1 98.31 243 GLU B N 1
ATOM 4407 C CA . GLU B 1 243 ? -7.477 16.797 -8.477 1 98.31 243 GLU B CA 1
ATOM 4408 C C . GLU B 1 243 ? -6.441 15.68 -8.305 1 98.31 243 GLU B C 1
ATOM 4410 O O . GLU B 1 243 ? -5.355 15.742 -8.883 1 98.31 243 GLU B O 1
ATOM 4415 N N . LEU B 1 244 ? -6.762 14.672 -7.582 1 97.94 244 LEU B N 1
ATOM 4416 C CA . LEU B 1 244 ? -5.785 13.656 -7.199 1 97.94 244 LEU B CA 1
ATOM 4417 C C . LEU B 1 244 ? -5.266 12.914 -8.43 1 97.94 244 LEU B C 1
ATOM 4419 O O . LEU B 1 244 ? -4.105 12.508 -8.469 1 97.94 244 LEU B O 1
ATOM 4423 N N . HIS B 1 245 ? -6.062 12.789 -9.469 1 94.94 245 HIS B N 1
ATOM 4424 C CA . HIS B 1 245 ? -5.688 12.062 -10.672 1 94.94 245 HIS B CA 1
ATOM 4425 C C . HIS B 1 245 ? -4.547 12.758 -11.406 1 94.94 245 HIS B C 1
ATOM 4427 O O . HIS B 1 245 ? -3.902 12.164 -12.273 1 94.94 245 HIS B O 1
ATOM 4433 N N . LYS B 1 246 ? -4.293 14.023 -11.078 1 97.69 246 LYS B N 1
ATOM 4434 C CA . LYS B 1 246 ? -3.266 14.82 -11.742 1 97.69 246 LYS B CA 1
ATOM 4435 C C . LYS B 1 246 ? -1.883 14.516 -11.172 1 97.69 246 LYS B C 1
ATOM 4437 O O . LYS B 1 246 ? -0.866 14.867 -11.773 1 97.69 246 LYS B O 1
ATOM 4442 N N . ILE B 1 247 ? -1.861 13.953 -9.969 1 97.75 247 ILE B N 1
ATOM 4443 C CA . ILE B 1 247 ? -0.573 13.633 -9.367 1 97.75 247 ILE B CA 1
ATOM 4444 C C . ILE B 1 247 ? 0.113 12.531 -10.172 1 97.75 247 ILE B C 1
ATOM 4446 O O . ILE B 1 247 ? -0.431 11.438 -10.336 1 97.75 247 ILE B O 1
ATOM 4450 N N . SER B 1 248 ? 1.306 12.789 -10.625 1 95.31 248 SER B N 1
ATOM 4451 C CA . SER B 1 248 ? 1.926 11.898 -11.594 1 95.31 248 SER B CA 1
ATOM 4452 C C . SER B 1 248 ? 3.197 11.266 -11.031 1 95.31 248 SER B C 1
ATOM 4454 O O . SER B 1 248 ? 3.857 10.477 -11.711 1 95.31 248 SER B O 1
ATOM 4456 N N . VAL B 1 249 ? 3.6 11.602 -9.844 1 96.75 249 VAL B N 1
ATOM 4457 C CA . VAL B 1 249 ? 4.816 11.047 -9.258 1 96.75 249 VAL B CA 1
ATOM 4458 C C . VAL B 1 249 ? 4.469 9.859 -8.359 1 96.75 249 VAL B C 1
ATOM 4460 O O . VAL B 1 249 ? 3.377 9.812 -7.785 1 96.75 249 VAL B O 1
ATOM 4463 N N . PRO B 1 250 ? 5.402 8.875 -8.242 1 96.81 250 PRO B N 1
ATOM 4464 C CA . PRO B 1 250 ? 5.16 7.809 -7.262 1 96.81 250 PRO B CA 1
ATOM 4465 C C . PRO B 1 250 ? 4.84 8.344 -5.871 1 96.81 250 PRO B C 1
ATOM 4467 O O . PRO B 1 250 ? 5.527 9.242 -5.375 1 96.81 250 PRO B O 1
ATOM 4470 N N . THR B 1 251 ? 3.775 7.816 -5.316 1 98.56 251 THR B N 1
ATOM 4471 C CA . THR B 1 251 ? 3.266 8.367 -4.062 1 98.56 251 THR B CA 1
ATOM 4472 C C . THR B 1 251 ? 3.107 7.266 -3.016 1 98.56 251 THR B C 1
ATOM 4474 O O . THR B 1 251 ? 2.596 6.184 -3.316 1 98.56 251 THR B O 1
ATOM 4477 N N . LEU B 1 252 ? 3.596 7.535 -1.889 1 98.5 252 LEU B N 1
ATOM 4478 C CA . LEU B 1 252 ? 3.398 6.68 -0.724 1 98.5 252 LEU B CA 1
ATOM 4479 C C . LEU B 1 252 ? 2.34 7.258 0.206 1 98.5 252 LEU B C 1
ATOM 4481 O O . LEU B 1 252 ? 2.438 8.414 0.619 1 98.5 252 LEU B O 1
ATOM 4485 N N . VAL B 1 253 ? 1.296 6.5 0.428 1 98.69 253 VAL B N 1
ATOM 4486 C CA . VAL B 1 253 ? 0.244 6.848 1.377 1 98.69 253 VAL B CA 1
ATOM 4487 C C . VAL B 1 253 ? 0.425 6.051 2.666 1 98.69 253 VAL B C 1
ATOM 4489 O O . VAL B 1 253 ? 0.458 4.816 2.641 1 98.69 253 VAL B O 1
ATOM 4492 N N . LEU B 1 254 ? 0.502 6.781 3.82 1 98.56 254 LEU B N 1
ATOM 4493 C CA . LEU B 1 254 ? 0.792 6.121 5.09 1 98.56 254 LEU B CA 1
ATOM 4494 C C . LEU B 1 254 ? -0.26 6.473 6.137 1 98.56 254 LEU B C 1
ATOM 4496 O O . LEU B 1 254 ? -0.807 7.578 6.125 1 98.56 254 LEU B O 1
ATOM 4500 N N . ASN B 1 255 ? -0.578 5.566 7.012 1 98.38 255 ASN B N 1
ATOM 4501 C CA . ASN B 1 255 ? -1.274 5.836 8.266 1 98.38 255 ASN B CA 1
ATOM 4502 C C . ASN B 1 255 ? -1.029 4.73 9.289 1 98.38 255 ASN B C 1
ATOM 4504 O O . ASN B 1 255 ? -0.301 3.775 9.016 1 98.38 255 ASN B O 1
ATOM 4508 N N . GLY B 1 256 ? -1.423 4.949 10.547 1 97.5 256 GLY B N 1
ATOM 4509 C CA . GLY B 1 256 ? -1.36 3.934 11.586 1 97.5 256 GLY B CA 1
ATOM 4510 C C . GLY B 1 256 ? -2.674 3.203 11.781 1 97.5 256 GLY B C 1
ATOM 4511 O O . GLY B 1 256 ? -3.742 3.738 11.484 1 97.5 256 GLY B O 1
ATOM 4512 N N . LYS B 1 257 ? -2.584 2.037 12.281 1 95 257 LYS B N 1
ATOM 4513 C CA . LYS B 1 257 ? -3.771 1.242 12.578 1 95 257 LYS B CA 1
ATOM 4514 C C . LYS B 1 257 ? -4.711 1.991 13.516 1 95 257 LYS B C 1
ATOM 4516 O O . LYS B 1 257 ? -5.934 1.901 13.383 1 95 257 LYS B O 1
ATOM 4521 N N . TYR B 1 258 ? -4.16 2.762 14.398 1 96.88 258 TYR B N 1
ATOM 4522 C CA . TYR B 1 258 ? -4.938 3.461 15.414 1 96.88 258 TYR B CA 1
ATOM 4523 C C . TYR B 1 258 ? -5.012 4.953 15.109 1 96.88 258 TYR B C 1
ATOM 4525 O O . TYR B 1 258 ? -5.266 5.762 16 1 96.88 258 TYR B O 1
ATOM 4533 N N . ASP B 1 259 ? -4.734 5.293 13.867 1 98.25 259 ASP B N 1
ATOM 4534 C CA . ASP B 1 259 ? -4.609 6.676 13.422 1 98.25 259 ASP B CA 1
ATOM 4535 C C . ASP B 1 259 ? -5.973 7.363 13.367 1 98.25 259 ASP B C 1
ATOM 4537 O O . ASP B 1 259 ? -6.965 6.758 12.953 1 98.25 259 ASP B O 1
ATOM 4541 N N . GLU B 1 260 ? -6.027 8.602 13.789 1 97.06 260 GLU B N 1
ATOM 4542 C CA . GLU B 1 260 ? -7.23 9.391 13.547 1 97.06 260 GLU B CA 1
ATOM 4543 C C . GLU B 1 260 ? -7.488 9.555 12.047 1 97.06 260 GLU B C 1
ATOM 4545 O O . GLU B 1 260 ? -8.625 9.766 11.633 1 97.06 260 GLU B O 1
ATOM 4550 N N . ALA B 1 261 ? -6.445 9.602 11.266 1 97.81 261 ALA B N 1
ATOM 4551 C CA . ALA B 1 261 ? -6.613 9.469 9.82 1 97.81 261 ALA B CA 1
ATOM 4552 C C . ALA B 1 261 ? -6.859 8.016 9.43 1 97.81 261 ALA B C 1
ATOM 4554 O O . ALA B 1 261 ? -5.973 7.355 8.883 1 97.81 261 ALA B O 1
ATOM 4555 N N . THR B 1 262 ? -8.07 7.605 9.602 1 97.06 262 THR B N 1
ATOM 4556 C CA . THR B 1 262 ? -8.453 6.215 9.367 1 97.06 262 THR B CA 1
ATOM 4557 C C . THR B 1 262 ? -8.352 5.867 7.887 1 97.06 262 THR B C 1
ATOM 4559 O O . THR B 1 262 ? -8.086 6.734 7.055 1 97.06 262 THR B O 1
ATOM 4562 N N . ASP B 1 263 ? -8.547 4.625 7.586 1 94.31 263 ASP B N 1
ATOM 4563 C CA . ASP B 1 263 ? -8.5 4.148 6.207 1 94.31 263 ASP B CA 1
ATOM 4564 C C . ASP B 1 263 ? -9.492 4.91 5.328 1 94.31 263 ASP B C 1
ATOM 4566 O O . ASP B 1 263 ? -9.211 5.184 4.16 1 94.31 263 ASP B O 1
ATOM 4570 N N . GLU B 1 264 ? -10.672 5.184 5.875 1 94.94 264 GLU B N 1
ATOM 4571 C CA . GLU B 1 264 ? -11.664 5.922 5.098 1 94.94 264 GLU B CA 1
ATOM 4572 C C . GLU B 1 264 ? -11.148 7.309 4.719 1 94.94 264 GLU B C 1
ATOM 4574 O O . GLU B 1 264 ? -11.492 7.84 3.662 1 94.94 264 GLU B O 1
ATOM 4579 N N . VAL B 1 265 ? -10.289 7.852 5.547 1 97.38 265 VAL B N 1
ATOM 4580 C CA . VAL B 1 265 ? -9.766 9.203 5.383 1 97.38 265 VAL B CA 1
ATOM 4581 C C . VAL B 1 265 ? -8.648 9.195 4.34 1 97.38 265 VAL B C 1
ATOM 4583 O O . VAL B 1 265 ? -8.609 10.062 3.463 1 97.38 265 VAL B O 1
ATOM 4586 N N . VAL B 1 266 ? -7.73 8.195 4.391 1 97.94 266 VAL B N 1
ATOM 4587 C CA . VAL B 1 266 ? -6.562 8.219 3.52 1 97.94 266 VAL B CA 1
ATOM 4588 C C . VAL B 1 266 ? -6.859 7.461 2.229 1 97.94 266 VAL B C 1
ATOM 4590 O O . VAL B 1 266 ? -6.176 7.648 1.219 1 97.94 266 VAL B O 1
ATOM 4593 N N . GLY B 1 267 ? -7.93 6.645 2.201 1 95.88 267 GLY B N 1
ATOM 4594 C CA . GLY B 1 267 ? -8.266 5.754 1.104 1 95.88 267 GLY B CA 1
ATOM 4595 C C . GLY B 1 267 ? -8.359 6.461 -0.235 1 95.88 267 GLY B C 1
ATOM 4596 O O . GLY B 1 267 ? -7.758 6.023 -1.218 1 95.88 267 GLY B O 1
ATOM 4597 N N . PRO B 1 268 ? -9.102 7.555 -0.28 1 96.56 268 PRO B N 1
ATOM 4598 C CA . PRO B 1 268 ? -9.25 8.266 -1.555 1 96.56 268 PRO B CA 1
ATOM 4599 C C . PRO B 1 268 ? -7.906 8.648 -2.172 1 96.56 268 PRO B C 1
ATOM 4601 O O . PRO B 1 268 ? -7.773 8.68 -3.398 1 96.56 268 PRO B O 1
ATOM 4604 N N . LEU B 1 269 ? -6.855 8.914 -1.347 1 98.19 269 LEU B N 1
ATOM 4605 C CA . LEU B 1 269 ? -5.527 9.203 -1.884 1 98.19 269 LEU B CA 1
ATOM 4606 C C . LEU B 1 269 ? -5.004 8.016 -2.689 1 98.19 269 LEU B C 1
ATOM 4608 O O . LEU B 1 269 ? -4.555 8.188 -3.826 1 98.19 269 LEU B O 1
ATOM 4612 N N . PHE B 1 270 ? -5.156 6.887 -2.125 1 97.12 270 PHE B N 1
ATOM 4613 C CA . PHE B 1 270 ? -4.691 5.656 -2.76 1 97.12 270 PHE B CA 1
ATOM 4614 C C . PHE B 1 270 ? -5.484 5.367 -4.027 1 97.12 270 PHE B C 1
ATOM 4616 O O . PHE B 1 270 ? -4.91 5.055 -5.07 1 97.12 270 PHE B O 1
ATOM 4623 N N . TRP B 1 271 ? -6.754 5.508 -3.992 1 94.12 271 TRP B N 1
ATOM 4624 C CA . TRP B 1 271 ? -7.625 5.07 -5.078 1 94.12 271 TRP B CA 1
ATOM 4625 C C . TRP B 1 271 ? -7.574 6.047 -6.246 1 94.12 271 TRP B C 1
ATOM 4627 O O . TRP B 1 271 ? -7.766 5.652 -7.398 1 94.12 271 TRP B O 1
ATOM 4637 N N . LYS B 1 272 ? -7.281 7.285 -5.965 1 94.88 272 LYS B N 1
ATOM 4638 C CA . LYS B 1 272 ? -7.445 8.281 -7.023 1 94.88 272 LYS B CA 1
ATOM 4639 C C . LYS B 1 272 ? -6.094 8.75 -7.551 1 94.88 272 LYS B C 1
ATOM 4641 O O . LYS B 1 272 ? -6.016 9.359 -8.625 1 94.88 272 LYS B O 1
ATOM 4646 N N . ILE B 1 273 ? -4.992 8.516 -6.844 1 95.88 273 ILE B N 1
ATOM 4647 C CA . ILE B 1 273 ? -3.656 8.766 -7.371 1 95.88 273 ILE B CA 1
ATOM 4648 C C . ILE B 1 273 ? -3.215 7.582 -8.234 1 95.88 273 ILE B C 1
ATOM 4650 O O . ILE B 1 273 ? -3.213 6.438 -7.773 1 95.88 273 ILE B O 1
ATOM 4654 N N . PRO B 1 274 ? -2.803 7.766 -9.43 1 91.75 274 PRO B N 1
ATOM 4655 C CA . PRO B 1 274 ? -2.57 6.688 -10.398 1 91.75 274 PRO B CA 1
ATOM 4656 C C . PRO B 1 274 ? -1.459 5.734 -9.961 1 91.75 274 PRO B C 1
ATOM 4658 O O . PRO B 1 274 ? -1.537 4.531 -10.219 1 91.75 274 PRO B O 1
ATOM 4661 N N . HIS B 1 275 ? -0.38 6.195 -9.359 1 95.56 275 HIS B N 1
ATOM 4662 C CA . HIS B 1 275 ? 0.776 5.406 -8.945 1 95.56 275 HIS B CA 1
ATOM 4663 C C . HIS B 1 275 ? 1.05 5.566 -7.453 1 95.56 275 HIS B C 1
ATOM 4665 O O . HIS B 1 275 ? 1.884 6.383 -7.055 1 95.56 275 HIS B O 1
ATOM 4671 N N . ALA B 1 276 ? 0.337 4.711 -6.645 1 97.44 276 ALA B N 1
ATOM 4672 C CA . ALA B 1 276 ? 0.385 4.906 -5.195 1 97.44 276 ALA B CA 1
ATOM 4673 C C . ALA B 1 276 ? 0.585 3.578 -4.473 1 97.44 276 ALA B C 1
ATOM 4675 O O . ALA B 1 276 ? 0.03 2.553 -4.875 1 97.44 276 ALA B O 1
ATOM 4676 N N . ARG B 1 277 ? 1.363 3.58 -3.512 1 97.12 277 ARG B N 1
ATOM 4677 C CA . ARG B 1 277 ? 1.486 2.496 -2.541 1 97.12 277 ARG B CA 1
ATOM 4678 C C . ARG B 1 277 ? 0.922 2.91 -1.185 1 97.12 277 ARG B C 1
ATOM 4680 O O . ARG B 1 277 ? 1.142 4.035 -0.732 1 97.12 277 ARG B O 1
ATOM 4687 N N . TRP B 1 278 ? 0.118 2.055 -0.59 1 96.69 278 TRP B N 1
ATOM 4688 C CA . TRP B 1 278 ? -0.464 2.314 0.723 1 96.69 278 TRP B CA 1
ATOM 4689 C C . TRP B 1 278 ? 0.087 1.347 1.765 1 96.69 278 TRP B C 1
ATOM 4691 O O . TRP B 1 278 ? 0.137 0.137 1.531 1 96.69 278 TRP B O 1
ATOM 4701 N N . TYR B 1 279 ? 0.582 1.869 2.873 1 95.88 279 TYR B N 1
ATOM 4702 C CA . TYR B 1 279 ? 1.052 1.036 3.975 1 95.88 279 TYR B CA 1
ATOM 4703 C C . TYR B 1 279 ? 0.54 1.559 5.312 1 95.88 279 TYR B C 1
ATOM 4705 O O . TYR B 1 279 ? 0.58 2.764 5.57 1 95.88 279 TYR B O 1
ATOM 4713 N N . THR B 1 280 ? 0.008 0.69 6.129 1 95.62 280 THR B N 1
ATOM 4714 C CA . THR B 1 280 ? -0.484 0.998 7.465 1 95.62 280 THR B CA 1
ATOM 4715 C C . THR B 1 280 ? 0.438 0.406 8.531 1 95.62 280 THR B C 1
ATOM 4717 O O . THR B 1 280 ? 0.636 -0.81 8.578 1 95.62 280 THR B O 1
ATOM 4720 N N . PHE B 1 281 ? 0.982 1.231 9.336 1 96.19 281 PHE B N 1
ATOM 4721 C CA . PHE B 1 281 ? 1.813 0.744 10.43 1 96.19 281 PHE B CA 1
ATOM 4722 C C . PHE B 1 281 ? 0.957 0.118 11.523 1 96.19 281 PHE B C 1
ATOM 4724 O O . PHE B 1 281 ? 0.105 0.789 12.117 1 96.19 281 PHE B O 1
ATOM 4731 N N . PRO B 1 282 ? 1.181 -1.095 11.836 1 92.44 282 PRO B N 1
ATOM 4732 C CA . PRO B 1 282 ? 0.216 -1.877 12.617 1 92.44 282 PRO B CA 1
ATOM 4733 C C . PRO B 1 282 ? 0.159 -1.455 14.078 1 92.44 282 PRO B C 1
ATOM 4735 O O . PRO B 1 282 ? -0.827 -1.732 14.766 1 92.44 282 PRO B O 1
ATOM 4738 N N . ASN B 1 283 ? 1.186 -0.816 14.586 1 94.56 283 ASN B N 1
ATOM 4739 C CA . ASN B 1 283 ? 1.225 -0.531 16.016 1 94.56 283 ASN B CA 1
ATOM 4740 C C . ASN B 1 283 ? 1.269 0.97 16.297 1 94.56 283 ASN B C 1
ATOM 4742 O O . ASN B 1 283 ? 1.73 1.401 17.344 1 94.56 283 ASN B O 1
ATOM 4746 N N . SER B 1 284 ? 0.799 1.718 15.289 1 97.69 284 SER B N 1
ATOM 4747 C CA . SER B 1 284 ? 0.945 3.164 15.422 1 97.69 284 SER B CA 1
ATOM 4748 C C . SER B 1 284 ? -0.4 3.869 15.297 1 97.69 284 SER B C 1
ATOM 4750 O O . SER B 1 284 ? -1.357 3.301 14.766 1 97.69 284 SER B O 1
ATOM 4752 N N . SER B 1 285 ? -0.428 5.016 15.875 1 98.12 285 SER B N 1
ATOM 4753 C CA . SER B 1 285 ? -1.517 5.961 15.641 1 98.12 285 SER B CA 1
ATOM 4754 C C . SER B 1 285 ? -1.11 7.043 14.648 1 98.12 285 SER B C 1
ATOM 4756 O O . SER B 1 285 ? -0.62 6.738 13.562 1 98.12 285 SER B O 1
ATOM 4758 N N . HIS B 1 286 ? -1.283 8.352 14.938 1 98.25 286 HIS B N 1
ATOM 4759 C CA . HIS B 1 286 ? -1.137 9.438 13.977 1 98.25 286 HIS B CA 1
ATOM 4760 C C . HIS B 1 286 ? 0.332 9.789 13.758 1 98.25 286 HIS B C 1
ATOM 4762 O O . HIS B 1 286 ? 0.674 10.484 12.797 1 98.25 286 HIS B O 1
ATOM 4768 N N . MET B 1 287 ? 1.242 9.344 14.664 1 98.5 287 MET B N 1
ATOM 4769 C CA . MET B 1 287 ? 2.654 9.695 14.555 1 98.5 287 MET B CA 1
ATOM 4770 C C . MET B 1 287 ? 3.531 8.453 14.586 1 98.5 287 MET B C 1
ATOM 4772 O O . MET B 1 287 ? 4.402 8.32 15.445 1 98.5 287 MET B O 1
ATOM 4776 N N . ALA B 1 288 ? 3.398 7.711 13.539 1 98.31 288 ALA B N 1
ATOM 4777 C CA . ALA B 1 288 ? 4.109 6.441 13.43 1 98.31 288 ALA B CA 1
ATOM 4778 C C . ALA B 1 288 ? 5.621 6.656 13.422 1 98.31 288 ALA B C 1
ATOM 4780 O O . ALA B 1 288 ? 6.387 5.754 13.773 1 98.31 288 ALA B O 1
ATOM 4781 N N . PHE B 1 289 ? 6.066 7.84 13.047 1 98.69 289 PHE B N 1
ATOM 4782 C CA . PHE B 1 289 ? 7.488 8.148 12.992 1 98.69 289 PHE B CA 1
ATOM 4783 C C . PHE B 1 289 ? 8.07 8.297 14.391 1 98.69 289 PHE B C 1
ATOM 4785 O O . PHE B 1 289 ? 9.281 8.398 14.562 1 98.69 289 PHE B O 1
ATOM 4792 N N . TRP B 1 290 ? 7.293 8.258 15.414 1 98.69 290 TRP B N 1
ATOM 4793 C CA . TRP B 1 290 ? 7.734 8.133 16.797 1 98.69 290 TRP B CA 1
ATOM 4794 C C . TRP B 1 290 ? 7.387 6.762 17.359 1 98.69 290 TRP B C 1
ATOM 4796 O O . TRP B 1 290 ? 8.188 6.16 18.078 1 98.69 290 TRP B O 1
ATOM 4806 N N . GLU B 1 291 ? 6.289 6.184 17.047 1 98.56 291 GLU B N 1
ATOM 4807 C CA . GLU B 1 291 ? 5.719 5 17.688 1 98.56 291 GLU B CA 1
ATOM 4808 C C . GLU B 1 291 ? 6.34 3.723 17.125 1 98.56 291 GLU B C 1
ATOM 4810 O O . GLU B 1 291 ? 6.363 2.693 17.797 1 98.56 291 GLU B O 1
ATOM 4815 N N . GLU B 1 292 ? 6.691 3.756 15.883 1 97.94 292 GLU B N 1
ATOM 4816 C CA . GLU B 1 292 ? 7.438 2.707 15.195 1 97.94 292 GLU B CA 1
ATOM 4817 C C . GLU B 1 292 ? 8.609 3.289 14.414 1 97.94 292 GLU B C 1
ATOM 4819 O O . GLU B 1 292 ? 8.797 2.973 13.242 1 97.94 292 GLU B O 1
ATOM 4824 N N . ARG B 1 293 ? 9.398 4.023 15.133 1 97.94 293 ARG B N 1
ATOM 4825 C CA . ARG B 1 293 ? 10.344 4.961 14.539 1 97.94 293 ARG B CA 1
ATOM 4826 C C . ARG B 1 293 ? 11.336 4.238 13.633 1 97.94 293 ARG B C 1
ATOM 4828 O O . ARG B 1 293 ? 11.5 4.613 12.469 1 97.94 293 ARG B O 1
ATOM 4835 N N . GLU B 1 294 ? 11.945 3.234 14.086 1 97.19 294 GLU B N 1
ATOM 4836 C CA . GLU B 1 294 ? 12.945 2.531 13.281 1 97.19 294 GLU B CA 1
ATOM 4837 C C . GLU B 1 294 ? 12.336 1.946 12.016 1 97.19 294 GLU B C 1
ATOM 4839 O O . GLU B 1 294 ? 12.867 2.121 10.922 1 97.19 294 GLU B O 1
ATOM 4844 N N . ALA B 1 295 ? 11.219 1.242 12.18 1 95.62 295 ALA B N 1
ATOM 4845 C CA . ALA B 1 295 ? 10.531 0.646 11.031 1 95.62 295 ALA B CA 1
ATOM 4846 C C . ALA B 1 295 ? 10.055 1.719 10.062 1 95.62 295 ALA B C 1
ATOM 4848 O O . ALA B 1 295 ? 10.117 1.53 8.844 1 95.62 295 ALA B O 1
ATOM 4849 N N . TYR B 1 296 ? 9.578 2.787 10.586 1 98.19 296 TYR B N 1
ATOM 4850 C CA . TYR B 1 296 ? 9.07 3.896 9.781 1 98.19 296 TYR B CA 1
ATOM 4851 C C . TYR B 1 296 ? 10.18 4.496 8.93 1 98.19 296 TYR B C 1
ATOM 4853 O O . TYR B 1 296 ? 10.008 4.684 7.719 1 98.19 296 TYR B O 1
ATOM 4861 N N . MET B 1 297 ? 11.375 4.746 9.539 1 98.31 297 MET B N 1
ATOM 4862 C CA . MET B 1 297 ? 12.492 5.355 8.82 1 98.31 297 MET B CA 1
ATOM 4863 C C . MET B 1 297 ? 13.039 4.414 7.754 1 98.31 297 MET B C 1
ATOM 4865 O O . MET B 1 297 ? 13.344 4.84 6.641 1 98.31 297 MET B O 1
ATOM 4869 N N . ARG B 1 298 ? 13.094 3.223 8.109 1 95.94 298 ARG B N 1
ATOM 4870 C CA . ARG B 1 298 ? 13.562 2.232 7.145 1 95.94 298 ARG B CA 1
ATOM 4871 C C . ARG B 1 298 ? 12.625 2.166 5.941 1 95.94 298 ARG B C 1
ATOM 4873 O O . ARG B 1 298 ? 13.086 2.131 4.797 1 95.94 298 ARG B O 1
ATOM 4880 N N . PHE B 1 299 ? 11.367 2.168 6.23 1 95.44 299 PHE B N 1
ATOM 4881 C CA . PHE B 1 299 ? 10.359 2.051 5.18 1 95.44 299 PHE B CA 1
ATOM 4882 C C . PHE B 1 299 ? 10.414 3.25 4.242 1 95.44 299 PHE B C 1
ATOM 4884 O O . PHE B 1 299 ? 10.383 3.09 3.02 1 95.44 299 PHE B O 1
ATOM 4891 N N . ILE B 1 300 ? 10.523 4.395 4.785 1 97.38 300 ILE B N 1
ATOM 4892 C CA . ILE B 1 300 ? 10.617 5.621 4.004 1 97.38 300 ILE B CA 1
ATOM 4893 C C . ILE B 1 300 ? 11.891 5.609 3.168 1 97.38 300 ILE B C 1
ATOM 4895 O O . ILE B 1 300 ? 11.867 5.941 1.979 1 97.38 300 ILE B O 1
ATOM 4899 N N . ALA B 1 301 ? 12.984 5.246 3.791 1 97 301 ALA B N 1
ATOM 4900 C CA . ALA B 1 301 ? 14.266 5.211 3.088 1 97 301 ALA B CA 1
ATOM 4901 C C . ALA B 1 301 ? 14.219 4.238 1.911 1 97 301 ALA B C 1
ATOM 4903 O O . ALA B 1 301 ? 14.758 4.527 0.84 1 97 301 ALA B O 1
ATOM 4904 N N . GLU B 1 302 ? 13.586 3.141 2.146 1 93.25 302 GLU B N 1
ATOM 4905 C CA . GLU B 1 302 ? 13.461 2.139 1.091 1 93.25 302 GLU B CA 1
ATOM 4906 C C . GLU B 1 302 ? 12.641 2.672 -0.081 1 93.25 302 GLU B C 1
ATOM 4908 O O . GLU B 1 302 ? 12.992 2.449 -1.242 1 93.25 302 GLU B O 1
ATOM 4913 N N . PHE B 1 303 ? 11.586 3.33 0.167 1 96.44 303 PHE B N 1
ATOM 4914 C CA . PHE B 1 303 ? 10.75 3.93 -0.869 1 96.44 303 PHE B CA 1
ATOM 4915 C C . PHE B 1 303 ? 11.539 4.961 -1.667 1 96.44 303 PHE B C 1
ATOM 4917 O O . PHE B 1 303 ? 11.469 4.992 -2.896 1 96.44 303 PHE B O 1
ATOM 4924 N N . LEU B 1 304 ? 12.336 5.773 -1.009 1 97.06 304 LEU B N 1
ATOM 4925 C CA . LEU B 1 304 ? 13.055 6.871 -1.646 1 97.06 304 LEU B CA 1
ATOM 4926 C C . LEU B 1 304 ? 14.258 6.352 -2.42 1 97.06 304 LEU B C 1
ATOM 4928 O O . LEU B 1 304 ? 14.797 7.051 -3.281 1 97.06 304 LEU B O 1
ATOM 4932 N N . ALA B 1 305 ? 14.703 5.145 -2.107 1 93.62 305 ALA B N 1
ATOM 4933 C CA . ALA B 1 305 ? 15.906 4.594 -2.723 1 93.62 305 ALA B CA 1
ATOM 4934 C C . ALA B 1 305 ? 15.586 3.902 -4.043 1 93.62 305 ALA B C 1
ATOM 4936 O O .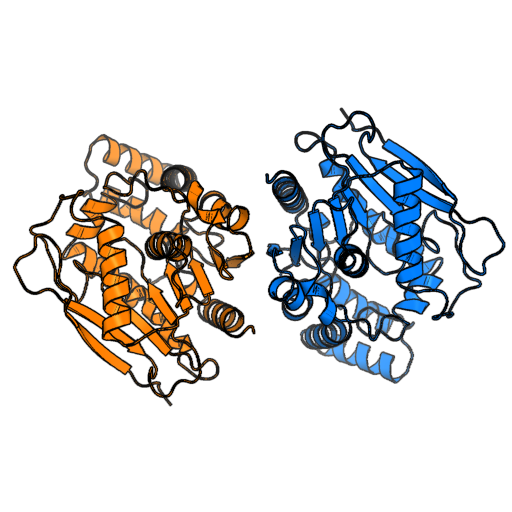 ALA B 1 305 ? 16.484 3.557 -4.809 1 93.62 305 ALA B O 1
ATOM 4937 N N . GLN B 1 306 ? 14.312 3.701 -4.242 1 86.31 306 GLN B N 1
ATOM 4938 C CA . GLN B 1 306 ? 13.938 2.953 -5.438 1 86.31 306 GLN B CA 1
ATOM 4939 C C . GLN B 1 306 ? 14.281 3.729 -6.703 1 86.31 306 GLN B C 1
ATOM 4941 O O . GLN B 1 306 ? 14.219 4.961 -6.719 1 86.31 306 GLN B O 1
ATOM 4946 N N . GLU B 1 307 ? 14.734 3.045 -7.781 1 72.06 307 GLU B N 1
ATOM 4947 C CA . GLU B 1 307 ? 15.125 3.664 -9.047 1 72.06 307 GLU B CA 1
ATOM 4948 C C . GLU B 1 307 ? 13.992 3.605 -10.062 1 72.06 307 GLU B C 1
ATOM 4950 O O . GLU B 1 307 ? 13.18 2.68 -10.039 1 72.06 307 GLU B O 1
#

pLDDT: mean 95.42, std 4.46, range [68.81, 98.94]

InterPro domains:
  IPR000073 Alpha/beta hydrolase fold-1 [PF00561] (38-292)
  IPR002410 Peptidase S33 [PR00793] (39-47)
  IPR002410 Peptidase S33 [PR00793] (68-79)
  IPR002410 Peptidase S33 [PR00793] (115-129)
  IPR005945 Proline-specific peptidase [PIRSF005539] (22-306)
  IPR005945 Proline-specific peptidase [TIGR01250] (24-304)
  IPR029058 Alpha/Beta hydrolase fold [G3DSA:3.40.50.1820] (20-307)
  IPR029058 Alpha/Beta hydrolase fold [SSF53474] (23-304)
  IPR050471 AB hydrolase [PTHR43433] (38-304)

Secondary structure (DSSP, 8-state):
-PPPEEEEEEE---TT--S--EEEEEEES-TTT-SSPPEEEE--TTT--GGGGGGGGGGGSTTT---EEEEPPTTSTTSPP-GGGTT-TTTS-HHHHHHHHHHHHHHHT--SEEEEEETHHHHHHHHHHHT--TTEEEEEEES--SBHHHHHHHHHHHHTTS-HHHHHHHHHHHHHT-TTSHHHHHHHHHHHHHHT---SSPPHHHHHHHHHHHH--HHHHHHT-SBTTB--STTTT-B-GGGGGG--S-EEEEEETT-SS-HHHHHHHHHHSTTEEEEEETT-STTHHHHTHHHHHHHHHHHHH--/-PPPEEEEEEE---TT--S--EEEEEEES-TTT-SSPPEEEE--TTT--GGGGGGGGGGGSTTT---EEEEEPTTSTTSPP-GGGTT-TTTS-HHHHHHHHHHHHHHHT--SEEEEEETHHHHHHHHHHHT--TTEEEEEEES--SBHHHHHHHHHHHHTTS-HHHHHHHHHHHHHT-TTSHHHHHHHHHHHHHHT---SSPPHHHHHHHHHHHH--HHHHHHT-SSSS---STTTT-B-GGGGGG--S-EEEEEETT-SS-HHHHHHHHHHSSSEEEEEETT-STTHHHHTHHHHHHHHHHHHH--

Sequence (614 aa):
MAPPVTEGEAPFRVPSVDKPCVTWYKIVGDLKTSKKLPLVAVQGGPGFAHDYLISFADLAIDPYDLTVVFYDPIGTGRSTHLPEKNGDEAFWTEQLFEDEFNNLLKHLGIERYDFFGHSWGGMLGSRIASKRPMGLRRLILADSPASMKTWAESARKLLHKLPKEVQDTVEKHEKDGTTDSPEYQAAISVFMNTYVMRLDPWPTEVLSVFEWMMKDPTVYYTMAGPSEFNITGSIKDWDITPELHKISVPTLVLNGKYDEATDEVVGPLFWKIPHARWYTFPNSSHMAFWEEREAYMRFIAEFLAQEMAPPVTEGEA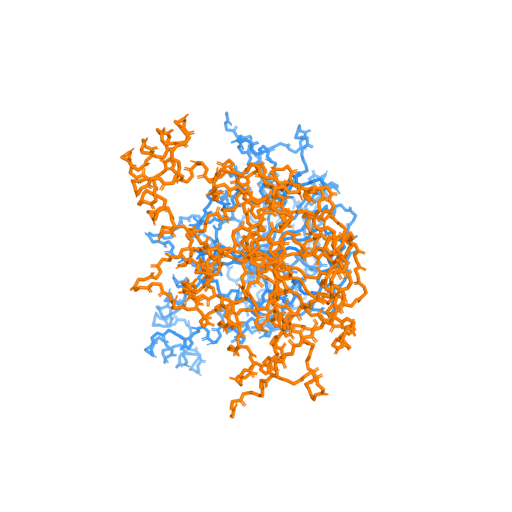PFRVPSVDKPCVTWYKIVGDLKTSKKLPLVAVQGGPGFAHDYLISFADLAIDPYDLTVVFYDPIGTGRSTHLPEKNGDEAFWTEQLFEDEFNNLLKHLGIERYDFFGHSWGGMLGSRIASKRPMGLRRLILADSPASMKTWAESARKLLHKLPKEVQDTVEKHEKDGTTDSPEYQAAISVFMNTYVMRLDPWPTEVLSVFEWMMKDPTVYYTMAGPSEFNITGSIKDWDITPELHKISVPTLVLNGKYDEATDEVVGPLFWKIPHARWYTFPNSSHMAFWEEREAYMRFIAEFLAQE

Solvent-accessible surface area (backbone atoms only — not comparable to full-atom values): 31010 Å² total; per-residue (Å²): 128,82,56,51,73,46,76,52,69,36,82,43,91,51,85,98,49,89,65,92,33,32,32,24,35,39,32,36,29,44,88,83,76,48,90,54,64,37,34,40,49,35,44,29,68,52,45,31,29,34,50,58,55,54,60,56,53,62,40,23,30,88,87,64,55,30,25,37,37,40,40,15,50,72,37,13,63,80,13,38,68,53,68,90,52,48,69,39,42,88,67,60,38,73,64,53,52,51,51,50,52,53,48,46,33,59,71,71,66,55,64,54,30,31,40,36,11,32,29,40,16,13,42,52,45,52,54,51,39,36,69,55,52,87,31,59,58,36,40,35,34,31,32,22,49,36,31,35,58,52,39,35,55,46,34,49,55,55,44,69,72,46,59,67,69,43,41,51,46,46,51,51,23,61,74,70,67,44,67,81,36,70,67,34,48,52,36,48,46,53,52,40,44,57,21,38,43,69,57,84,75,67,56,65,42,48,52,48,25,54,51,40,27,70,73,44,43,34,45,27,42,24,28,38,27,89,41,91,59,48,53,70,21,60,47,38,76,41,65,48,65,90,44,32,62,52,27,79,44,52,28,41,37,36,31,16,68,41,15,58,38,33,67,82,22,36,41,57,50,49,70,40,21,71,36,17,31,35,44,56,42,78,82,13,17,52,43,32,59,70,62,40,33,70,64,41,52,51,51,51,50,51,62,72,64,56,132,127,83,56,50,72,46,75,50,69,36,82,42,92,50,85,100,50,90,65,91,35,33,32,22,34,37,31,34,28,43,90,84,76,48,90,54,63,36,34,39,49,36,44,29,68,52,47,31,27,35,51,58,56,54,61,56,53,62,41,23,29,85,88,62,53,31,26,36,36,40,41,15,50,73,35,11,62,80,14,40,69,52,68,89,51,47,67,39,41,87,67,61,38,73,64,55,53,51,51,50,52,52,47,45,31,59,71,70,65,54,65,55,30,30,40,37,10,32,30,40,16,13,42,51,45,51,55,52,38,36,69,56,54,86,30,60,60,36,40,35,33,29,31,22,50,34,30,35,58,51,38,36,54,46,34,50,55,54,45,68,72,44,60,67,68,43,43,50,44,46,52,52,23,61,73,70,66,44,65,84,36,70,67,34,49,52,38,48,47,54,51,40,43,58,21,39,43,70,58,83,75,67,57,65,44,47,53,48,26,53,51,40,27,69,74,45,41,35,46,28,43,26,26,36,28,90,41,92,58,48,52,69,23,60,46,36,76,40,66,48,67,90,44,32,62,51,27,81,45,54,29,40,39,37,32,16,67,40,15,57,38,33,67,81,23,36,41,58,49,50,75,40,24,53,30,21,35,44,48,63,42,79,80,13,17,51,43,33,60,69,62,40,32,68,65,40,51,51,51,52,49,53,63,70,64,60,124

Foldseek 3Di:
DFFDKDKDWFWDDAPPDDDTWTKIKMKGHDPVPDPAAAEEEAEAQVAFACLLVCLLSVCCDPPNNHMYMGIGFECFDPIDNDLVCFLVQVRQDLVRRLSVVVSVCVRVVRQAHEYHAAARGLLSQLVVLLVPRPRYAEAERALYFQWLVLLLVLLLVLQVVDPPLLNVQCVVCVVVVNCVDPSNVVSVVVVCCQAPNVDPPDDPSVVVRVVRCVVGVRNNCQQANDDSNRGDHNCNGPHNLVRLCSRDHAYEYEAEPRESSHCSGRVSNQVRHPRYDYDYHDQDHSCCCPRVVVVVSVVVSVVSPDD/DFFDKDKDWFWDDAPPDPDTWTKIKMKGHDCVPDPAAAEEEAEAQVAFACLLVCLLSVCCDPPNNHMYMGIGFECFDPIDNDLVCFLVQVRQDLVRRLSVVVSVCVRVVRQAHEYHAAARGLLSQLVVLLVPRPRYAEAERALYFQWLVLLLVLLLVLLVVDDPLLNVQCVVCVVVVNCVDPSNVVSVVVVCCQAPNVDPPDDPSVVVRVVRCVVGVRNNCQQANDDSNRGDHNCNGPHNLVRLCSRDHAYEYEAEPRESSHCSGRVSNQVRHPHYDYDYHDQGHSCCCPRVVVVVSVVVSVVSPDD

Organism: Phanerochaete carnosa (strain HHB-10118-sp) (NCBI:txid650164)

Nearest PDB structures (foldseek):
  7a6g-assembly1_A  TM=9.798E-01  e=7.562E-41  Pseudomonas syringae pv. tomato
  3wmr-assembly3_C  TM=9.687E-01  e=9.886E-39  Streptomyces halstedii
  3nwo-assembly1_A  TM=9.235E-01  e=7.906E-35  Mycolicibacterium smegmatis MC2 155
  1xrl-assembly1_A  TM=9.429E-01  e=4.909E-31  Thermoplasma acidophilum
  1mtz-assembly1_A  TM=9.457E-01  e=1.268E-30  Thermoplasma acidophilum